Protein AF-0000000067748877 (afdb_homodimer)

Secondary structure (DSSP, 8-state):
-------------------S----SHHHHHHHHHHGGGPPPEEEEEEEEEEE-SSSSS-SEEEEE--TTGGGSTT-TT-EEEEEEEEESSSSTTSPEEEEEEEEEEE--SSS-EEEEEEEEEE-SGGGTT-EEEEEEEEETTSS-EEEEEEEEEGGGTT-EEEEEEEEEEE-TTT--EEEEEEEEEEE-/-------------------S----SHHHHHHHHHHGGGPPPEEEEEEEEEEE-SSSSS-SEEEEE--TTGGGSTT-TT-EEEEEEEEESSSSTTSPEEEEEEEEEEE--SSS-EEEEEEEEEE-SGGGTT-EEEEEEEEETTSS-EEEEEEEEEGGGTT-EEEEEEEEEEE-TTT--EEEEEEEEEEE-

pLDDT: mean 90.53, std 19.64, range [26.08, 98.94]

Structure (mmCIF, N/CA/C/O backbone):
data_AF-0000000067748877-model_v1
#
loop_
_entity.id
_entity.type
_entity.pdbx_description
1 polymer 'Dirigent protein'
#
loop_
_atom_site.group_PDB
_atom_site.id
_atom_site.type_symbol
_atom_site.label_atom_id
_atom_site.label_alt_id
_atom_site.label_comp_id
_atom_site.label_asym_id
_atom_site.label_entity_id
_atom_site.label_seq_id
_atom_site.pdbx_PDB_ins_code
_atom_site.Cartn_x
_atom_site.Cartn_y
_atom_site.Cartn_z
_atom_site.occupancy
_atom_site.B_iso_or_equiv
_atom_site.auth_seq_id
_atom_site.auth_comp_id
_atom_site.auth_asym_id
_atom_site.auth_atom_id
_atom_site.pdbx_PDB_model_num
ATOM 1 N N . MET A 1 1 ? 9.938 10.797 -58.875 1 28.75 1 MET A N 1
ATOM 2 C CA . MET A 1 1 ? 8.617 11.102 -58.344 1 28.75 1 MET A CA 1
ATOM 3 C C . MET A 1 1 ? 8.328 10.258 -57.094 1 28.75 1 MET A C 1
ATOM 5 O O . MET A 1 1 ? 7.945 9.094 -57.219 1 28.75 1 MET A O 1
ATOM 9 N N . GLU A 1 2 ? 9.195 10.359 -56.031 1 32.19 2 GLU A N 1
ATOM 10 C CA . GLU A 1 2 ? 9.344 9.625 -54.781 1 32.19 2 GLU A CA 1
ATOM 11 C C . GLU A 1 2 ? 8.086 9.75 -53.906 1 32.19 2 GLU A C 1
ATOM 13 O O . GLU A 1 2 ? 7.629 10.859 -53.625 1 32.19 2 GLU A O 1
ATOM 18 N N . LYS A 1 3 ? 7.125 8.766 -54.031 1 34.44 3 LYS A N 1
ATOM 19 C CA . LYS A 1 3 ? 5.883 8.547 -53.312 1 34.44 3 LYS A CA 1
ATOM 20 C C . LYS A 1 3 ? 6.105 8.664 -51.812 1 34.44 3 LYS A C 1
ATOM 22 O O . LYS A 1 3 ? 6.891 7.914 -51.219 1 34.44 3 LYS A O 1
ATOM 27 N N . LEU A 1 4 ? 6.07 9.859 -51.219 1 31.2 4 LEU A N 1
ATOM 28 C CA . LEU A 1 4 ? 6.074 10.242 -49.812 1 31.2 4 LEU A CA 1
ATOM 29 C C . LEU A 1 4 ? 4.938 9.555 -49.062 1 31.2 4 LEU A C 1
ATOM 31 O O . LEU A 1 4 ? 3.762 9.797 -49.344 1 31.2 4 LEU A O 1
ATOM 35 N N . LEU A 1 5 ? 5.055 8.258 -48.75 1 27.31 5 LEU A N 1
ATOM 36 C CA . LEU A 1 5 ? 4.098 7.543 -47.906 1 27.31 5 LEU A CA 1
ATOM 37 C C . LEU A 1 5 ? 3.857 8.289 -46.594 1 27.31 5 LEU A C 1
ATOM 39 O O . LEU A 1 5 ? 4.793 8.5 -45.812 1 27.31 5 LEU A O 1
ATOM 43 N N . LEU A 1 6 ? 2.953 9.273 -46.562 1 27.86 6 LEU A N 1
ATOM 44 C CA . LEU A 1 6 ? 2.385 9.922 -45.375 1 27.86 6 LEU A CA 1
ATOM 45 C C . LEU A 1 6 ? 1.857 8.898 -44.375 1 27.86 6 LEU A C 1
ATOM 47 O O . LEU A 1 6 ? 0.908 8.164 -44.688 1 27.86 6 LEU A O 1
ATOM 51 N N . MET A 1 7 ? 2.75 8.289 -43.656 1 27.31 7 MET A N 1
ATOM 52 C CA . MET A 1 7 ? 2.309 7.453 -42.562 1 27.31 7 MET A CA 1
ATOM 53 C C . MET A 1 7 ? 1.43 8.25 -41.594 1 27.31 7 MET A C 1
ATOM 55 O O . MET A 1 7 ? 1.887 9.211 -40.969 1 27.31 7 MET A O 1
ATOM 59 N N . VAL A 1 8 ? 0.139 8.398 -41.812 1 27.58 8 VAL A N 1
ATOM 60 C CA . VAL A 1 8 ? -0.887 8.922 -40.938 1 27.58 8 VAL A CA 1
ATOM 61 C C . VAL A 1 8 ? -0.854 8.164 -39.594 1 27.58 8 VAL A C 1
ATOM 63 O O . VAL A 1 8 ? -1.08 6.953 -39.562 1 27.58 8 VAL A O 1
ATOM 66 N N . CYS A 1 9 ? 0.028 8.539 -38.688 1 26.08 9 CYS A N 1
ATOM 67 C CA . CYS A 1 9 ? -0.012 8.117 -37.312 1 26.08 9 CYS A CA 1
ATOM 68 C C . CYS A 1 9 ? -1.393 8.352 -36.719 1 26.08 9 CYS A C 1
ATOM 70 O O . CYS A 1 9 ? -1.787 9.5 -36.469 1 26.08 9 CYS A O 1
ATOM 72 N N . LEU A 1 10 ? -2.357 7.578 -37.156 1 27.81 10 LEU A N 1
ATOM 73 C CA . LEU A 1 10 ? -3.641 7.59 -36.469 1 27.81 10 LEU A CA 1
ATOM 74 C C . LEU A 1 10 ? -3.447 7.395 -34.969 1 27.81 10 LEU A C 1
ATOM 76 O O . LEU A 1 10 ? -3.051 6.312 -34.5 1 27.81 10 LEU A O 1
ATOM 80 N N . LEU A 1 11 ? -3.016 8.406 -34.281 1 29.06 11 LEU A N 1
ATOM 81 C CA . LEU A 1 11 ? -3.119 8.477 -32.812 1 29.06 11 LEU A CA 1
ATOM 82 C C . LEU A 1 11 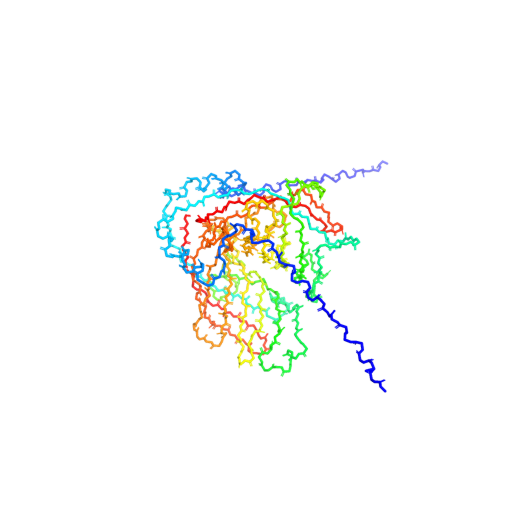? -4.52 8.086 -32.344 1 29.06 11 LEU A C 1
ATOM 84 O O . LEU A 1 11 ? -5.48 8.82 -32.562 1 29.06 11 LEU A O 1
ATOM 88 N N . MET A 1 12 ? -4.867 6.832 -32.562 1 26.94 12 MET A N 1
ATOM 89 C CA . MET A 1 12 ? -6.133 6.422 -31.938 1 26.94 12 MET A CA 1
ATOM 90 C C . MET A 1 12 ? -6.191 6.836 -30.469 1 26.94 12 MET A C 1
ATOM 92 O O . MET A 1 12 ? -5.363 6.402 -29.672 1 26.94 12 MET A O 1
ATOM 96 N N . ALA A 1 13 ? -6.648 8.023 -30.25 1 31.36 13 ALA A N 1
ATOM 97 C CA . ALA A 1 13 ? -7.113 8.406 -28.922 1 31.36 13 ALA A CA 1
ATOM 98 C C . ALA A 1 13 ? -7.926 7.277 -28.281 1 31.36 13 ALA A C 1
ATOM 100 O O . ALA A 1 13 ? -9.055 7.016 -28.688 1 31.36 13 ALA A O 1
ATOM 101 N N . ILE A 1 14 ? -7.293 6.18 -28.016 1 30.8 14 ILE A N 1
ATOM 102 C CA . ILE A 1 14 ? -8.07 5.25 -27.203 1 30.8 14 ILE A CA 1
ATOM 103 C C . ILE A 1 14 ? -8.75 6.008 -26.062 1 30.8 14 ILE A C 1
ATOM 105 O O . ILE A 1 14 ? -8.07 6.559 -25.188 1 30.8 14 ILE A O 1
ATOM 109 N N . THR A 1 15 ? -9.75 6.727 -26.281 1 31.33 15 THR A N 1
ATOM 110 C CA . THR A 1 15 ? -10.594 7.203 -25.188 1 31.33 15 THR A CA 1
ATOM 111 C C . THR A 1 15 ? -10.828 6.094 -24.172 1 31.33 15 THR A C 1
ATOM 113 O O . THR A 1 15 ? -11.375 5.039 -24.5 1 31.33 15 THR A O 1
ATOM 116 N N . MET A 1 16 ? -9.906 5.824 -23.312 1 33.62 16 MET A N 1
ATOM 117 C CA . MET A 1 16 ? -10.328 4.965 -22.219 1 33.62 16 MET A CA 1
ATOM 118 C C . MET A 1 16 ? -11.734 5.332 -21.75 1 33.6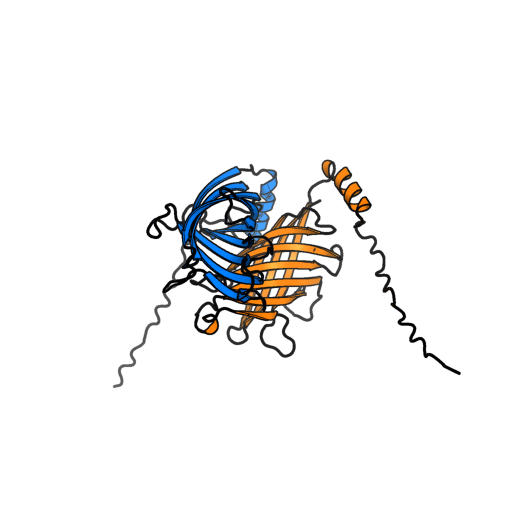2 16 MET A C 1
ATOM 120 O O . MET A 1 16 ? -12.039 6.512 -21.547 1 33.62 16 MET A O 1
ATOM 124 N N . PRO A 1 17 ? -12.742 4.648 -22.125 1 35.34 17 PRO A N 1
ATOM 125 C CA . PRO A 1 17 ? -14.07 4.969 -21.609 1 35.34 17 PRO A CA 1
ATOM 126 C C . PRO A 1 17 ? -14.031 5.566 -20.203 1 35.34 17 PRO A C 1
ATOM 128 O O . PRO A 1 17 ? -13.141 5.234 -19.406 1 35.34 17 PRO A O 1
ATOM 131 N N . SER A 1 18 ? -14.539 6.793 -19.906 1 37.03 18 SER A N 1
ATOM 132 C CA . SER A 1 18 ? -14.891 7.293 -18.578 1 37.03 18 SER A CA 1
ATOM 133 C C . SER A 1 18 ? -15.57 6.219 -17.734 1 37.03 18 SER A C 1
ATOM 135 O O . SER A 1 18 ? -16.703 5.82 -18.031 1 37.03 18 SER A O 1
ATOM 137 N N . THR A 1 19 ? -15.102 5.082 -17.484 1 39.66 19 THR A N 1
ATOM 138 C CA . THR A 1 19 ? -15.898 4.297 -16.547 1 39.66 19 THR A CA 1
ATOM 139 C C . THR A 1 19 ? -16.688 5.211 -15.602 1 39.66 19 THR A C 1
ATOM 141 O O . THR A 1 19 ? -16.219 6.297 -15.258 1 39.66 19 THR A O 1
ATOM 144 N N . HIS A 1 20 ? -17.906 5.469 -15.742 1 49.22 20 HIS A N 1
ATOM 145 C CA . HIS A 1 20 ? -18.828 6.086 -14.797 1 49.22 20 HIS A CA 1
ATOM 146 C C . HIS A 1 20 ? -18.25 6.074 -13.383 1 49.22 20 HIS A C 1
ATOM 148 O O . HIS A 1 20 ? -18.75 5.359 -12.508 1 49.22 20 HIS A O 1
ATOM 154 N N . GLY A 1 21 ? -16.891 5.906 -13.172 1 63.19 21 GLY A N 1
ATOM 155 C CA . GLY A 1 21 ? -16.156 5.594 -11.961 1 63.19 21 GLY A CA 1
ATOM 156 C C . GLY A 1 21 ? -16 6.785 -11.031 1 63.19 21 GLY A C 1
ATOM 157 O O . GLY A 1 21 ? -16.391 7.902 -11.383 1 63.19 21 GLY A O 1
ATOM 158 N N . LEU A 1 22 ? -15.906 6.57 -9.711 1 82.44 22 LEU A N 1
ATOM 159 C CA . LEU A 1 22 ? -15.641 7.508 -8.633 1 82.44 22 LEU A CA 1
ATOM 160 C C . LEU A 1 22 ? -14.586 8.531 -9.039 1 82.44 22 LEU A C 1
ATOM 162 O O . LEU A 1 22 ? -13.555 8.164 -9.617 1 82.44 22 LEU A O 1
ATOM 166 N N . ASP A 1 23 ? -15.078 9.875 -9.109 1 90.88 23 ASP A N 1
ATOM 167 C CA . ASP A 1 23 ? -14.133 10.961 -9.375 1 90.88 23 ASP A CA 1
ATOM 168 C C . ASP A 1 23 ? -12.93 10.875 -8.438 1 90.88 23 ASP A C 1
ATOM 170 O O . ASP A 1 23 ? -13.062 11.07 -7.227 1 90.88 23 ASP A O 1
ATOM 174 N N . ARG A 1 24 ? -11.758 10.711 -8.977 1 92 24 ARG A N 1
ATOM 175 C CA . ARG A 1 24 ? -10.57 10.5 -8.164 1 92 24 ARG A CA 1
ATOM 176 C C . ARG A 1 24 ? -9.727 11.766 -8.086 1 92 24 ARG A C 1
ATOM 178 O O . ARG A 1 24 ? -8.641 11.766 -7.508 1 92 24 ARG A O 1
ATOM 185 N N . SER A 1 25 ? -10.195 12.812 -8.648 1 94.69 25 SER A N 1
ATOM 186 C CA . SER A 1 25 ? -9.523 14.102 -8.516 1 94.69 25 SER A CA 1
ATOM 187 C C . SER A 1 25 ? -9.609 14.617 -7.086 1 94.69 25 SER A C 1
ATOM 189 O O . SER A 1 25 ? -10.461 14.18 -6.309 1 94.69 25 SER A O 1
ATOM 191 N N . PRO A 1 26 ? -8.719 15.539 -6.809 1 95.44 26 PRO A N 1
ATOM 192 C CA . PRO A 1 26 ? -8.812 16.125 -5.473 1 95.44 26 PRO A CA 1
ATOM 193 C C . PRO A 1 26 ? -10.211 16.688 -5.172 1 95.44 26 PRO A C 1
ATOM 195 O O . PRO A 1 26 ? -10.727 16.484 -4.066 1 95.44 26 PRO A O 1
ATOM 198 N N . LYS A 1 27 ? -10.75 17.344 -6.129 1 96 27 LYS A N 1
ATOM 199 C CA . LYS A 1 27 ? -12.094 17.891 -5.945 1 96 27 LYS A CA 1
ATOM 200 C C . LYS A 1 27 ? -13.109 16.766 -5.711 1 96 27 LYS A C 1
ATOM 202 O O . LYS A 1 27 ? -14.008 16.906 -4.871 1 96 27 LYS A O 1
ATOM 207 N N . GLY A 1 28 ? -12.977 15.727 -6.477 1 96.56 28 GLY A N 1
ATOM 208 C CA . GLY A 1 28 ? -13.852 14.586 -6.289 1 96.56 28 GLY A CA 1
ATOM 209 C C . GLY A 1 28 ? -13.734 13.953 -4.914 1 96.56 28 GLY A C 1
ATOM 210 O O . GLY A 1 28 ? -14.734 13.609 -4.293 1 96.56 28 GLY A O 1
ATOM 211 N N . VAL A 1 29 ? -12.539 13.789 -4.465 1 97.12 29 VAL A N 1
ATOM 212 C CA . VAL A 1 29 ? -12.289 13.211 -3.15 1 97.12 29 VAL A CA 1
ATOM 213 C C . VAL A 1 29 ? -12.852 14.125 -2.064 1 97.12 29 VAL A C 1
ATOM 215 O O . VAL A 1 29 ? -13.5 13.656 -1.127 1 97.12 29 VAL A O 1
ATOM 218 N N . ASP A 1 30 ? -12.648 15.398 -2.234 1 96.5 30 ASP A N 1
ATOM 219 C CA . ASP A 1 30 ? -13.188 16.375 -1.286 1 96.5 30 ASP A CA 1
ATOM 220 C C . ASP A 1 30 ? -14.703 16.25 -1.176 1 96.5 30 ASP A C 1
ATOM 222 O O . ASP A 1 30 ? -15.25 16.219 -0.071 1 96.5 30 ASP A O 1
ATOM 226 N N . LYS A 1 31 ? -15.305 16.25 -2.289 1 96.38 31 LYS A N 1
ATOM 227 C CA . LYS A 1 31 ? -16.766 16.141 -2.318 1 96.38 31 LYS A CA 1
ATOM 228 C C . LYS A 1 31 ? -17.234 14.852 -1.642 1 96.38 31 LYS A C 1
ATOM 230 O O . LYS A 1 31 ? -18.234 14.852 -0.922 1 96.38 31 LYS A O 1
ATOM 235 N N . TRP A 1 32 ? -16.531 13.789 -1.89 1 97.06 32 TRP A N 1
ATOM 236 C CA . TRP A 1 32 ? -16.859 12.5 -1.286 1 97.06 32 TRP A CA 1
ATOM 237 C C . TRP A 1 32 ? -16.812 12.586 0.235 1 97.06 32 TRP A C 1
ATOM 239 O O . TRP A 1 32 ? -17.719 12.125 0.922 1 97.06 32 TRP A O 1
ATOM 249 N N . PHE A 1 33 ? -15.805 13.188 0.755 1 97.44 33 PHE A N 1
ATOM 250 C CA . PHE A 1 33 ? -15.633 13.289 2.199 1 97.44 33 PHE A CA 1
ATOM 251 C C . PHE A 1 33 ? -16.688 14.195 2.811 1 97.44 33 PHE A C 1
ATOM 253 O O . PHE A 1 33 ? -17.125 13.977 3.945 1 97.44 33 PHE A O 1
ATOM 260 N N . LYS A 1 34 ? -17.078 15.195 2.09 1 95.62 34 LYS A N 1
ATOM 261 C CA . LYS A 1 34 ? -18.125 16.078 2.582 1 95.62 34 LYS A CA 1
ATOM 262 C C . LYS A 1 34 ? -19.438 15.336 2.771 1 95.62 34 LYS A C 1
ATOM 264 O O . LYS A 1 34 ? -20.234 15.672 3.65 1 95.62 34 LYS A O 1
ATOM 269 N N . LYS A 1 35 ? -19.609 14.312 2.064 1 96 35 LYS A N 1
ATOM 270 C CA . LYS A 1 35 ? -20.844 13.539 2.119 1 96 35 LYS A CA 1
ATOM 271 C C . LYS A 1 35 ? -20.734 12.383 3.109 1 96 35 LYS A C 1
ATOM 273 O O . LYS A 1 35 ? -21.734 11.742 3.438 1 96 35 LYS A O 1
ATOM 278 N N . LEU A 1 36 ? -19.562 12.133 3.578 1 96.25 36 LEU A N 1
ATOM 279 C CA . LEU A 1 36 ? -19.25 10.953 4.379 1 96.25 36 LEU A CA 1
ATOM 280 C C . LEU A 1 36 ? -20.109 10.914 5.637 1 96.25 36 LEU A C 1
ATOM 282 O O . LEU A 1 36 ? -20.641 9.859 6.004 1 96.25 36 LEU A O 1
ATOM 286 N N . PRO A 1 37 ? -20.328 12.031 6.332 1 94.06 37 PRO A N 1
ATOM 287 C CA . PRO A 1 37 ? -21.109 11.977 7.574 1 94.06 37 PRO A CA 1
ATOM 288 C C . PRO A 1 37 ? -22.516 11.445 7.359 1 94.06 37 PRO A C 1
ATOM 290 O O . PRO A 1 37 ? -23.141 10.922 8.297 1 94.06 37 PRO A O 1
ATOM 293 N N . ASN A 1 38 ? -22.969 11.523 6.141 1 95.44 38 ASN A N 1
ATOM 294 C CA . ASN A 1 38 ? -24.328 11.062 5.832 1 95.44 38 ASN A CA 1
ATOM 295 C C . ASN A 1 38 ? -24.312 9.719 5.121 1 95.44 38 ASN A C 1
ATOM 297 O O . ASN A 1 38 ? -25.359 9.188 4.758 1 95.44 38 ASN A O 1
ATOM 301 N N . ALA A 1 39 ? -23.141 9.273 4.902 1 95.62 39 ALA A N 1
ATOM 302 C CA . ALA A 1 39 ? -23.016 8.008 4.191 1 95.62 39 ALA A CA 1
ATOM 303 C C . ALA A 1 39 ? -23.234 6.828 5.133 1 95.62 39 ALA A C 1
ATOM 305 O O . ALA A 1 39 ? -22.906 6.902 6.316 1 95.62 39 ALA A O 1
ATOM 306 N N . LYS A 1 40 ? -23.781 5.801 4.574 1 96.06 40 LYS A N 1
ATOM 307 C CA . LYS A 1 40 ? -23.953 4.57 5.34 1 96.06 40 LYS A CA 1
ATOM 308 C C . LYS A 1 40 ? -22.828 3.586 5.082 1 96.06 40 LYS A C 1
ATOM 310 O O . LYS A 1 40 ? -22.438 3.354 3.932 1 96.06 40 LYS A O 1
ATOM 315 N N . GLU A 1 41 ? -22.328 3.043 6.137 1 97 41 GLU A N 1
ATOM 316 C CA . GLU A 1 41 ? -21.312 2.002 6.016 1 97 41 GLU A CA 1
ATOM 317 C C . GLU A 1 41 ? -21.906 0.719 5.438 1 97 41 GLU A C 1
ATOM 319 O O . GLU A 1 41 ? -23 0.305 5.824 1 97 41 GLU A O 1
ATOM 324 N N . LYS A 1 42 ? -21.141 0.137 4.527 1 96.62 42 LYS A N 1
ATOM 325 C CA . LYS A 1 42 ? -21.562 -1.106 3.889 1 96.62 42 LYS A CA 1
ATOM 326 C C . LYS A 1 42 ? -20.547 -2.221 4.137 1 96.62 42 LYS A C 1
ATOM 328 O O . LYS A 1 42 ? -19.359 -1.955 4.324 1 96.62 42 LYS A O 1
ATOM 333 N N . MET A 1 43 ? -21.141 -3.408 4.082 1 98.44 43 MET A N 1
ATOM 334 C CA . MET A 1 43 ? -20.312 -4.605 4.156 1 98.44 43 MET A CA 1
ATOM 335 C C . MET A 1 43 ? -20.297 -5.348 2.826 1 98.44 43 MET A C 1
ATOM 337 O O . MET A 1 43 ? -21.359 -5.625 2.258 1 98.44 43 MET A O 1
ATOM 341 N N . THR A 1 44 ? -19.141 -5.598 2.338 1 98.44 44 THR A N 1
ATOM 342 C CA . THR A 1 44 ? -18.969 -6.344 1.095 1 98.44 44 THR A CA 1
ATOM 343 C C . THR A 1 44 ? -18.203 -7.637 1.336 1 98.44 44 THR A C 1
ATOM 345 O O . THR A 1 44 ? -17.219 -7.645 2.074 1 98.44 44 THR A O 1
ATOM 348 N N . LYS A 1 45 ? -18.641 -8.695 0.742 1 98.69 45 LYS A N 1
ATOM 349 C CA . LYS A 1 45 ? -17.969 -9.984 0.778 1 98.69 45 LYS A CA 1
ATOM 350 C C . LYS A 1 45 ? -17.422 -10.352 -0.597 1 98.69 45 LYS A C 1
ATOM 352 O O . LYS A 1 45 ? -18.125 -10.25 -1.601 1 98.69 45 LYS A O 1
ATOM 357 N N . LEU A 1 46 ? -16.234 -10.75 -0.635 1 98.56 46 LEU A N 1
ATOM 358 C CA . LEU A 1 46 ? -15.562 -11.172 -1.861 1 98.56 46 LEU A CA 1
ATOM 359 C C . LEU A 1 46 ? -14.984 -12.578 -1.709 1 98.56 46 LEU A C 1
ATOM 361 O O . LEU A 1 46 ? -14.641 -12.992 -0.602 1 98.56 46 LEU A O 1
ATOM 365 N N . HIS A 1 47 ? -14.953 -13.25 -2.797 1 98.81 47 HIS A N 1
ATOM 366 C CA . HIS A 1 47 ? -14.391 -14.602 -2.848 1 98.81 47 HIS A CA 1
ATOM 367 C C . HIS A 1 47 ? -13.609 -14.82 -4.141 1 98.81 47 HIS A C 1
ATOM 369 O O . HIS A 1 47 ? -14.133 -14.594 -5.234 1 98.81 47 HIS A O 1
ATOM 375 N N . PHE A 1 48 ? -12.367 -15.242 -3.979 1 98.75 48 PHE A N 1
ATOM 376 C CA . PHE A 1 48 ? -11.539 -15.461 -5.16 1 98.75 48 PHE A CA 1
ATOM 377 C C . PHE A 1 48 ? -10.359 -16.359 -4.828 1 98.75 48 PHE A C 1
ATOM 379 O O . PHE A 1 48 ? -10.18 -16.766 -3.68 1 98.75 48 PHE A O 1
ATOM 386 N N . TYR A 1 49 ? -9.609 -16.688 -5.859 1 98.81 49 TYR A N 1
ATOM 387 C CA . TYR A 1 49 ? -8.398 -17.484 -5.746 1 98.81 49 TYR A CA 1
ATOM 388 C C . TYR A 1 49 ? -7.188 -16.734 -6.277 1 98.81 49 TYR A C 1
ATOM 390 O O . TYR A 1 49 ? -7.258 -16.094 -7.328 1 98.81 49 TYR A O 1
ATOM 398 N N . PHE A 1 50 ? -6.109 -16.891 -5.508 1 96.88 50 PHE A N 1
ATOM 399 C CA . PHE A 1 50 ? -4.797 -16.375 -5.891 1 96.88 50 PHE A CA 1
ATOM 400 C C . PHE A 1 50 ? -3.984 -17.469 -6.586 1 96.88 50 PHE A C 1
ATOM 402 O O . PHE A 1 50 ? -3.963 -18.609 -6.145 1 96.88 50 PHE A O 1
ATOM 409 N N . HIS A 1 51 ? -3.33 -17.031 -7.652 1 98.5 51 HIS A N 1
ATOM 410 C CA . HIS A 1 51 ? -2.406 -17.953 -8.297 1 98.5 51 HIS A CA 1
ATOM 411 C C . HIS A 1 51 ? -0.961 -17.484 -8.141 1 98.5 51 HIS A C 1
ATOM 413 O O . HIS A 1 51 ? -0.528 -16.562 -8.82 1 98.5 51 HIS A O 1
ATOM 419 N N . ASP A 1 52 ? -0.28 -18.125 -7.281 1 98.44 52 ASP A N 1
ATOM 420 C CA . ASP A 1 52 ? 1.12 -17.812 -7.004 1 98.44 52 ASP A CA 1
ATOM 421 C C . ASP A 1 52 ? 2.047 -18.812 -7.699 1 98.44 52 ASP A C 1
ATOM 423 O O . ASP A 1 52 ? 2.201 -19.938 -7.246 1 98.44 52 ASP A O 1
ATOM 427 N N . THR A 1 53 ? 2.67 -18.344 -8.742 1 98.38 53 THR A N 1
ATOM 428 C CA . THR A 1 53 ? 3.555 -19.203 -9.539 1 98.38 53 THR A CA 1
ATOM 429 C C . THR A 1 53 ? 5.008 -18.766 -9.367 1 98.38 53 THR A C 1
ATOM 431 O O . THR A 1 53 ? 5.41 -17.703 -9.844 1 98.38 53 THR A O 1
ATOM 434 N N . VAL A 1 54 ? 5.754 -19.625 -8.758 1 97.62 54 VAL A N 1
ATOM 435 C CA . VAL A 1 54 ? 7.145 -19.328 -8.445 1 97.62 54 VAL A CA 1
ATOM 436 C C . VAL A 1 54 ? 8.062 -19.984 -9.477 1 97.62 54 VAL A C 1
ATOM 438 O O . VAL A 1 54 ? 8.969 -19.328 -10.008 1 97.62 54 VAL A O 1
ATOM 441 N N . THR A 1 55 ? 7.824 -21.219 -9.727 1 94.56 55 THR A N 1
ATOM 442 C CA . THR A 1 55 ? 8.578 -21.969 -10.727 1 94.56 55 THR A CA 1
ATOM 443 C C . THR A 1 55 ? 7.715 -22.281 -11.945 1 94.56 55 THR A C 1
ATOM 445 O O . THR A 1 55 ? 6.73 -23.016 -11.844 1 94.56 55 THR A O 1
ATOM 448 N N . ALA A 1 56 ? 7.945 -21.734 -13.008 1 92.06 56 ALA A N 1
ATOM 449 C CA . ALA A 1 56 ? 7.285 -21.906 -14.297 1 92.06 56 ALA A CA 1
ATOM 450 C C . ALA A 1 56 ? 7.965 -21.062 -15.383 1 92.06 56 ALA A C 1
ATOM 452 O O . ALA A 1 56 ? 8.93 -20.359 -15.109 1 92.06 56 ALA A O 1
ATOM 453 N N . LYS A 1 57 ? 7.492 -21.281 -16.562 1 90.81 57 LYS A N 1
ATOM 454 C CA . LYS A 1 57 ? 7.996 -20.484 -17.672 1 90.81 57 LYS A CA 1
ATOM 455 C C . LYS A 1 57 ? 7.715 -19 -17.438 1 90.81 57 LYS A C 1
ATOM 457 O O . LYS A 1 57 ? 8.578 -18.156 -17.688 1 90.81 57 LYS A O 1
ATOM 462 N N . ASN A 1 58 ? 6.539 -18.734 -16.969 1 92.81 58 ASN A N 1
ATOM 463 C CA . ASN A 1 58 ? 6.133 -17.375 -16.656 1 92.81 58 ASN A CA 1
ATOM 464 C C . ASN A 1 58 ? 5.738 -17.234 -15.195 1 92.81 58 ASN A C 1
ATOM 466 O O . ASN A 1 58 ? 4.555 -17.234 -14.867 1 92.81 58 ASN A O 1
ATOM 470 N N . PRO A 1 59 ? 6.688 -17.016 -14.383 1 97.81 59 PRO A N 1
ATOM 471 C CA . PRO A 1 59 ? 6.371 -16.891 -12.961 1 97.81 59 PRO A CA 1
ATOM 472 C C . PRO A 1 59 ? 5.613 -15.617 -12.625 1 97.81 59 PRO A C 1
ATOM 474 O O . PRO A 1 59 ? 5.746 -14.609 -13.328 1 97.81 59 PRO A O 1
ATOM 477 N N . SER A 1 60 ? 4.785 -15.672 -11.633 1 98.5 60 SER A N 1
ATOM 478 C CA . SER A 1 60 ? 4.074 -14.492 -11.148 1 98.5 60 SER A CA 1
ATOM 479 C C . SER A 1 60 ? 4.738 -13.93 -9.898 1 98.5 60 SER A C 1
ATOM 481 O O . SER A 1 60 ? 4.398 -12.828 -9.453 1 98.5 60 SER A O 1
ATOM 483 N N . ALA A 1 61 ? 5.582 -14.641 -9.266 1 98.69 61 ALA A N 1
ATOM 484 C CA . ALA A 1 61 ? 6.363 -14.227 -8.102 1 98.69 61 ALA A CA 1
ATOM 485 C C . ALA A 1 61 ? 7.855 -14.453 -8.344 1 98.69 61 ALA A C 1
ATOM 487 O O . ALA A 1 61 ? 8.266 -15.539 -8.75 1 98.69 61 ALA A O 1
ATOM 488 N N . ILE A 1 62 ? 8.641 -13.414 -8.094 1 98.81 62 ILE A N 1
ATOM 489 C CA . ILE A 1 62 ? 10.07 -13.492 -8.375 1 98.81 62 ILE A CA 1
ATOM 490 C C . ILE A 1 62 ? 10.859 -12.984 -7.176 1 98.81 62 ILE A C 1
ATOM 492 O O . ILE A 1 62 ? 10.523 -11.945 -6.598 1 98.81 62 ILE A O 1
ATOM 496 N N . GLN A 1 63 ? 11.836 -13.727 -6.848 1 98.69 63 GLN A N 1
ATOM 497 C CA . GLN A 1 63 ? 12.711 -13.328 -5.746 1 98.69 63 GLN A CA 1
ATOM 498 C C . GLN A 1 63 ? 13.445 -12.031 -6.07 1 98.69 63 GLN A C 1
ATOM 500 O O . GLN A 1 63 ? 14.008 -11.883 -7.156 1 98.69 63 GLN A O 1
ATOM 505 N N . ILE A 1 64 ? 13.469 -11.195 -5.051 1 98.81 64 ILE A N 1
ATOM 506 C CA . ILE A 1 64 ? 14.133 -9.93 -5.328 1 98.81 64 ILE A CA 1
ATOM 507 C C . ILE A 1 64 ? 15.234 -9.688 -4.301 1 98.81 64 ILE A C 1
ATOM 509 O O . ILE A 1 64 ? 16.094 -8.828 -4.496 1 98.81 64 ILE A O 1
ATOM 513 N N . ALA A 1 65 ? 15.25 -10.359 -3.176 1 98.69 65 ALA A N 1
ATOM 514 C CA . ALA A 1 65 ? 16.25 -10.211 -2.123 1 98.69 65 ALA A CA 1
ATOM 515 C C . ALA A 1 65 ? 16.344 -11.477 -1.272 1 98.69 65 ALA A C 1
ATOM 517 O O . ALA A 1 65 ? 15.445 -12.32 -1.308 1 98.69 65 ALA A O 1
ATOM 518 N N . GLN A 1 66 ? 17.438 -11.641 -0.585 1 98.44 66 GLN A N 1
ATOM 519 C CA . GLN A 1 66 ? 17.641 -12.742 0.349 1 98.44 66 GLN A CA 1
ATOM 520 C C . GLN A 1 66 ? 18.703 -12.383 1.387 1 98.44 66 GLN A C 1
ATOM 522 O O . GLN A 1 66 ? 19.547 -11.508 1.15 1 98.44 66 GLN A O 1
ATOM 527 N N . ALA A 1 67 ? 18.547 -13.086 2.477 1 98.38 67 ALA A N 1
ATOM 528 C CA . ALA A 1 67 ? 19.656 -13.055 3.432 1 98.38 67 ALA A CA 1
ATOM 529 C C . ALA A 1 67 ? 20.75 -14.039 3.035 1 98.38 67 ALA A C 1
ATOM 531 O O . ALA A 1 67 ? 20.516 -14.953 2.242 1 98.38 67 ALA A O 1
ATOM 532 N N . ASN A 1 68 ? 21.812 -13.875 3.666 1 97.88 68 ASN A N 1
ATOM 533 C CA . ASN A 1 68 ? 22.922 -14.781 3.385 1 97.88 68 ASN A CA 1
ATOM 534 C C . ASN A 1 68 ? 22.609 -16.203 3.828 1 97.88 68 ASN A C 1
ATOM 536 O O . ASN A 1 68 ? 23.141 -17.172 3.258 1 97.88 68 ASN A O 1
ATOM 540 N N . ILE A 1 69 ? 21.75 -16.344 4.75 1 98 69 ILE A N 1
ATOM 541 C CA . ILE A 1 69 ? 21.5 -17.656 5.328 1 98 69 ILE A CA 1
ATOM 542 C C . ILE A 1 69 ? 20.234 -18.25 4.727 1 98 69 ILE A C 1
ATOM 544 O O . ILE A 1 69 ? 19.781 -19.328 5.133 1 98 69 ILE A O 1
ATOM 548 N N . THR A 1 70 ? 19.609 -17.578 3.803 1 98.12 70 THR A N 1
ATOM 549 C CA . THR A 1 70 ? 18.266 -17.922 3.334 1 98.12 70 THR A CA 1
ATOM 550 C C . THR A 1 70 ? 18.203 -19.375 2.906 1 98.12 70 THR A C 1
ATOM 552 O O . THR A 1 70 ? 17.312 -20.125 3.34 1 98.12 70 THR A O 1
ATOM 555 N N . PHE A 1 71 ? 19.141 -19.828 2.186 1 96 71 PHE A N 1
ATOM 556 C CA . PHE A 1 71 ? 19.047 -21.172 1.622 1 96 71 PHE A CA 1
ATOM 557 C C . PHE A 1 71 ? 19.672 -22.188 2.553 1 96 71 PHE A C 1
ATOM 559 O O . PHE A 1 71 ? 19.625 -23.391 2.283 1 96 71 PHE A O 1
ATOM 566 N N . GLN A 1 72 ? 20.141 -21.719 3.615 1 97.12 72 GLN A N 1
ATOM 567 C CA . GLN A 1 72 ? 20.594 -22.609 4.684 1 97.12 72 GLN A CA 1
ATOM 568 C C . GLN A 1 72 ? 19.531 -22.75 5.766 1 97.12 72 GLN A C 1
ATOM 570 O O . GLN A 1 72 ? 19.641 -23.609 6.645 1 97.12 72 GLN A O 1
ATOM 575 N N . SER A 1 73 ? 18.656 -21.891 5.691 1 96.44 73 SER A N 1
ATOM 576 C CA . SER A 1 73 ? 17.562 -21.891 6.652 1 96.44 73 SER A CA 1
ATOM 577 C C . SER A 1 73 ? 16.438 -22.797 6.191 1 96.44 73 SER A C 1
ATOM 579 O O . SER A 1 73 ? 16 -22.719 5.039 1 96.44 73 SER A O 1
ATOM 581 N N . PRO A 1 74 ? 15.922 -23.625 7.09 1 95.75 74 PRO A N 1
ATOM 582 C CA . PRO A 1 74 ? 14.797 -24.469 6.707 1 95.75 74 PRO A CA 1
ATOM 583 C C . PRO A 1 74 ? 13.523 -23.672 6.43 1 95.75 74 PRO A C 1
ATOM 585 O O . PRO A 1 74 ? 12.562 -24.203 5.863 1 95.75 74 PRO A O 1
ATOM 588 N N . THR A 1 75 ? 13.492 -22.422 6.809 1 96.62 75 THR A N 1
ATOM 589 C CA . THR A 1 75 ? 12.289 -21.609 6.648 1 96.62 75 THR A CA 1
ATOM 590 C C . THR A 1 75 ? 12.461 -20.594 5.527 1 96.62 75 THR A C 1
ATOM 592 O O . THR A 1 75 ? 11.617 -19.719 5.34 1 96.62 75 THR A O 1
ATOM 595 N N . LEU A 1 76 ? 13.625 -20.625 4.918 1 97.44 76 LEU A N 1
ATOM 596 C CA . LEU A 1 76 ? 13.961 -19.641 3.889 1 97.44 76 LEU A CA 1
ATOM 597 C C . LEU A 1 76 ? 13.984 -18.234 4.465 1 97.44 76 LEU A C 1
ATOM 599 O O . LEU A 1 76 ? 13.602 -17.281 3.789 1 97.44 76 LEU A O 1
ATOM 603 N N . PHE A 1 77 ? 14.398 -18.125 5.742 1 98.56 77 PHE A N 1
ATOM 604 C CA . PHE A 1 77 ? 14.406 -16.828 6.418 1 98.56 77 PHE A CA 1
ATOM 605 C C . PHE A 1 77 ? 15.148 -15.789 5.598 1 98.56 77 PHE A C 1
ATOM 607 O O . PHE A 1 77 ? 16.266 -16.047 5.125 1 98.56 77 PHE A O 1
ATOM 614 N N . GLY A 1 78 ? 14.508 -14.68 5.352 1 98.56 78 GLY A N 1
ATOM 615 C CA . GLY A 1 78 ? 15.164 -13.578 4.668 1 98.56 78 GLY A CA 1
ATOM 616 C C . GLY A 1 78 ? 14.859 -13.523 3.184 1 98.56 78 GLY A C 1
ATOM 617 O O . GLY A 1 78 ? 15.289 -12.609 2.486 1 98.56 78 GLY A O 1
ATOM 618 N N . LEU A 1 79 ? 14.109 -14.484 2.709 1 98.69 79 LEU A N 1
ATOM 619 C CA . LEU A 1 79 ? 13.672 -14.469 1.317 1 98.69 79 LEU A CA 1
ATOM 620 C C . LEU A 1 79 ? 12.602 -13.406 1.095 1 98.69 79 LEU A C 1
ATOM 622 O O . LEU A 1 79 ? 11.688 -13.258 1.907 1 98.69 79 LEU A O 1
ATOM 626 N N . LEU A 1 80 ? 12.758 -12.586 0.019 1 98.88 80 LEU A N 1
ATOM 627 C CA . LEU A 1 80 ? 11.766 -11.602 -0.374 1 98.88 80 LEU A CA 1
ATOM 628 C C . LEU A 1 80 ? 11.406 -11.742 -1.85 1 98.88 80 LEU A C 1
ATOM 630 O O . LEU A 1 80 ? 12.289 -11.781 -2.707 1 98.88 80 LEU A O 1
ATOM 634 N N . ARG A 1 81 ? 10.086 -11.789 -2.123 1 98.88 81 ARG A N 1
ATOM 635 C CA . ARG A 1 81 ? 9.609 -11.875 -3.498 1 98.88 81 ARG A CA 1
ATOM 636 C C . ARG A 1 81 ? 8.695 -10.703 -3.834 1 98.88 81 ARG A C 1
ATOM 638 O O . ARG A 1 81 ? 7.918 -10.25 -2.988 1 98.88 81 ARG A O 1
ATOM 645 N N . MET A 1 82 ? 8.859 -10.219 -5.043 1 98.94 82 MET A N 1
ATOM 646 C CA . MET A 1 82 ? 7.816 -9.414 -5.676 1 98.94 82 MET A CA 1
ATOM 647 C C . MET A 1 82 ? 6.848 -10.289 -6.461 1 98.94 82 MET A C 1
ATOM 649 O O . MET A 1 82 ? 7.27 -11.211 -7.156 1 98.94 82 MET A O 1
ATOM 653 N N . PHE A 1 83 ? 5.547 -9.945 -6.336 1 98.81 83 PHE A N 1
ATOM 654 C CA . PHE A 1 83 ? 4.621 -10.828 -7.039 1 98.81 83 PHE A CA 1
ATOM 655 C C . PHE A 1 83 ? 3.48 -10.031 -7.66 1 98.81 83 PHE A C 1
ATOM 657 O O . PHE A 1 83 ? 3.191 -8.914 -7.23 1 98.81 83 PHE A O 1
ATOM 664 N N . ASP A 1 84 ? 2.943 -10.523 -8.688 1 98.81 84 ASP A N 1
ATOM 665 C CA . ASP A 1 84 ? 1.769 -10.125 -9.453 1 98.81 84 ASP A CA 1
ATOM 666 C C . ASP A 1 84 ? 0.902 -11.336 -9.797 1 98.81 84 ASP A C 1
ATOM 668 O O . ASP A 1 84 ? 0.989 -11.883 -10.898 1 98.81 84 ASP A O 1
ATOM 672 N N . ASN A 1 85 ? 0.042 -11.656 -8.836 1 98.81 85 ASN A N 1
ATOM 673 C CA . ASN A 1 85 ? -0.747 -12.883 -8.953 1 98.81 85 ASN A CA 1
ATOM 674 C C . ASN A 1 85 ? -2.139 -12.602 -9.508 1 98.81 85 ASN A C 1
ATOM 676 O O . ASN A 1 85 ? -2.803 -11.648 -9.078 1 98.81 85 ASN A O 1
ATOM 680 N N . SER A 1 86 ? -2.584 -13.469 -10.359 1 98.56 86 SER A N 1
ATOM 681 C CA . SER A 1 86 ? -3.963 -13.367 -10.82 1 98.56 86 SER A CA 1
ATOM 682 C C . SER A 1 86 ? -4.949 -13.711 -9.711 1 98.56 86 SER A C 1
ATOM 684 O O . SER A 1 86 ? -4.691 -14.609 -8.906 1 98.56 86 SER A O 1
ATOM 686 N N . MET A 1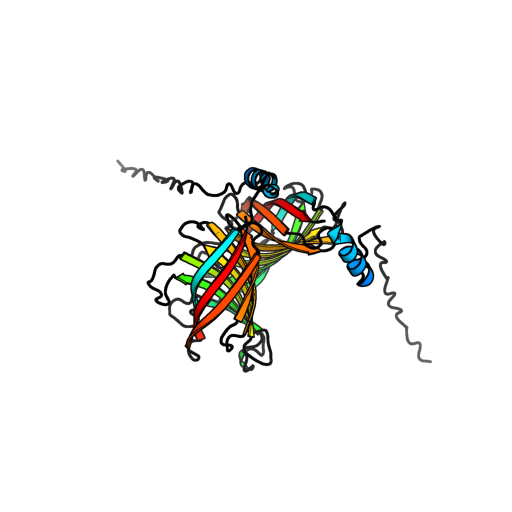 87 ? -6.043 -13 -9.727 1 98.75 87 MET A N 1
ATOM 687 C CA . MET A 1 87 ? -7.203 -13.328 -8.898 1 98.75 87 MET A CA 1
ATOM 688 C C . MET A 1 87 ? -8.359 -13.828 -9.75 1 98.75 87 MET A C 1
ATOM 690 O O . MET A 1 87 ? -8.906 -13.086 -10.57 1 98.75 87 MET A O 1
ATOM 694 N N . THR A 1 88 ? -8.797 -15.062 -9.484 1 98.81 88 THR A N 1
ATOM 695 C CA . THR A 1 88 ? -9.844 -15.641 -10.312 1 98.81 88 THR A CA 1
ATOM 696 C C . THR A 1 88 ? -11.031 -16.094 -9.461 1 98.81 88 THR A C 1
ATOM 698 O O . THR A 1 88 ? -10.891 -16.281 -8.25 1 98.81 88 THR A O 1
ATOM 701 N N . VAL A 1 89 ? -12.172 -16.312 -10.117 1 98.5 89 VAL A N 1
ATOM 702 C CA . VAL A 1 89 ? -13.391 -16.656 -9.398 1 98.5 89 VAL A CA 1
ATOM 703 C C . VAL A 1 89 ? -13.375 -18.125 -9 1 98.5 89 VAL A C 1
ATOM 705 O O . VAL A 1 89 ? -14.047 -18.531 -8.047 1 98.5 89 VAL A O 1
ATOM 708 N N . GLN A 1 90 ? -12.586 -18.938 -9.805 1 98.69 90 GLN A N 1
ATOM 709 C CA . GLN A 1 90 ? -12.406 -20.359 -9.523 1 98.69 90 GLN A CA 1
ATOM 710 C C . GLN A 1 90 ? -10.93 -20.719 -9.422 1 98.69 90 GLN A C 1
ATOM 712 O O . GLN A 1 90 ? -10.062 -19.938 -9.844 1 98.69 90 GLN A O 1
ATOM 717 N N . PRO A 1 91 ? -10.617 -21.875 -8.805 1 98.5 91 PRO A N 1
ATOM 718 C CA . PRO A 1 91 ? -9.211 -22.281 -8.719 1 98.5 91 PRO A CA 1
ATOM 719 C C . PRO A 1 91 ? -8.594 -22.547 -10.086 1 98.5 91 PRO A C 1
ATOM 721 O O . PRO A 1 91 ? -7.367 -22.562 -10.219 1 98.5 91 PRO A O 1
ATOM 724 N N . ASP A 1 92 ? -9.422 -22.719 -11.109 1 98.25 92 ASP A N 1
ATOM 725 C CA . ASP A 1 92 ? -8.938 -22.844 -12.477 1 98.25 92 ASP A CA 1
ATOM 726 C C . ASP A 1 92 ? -8.359 -21.516 -12.977 1 98.25 92 ASP A C 1
ATOM 728 O O . ASP A 1 92 ? -9.062 -20.516 -13.055 1 98.25 92 ASP A O 1
ATOM 732 N N . PRO A 1 93 ? -7.074 -21.547 -13.305 1 96.25 93 PRO A N 1
ATOM 733 C CA . PRO A 1 93 ? -6.445 -20.297 -13.727 1 96.25 93 PRO A CA 1
ATOM 734 C C . PRO A 1 93 ? -7.082 -19.719 -14.992 1 96.25 93 PRO A C 1
ATOM 736 O O . PRO A 1 93 ? -6.871 -18.547 -15.312 1 96.25 93 PRO A O 1
ATOM 739 N N . ASN A 1 94 ? -7.844 -20.484 -15.695 1 97.12 94 ASN A N 1
ATOM 740 C CA . ASN A 1 94 ? -8.5 -20.016 -16.922 1 97.12 94 ASN A CA 1
ATOM 741 C C . ASN A 1 94 ? -9.891 -19.469 -16.625 1 97.12 94 ASN A C 1
ATOM 743 O O . ASN A 1 94 ? -10.555 -18.969 -17.531 1 97.12 94 ASN A O 1
ATOM 747 N N . SER A 1 95 ? -10.312 -19.516 -15.422 1 98.31 95 SER A N 1
ATOM 748 C CA . SER A 1 95 ? -11.594 -18.922 -15.07 1 98.31 95 SER A CA 1
ATOM 749 C C . SER A 1 95 ? -11.508 -17.391 -15.086 1 98.31 95 SER A C 1
ATOM 751 O O . SER A 1 95 ? -10.438 -16.828 -15.305 1 98.31 95 SER A O 1
ATOM 753 N N . LYS A 1 96 ? -12.625 -16.781 -14.945 1 98.12 96 LYS A N 1
ATOM 754 C CA . LYS A 1 96 ? -12.703 -15.328 -15.031 1 98.12 96 LYS A CA 1
ATOM 755 C C . LYS A 1 96 ? -11.773 -14.664 -14.023 1 98.12 96 LYS A C 1
ATOM 757 O O . LYS A 1 96 ? -11.812 -14.984 -12.836 1 98.12 96 LYS A O 1
ATOM 762 N N . GLU A 1 97 ? -10.922 -13.812 -14.547 1 98.31 97 GLU A N 1
ATOM 763 C CA . GLU A 1 97 ? -10.055 -12.992 -13.711 1 98.31 97 GLU A CA 1
ATOM 764 C C . GLU A 1 97 ? -10.766 -11.719 -13.258 1 98.31 97 GLU A C 1
ATOM 766 O O . GLU A 1 97 ? -11.375 -11.016 -14.07 1 98.31 97 GLU A O 1
ATOM 771 N N . ILE A 1 98 ? -10.648 -11.422 -11.969 1 98.31 98 ILE A N 1
ATOM 772 C CA . ILE A 1 98 ? -11.352 -10.242 -11.469 1 98.31 98 ILE A CA 1
ATOM 773 C C . ILE A 1 98 ? -10.344 -9.18 -11.047 1 98.31 98 ILE A C 1
ATOM 775 O O . ILE A 1 98 ? -10.727 -8.062 -10.688 1 98.31 98 ILE A O 1
ATOM 779 N N . GLY A 1 99 ? -9.062 -9.516 -10.977 1 98.38 99 GLY A N 1
ATOM 780 C CA . GLY A 1 99 ? -8.023 -8.578 -10.578 1 98.38 99 GLY A CA 1
ATOM 781 C C . GLY A 1 99 ? -6.668 -9.242 -10.383 1 98.38 99 GLY A C 1
ATOM 782 O O . GLY A 1 99 ? -6.43 -10.344 -10.883 1 98.38 99 GLY A O 1
ATOM 783 N N . ARG A 1 100 ? -5.781 -8.453 -9.734 1 98.75 100 ARG A N 1
ATOM 784 C CA . ARG A 1 100 ? -4.414 -8.867 -9.445 1 98.75 100 ARG A CA 1
ATOM 785 C C . ARG A 1 100 ? -4.039 -8.57 -7.996 1 98.75 100 ARG A C 1
ATOM 787 O O . ARG A 1 100 ? -4.367 -7.5 -7.477 1 98.75 100 ARG A O 1
ATOM 794 N N . ALA A 1 101 ? -3.418 -9.484 -7.371 1 98.81 101 ALA A N 1
ATOM 795 C CA . ALA A 1 101 ? -2.729 -9.203 -6.113 1 98.81 101 ALA A CA 1
ATOM 796 C C . ALA A 1 101 ? -1.27 -8.836 -6.359 1 98.81 101 ALA A C 1
ATOM 798 O O . ALA A 1 101 ? -0.506 -9.625 -6.918 1 98.81 101 ALA A O 1
ATOM 799 N N . GLN A 1 102 ? -0.919 -7.633 -5.969 1 98.88 102 GLN A N 1
ATOM 800 C CA . GLN A 1 102 ? 0.397 -7.094 -6.293 1 98.88 102 GLN A CA 1
ATOM 801 C C . GLN A 1 102 ? 1.111 -6.59 -5.043 1 98.88 102 GLN A C 1
ATOM 803 O O . GLN A 1 102 ? 0.538 -5.832 -4.254 1 98.88 102 GLN A O 1
ATOM 808 N N . GLY A 1 103 ? 2.354 -7.062 -4.836 1 98.81 103 GLY A N 1
ATOM 809 C CA . GLY A 1 103 ? 3.125 -6.613 -3.689 1 98.81 103 GLY A CA 1
ATOM 810 C C . GLY A 1 103 ? 4.355 -7.461 -3.428 1 98.81 103 GLY A C 1
ATOM 811 O O . GLY A 1 103 ? 5.02 -7.906 -4.363 1 98.81 103 GLY A O 1
ATOM 812 N N . ILE A 1 104 ? 4.695 -7.52 -2.139 1 98.94 104 ILE A N 1
ATOM 813 C CA . ILE A 1 104 ? 5.844 -8.32 -1.729 1 98.94 104 ILE A CA 1
ATOM 814 C C . ILE A 1 104 ? 5.434 -9.266 -0.599 1 98.94 104 ILE A C 1
ATOM 816 O O . ILE A 1 104 ? 4.527 -8.961 0.178 1 98.94 104 ILE A O 1
ATOM 820 N N . TYR A 1 105 ? 6.078 -10.367 -0.597 1 98.75 105 TYR A N 1
ATOM 821 C CA . TYR A 1 105 ? 6.035 -11.203 0.594 1 98.75 105 TYR A CA 1
ATOM 822 C C . TYR A 1 105 ? 7.414 -11.766 0.913 1 98.75 105 TYR A C 1
ATOM 824 O O . TYR A 1 105 ? 8.203 -12.039 0.007 1 98.75 105 TYR A O 1
ATOM 832 N N . GLY A 1 106 ? 7.672 -11.914 2.232 1 98.75 106 GLY A N 1
ATOM 833 C CA . GLY A 1 106 ? 8.961 -12.414 2.68 1 98.75 106 GLY A CA 1
ATOM 834 C C . GLY A 1 106 ? 8.859 -13.367 3.852 1 98.75 106 GLY A C 1
ATOM 835 O O . GLY A 1 106 ? 7.945 -13.258 4.672 1 98.75 106 GLY A O 1
ATOM 836 N N . SER A 1 107 ? 9.773 -14.305 3.855 1 98.69 107 SER A N 1
ATOM 837 C CA . SER A 1 107 ? 9.875 -15.219 4.984 1 98.69 107 SER A CA 1
ATOM 838 C C . SER A 1 107 ? 10.516 -14.547 6.191 1 98.69 107 SER A C 1
ATOM 840 O O . SER A 1 107 ? 11.711 -14.25 6.184 1 98.69 107 SER A O 1
ATOM 842 N N . ALA A 1 108 ? 9.711 -14.445 7.309 1 98.69 108 ALA A N 1
ATOM 843 C CA . ALA A 1 108 ? 10.133 -13.57 8.398 1 98.69 108 ALA A CA 1
ATOM 844 C C . ALA A 1 108 ? 10.18 -14.328 9.719 1 98.69 108 ALA A C 1
ATOM 846 O O . ALA A 1 108 ? 10.188 -13.711 10.797 1 98.69 108 ALA A O 1
ATOM 847 N N . SER A 1 109 ? 10.125 -15.617 9.75 1 98.44 109 SER A N 1
ATOM 848 C CA . SER A 1 109 ? 10.172 -16.406 10.969 1 98.44 109 SER A CA 1
ATOM 849 C C . SER A 1 109 ? 11.281 -17.453 10.906 1 98.44 109 SER A C 1
ATOM 851 O O . SER A 1 109 ? 11.461 -18.109 9.883 1 98.44 109 SER A O 1
ATOM 853 N N . PHE A 1 110 ? 11.945 -17.594 12 1 97.62 110 PHE A N 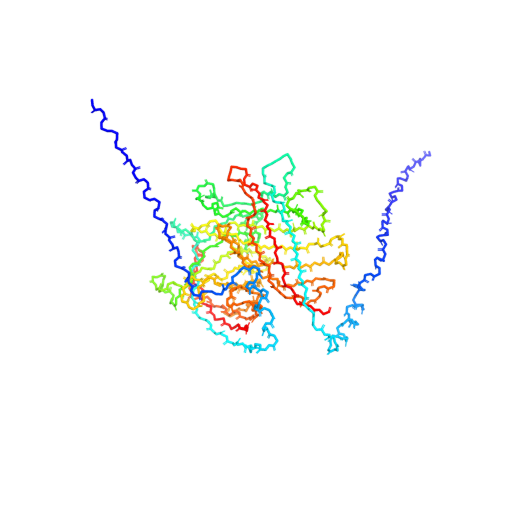1
ATOM 854 C CA . PHE A 1 110 ? 12.977 -18.625 12.102 1 97.62 110 PHE A CA 1
ATOM 855 C C . PHE A 1 110 ? 12.367 -19.969 12.438 1 97.62 110 PHE A C 1
ATOM 857 O O . PHE A 1 110 ? 13.016 -21.016 12.281 1 97.62 110 PHE A O 1
ATOM 864 N N . GLN A 1 111 ? 11.188 -19.969 12.906 1 96.94 111 GLN A N 1
ATOM 865 C CA . GLN A 1 111 ? 10.609 -21.172 13.461 1 96.94 111 GLN A CA 1
ATOM 866 C C . GLN A 1 111 ? 9.844 -21.969 12.398 1 96.94 111 GLN A C 1
ATOM 868 O O . GLN A 1 111 ? 9.906 -23.188 12.367 1 96.94 111 GLN A O 1
ATOM 873 N N . ASP A 1 112 ? 9.117 -21.297 11.602 1 95.81 112 ASP A N 1
ATOM 874 C CA . ASP A 1 112 ? 8.336 -21.875 10.508 1 95.81 112 ASP A CA 1
ATOM 875 C C . ASP A 1 112 ? 8.289 -20.922 9.305 1 95.81 112 ASP A C 1
ATOM 877 O O . ASP A 1 112 ? 8.719 -19.781 9.398 1 95.81 112 ASP A O 1
ATOM 881 N N . ILE A 1 113 ? 7.816 -21.516 8.164 1 95.12 113 ILE A N 1
ATOM 882 C CA . ILE A 1 113 ? 7.625 -20.641 7.012 1 95.12 113 ILE A CA 1
ATOM 883 C C . ILE A 1 113 ? 6.414 -19.734 7.242 1 95.12 113 ILE A C 1
ATOM 885 O O . ILE A 1 113 ? 5.273 -20.156 7.02 1 95.12 113 ILE A O 1
ATOM 889 N N . GLU A 1 114 ? 6.711 -18.578 7.73 1 97.69 114 GLU A N 1
ATOM 890 C CA . GLU A 1 114 ? 5.707 -17.547 7.969 1 97.69 114 GLU A CA 1
ATOM 891 C C . GLU A 1 114 ? 6.047 -16.25 7.223 1 97.69 114 GLU A C 1
ATOM 893 O O . GLU A 1 114 ? 7.152 -15.727 7.363 1 97.69 114 GLU A O 1
ATOM 898 N N . LEU A 1 115 ? 5.07 -15.805 6.496 1 98.56 115 LEU A N 1
ATOM 899 C CA . LEU A 1 115 ? 5.348 -14.734 5.547 1 98.56 115 LEU A CA 1
ATOM 900 C C . LEU A 1 115 ? 4.809 -13.406 6.055 1 98.56 115 LEU A C 1
ATOM 902 O O . LEU A 1 115 ? 3.705 -13.344 6.602 1 98.56 115 LEU A O 1
ATOM 906 N N . LEU A 1 116 ? 5.609 -12.383 5.949 1 98.81 116 LEU A N 1
ATOM 907 C CA . LEU A 1 116 ? 5.125 -11.008 5.934 1 98.81 116 LEU A CA 1
ATOM 908 C C . LEU A 1 116 ? 4.539 -10.656 4.57 1 98.81 116 LEU A C 1
ATOM 910 O O . LEU A 1 116 ? 5.238 -10.703 3.559 1 98.81 116 LEU A O 1
ATOM 914 N N . MET A 1 117 ? 3.281 -10.32 4.598 1 98.62 117 MET A N 1
ATOM 915 C CA . MET A 1 117 ? 2.602 -9.938 3.363 1 98.62 117 MET A CA 1
ATOM 916 C C . MET A 1 117 ? 2.324 -8.438 3.334 1 98.62 117 MET A C 1
ATOM 918 O O . MET A 1 117 ? 1.732 -7.895 4.266 1 98.62 117 MET A O 1
ATOM 922 N N . THR A 1 118 ? 2.764 -7.762 2.352 1 98.81 118 THR A N 1
ATOM 923 C CA . THR A 1 118 ? 2.414 -6.383 2.023 1 98.81 118 THR A CA 1
ATOM 924 C C . THR A 1 118 ? 1.97 -6.27 0.569 1 98.81 118 THR A C 1
ATOM 926 O O . THR A 1 118 ? 2.781 -6.406 -0.348 1 98.81 118 THR A O 1
ATOM 929 N N . LEU A 1 119 ? 0.618 -5.969 0.37 1 98.81 119 LEU A N 1
ATOM 930 C CA . LEU A 1 119 ? 0.124 -6.047 -1 1 98.81 119 LEU A CA 1
ATOM 931 C C . LEU A 1 119 ? -1.161 -5.242 -1.162 1 98.81 119 LEU A C 1
ATOM 933 O O . LEU A 1 119 ? -1.755 -4.805 -0.173 1 98.81 119 LEU A O 1
ATOM 937 N N . ASN A 1 120 ? -1.464 -5.047 -2.398 1 98.88 120 ASN A N 1
ATOM 938 C CA . ASN A 1 120 ? -2.766 -4.531 -2.807 1 98.88 120 ASN A CA 1
ATOM 939 C C . ASN A 1 120 ? -3.535 -5.547 -3.645 1 98.88 120 ASN A C 1
ATOM 941 O O . ASN A 1 120 ? -2.973 -6.16 -4.555 1 98.88 120 ASN A O 1
ATOM 945 N N . LEU A 1 121 ? -4.77 -5.715 -3.283 1 98.88 121 LEU A N 1
ATOM 946 C CA . LEU A 1 121 ? -5.711 -6.328 -4.211 1 98.88 121 LEU A CA 1
ATOM 947 C C . LEU A 1 121 ? -6.234 -5.301 -5.211 1 98.88 121 LEU A C 1
ATOM 949 O O . LEU A 1 121 ? -6.969 -4.383 -4.836 1 98.88 121 LEU A O 1
ATOM 953 N N . VAL A 1 122 ? -5.859 -5.5 -6.41 1 98.69 122 VAL A N 1
ATOM 954 C CA . VAL A 1 122 ? -6.195 -4.551 -7.469 1 98.69 122 VAL A CA 1
ATOM 955 C C . VAL A 1 122 ? -7.328 -5.113 -8.328 1 98.69 122 VAL A C 1
ATOM 957 O O . VAL A 1 122 ? -7.117 -6.039 -9.109 1 98.69 122 VAL A O 1
ATOM 960 N N . PHE A 1 123 ? -8.477 -4.492 -8.242 1 98.31 123 PHE A N 1
ATOM 961 C CA . PHE A 1 123 ? -9.625 -4.992 -8.992 1 98.31 123 PHE A CA 1
ATOM 962 C C . PHE A 1 123 ? -9.672 -4.371 -10.383 1 98.31 123 PHE A C 1
ATOM 964 O O . PHE A 1 123 ? -9.539 -3.154 -10.531 1 98.31 123 PHE A O 1
ATOM 971 N N . THR A 1 124 ? -9.914 -5.25 -11.367 1 97.06 124 THR A N 1
ATOM 972 C CA . THR A 1 124 ? -9.812 -4.785 -12.742 1 97.06 124 THR A CA 1
ATOM 973 C C . THR A 1 124 ? -11.117 -5.051 -13.5 1 97.06 124 THR A C 1
ATOM 975 O O . THR A 1 124 ? -11.195 -4.828 -14.703 1 97.06 124 THR A O 1
ATOM 978 N N . GLU A 1 125 ? -12.102 -5.551 -12.836 1 95.06 125 GLU A N 1
ATOM 979 C CA . GLU A 1 125 ? -13.367 -5.887 -13.484 1 95.06 125 GLU A CA 1
ATOM 980 C C . GLU A 1 125 ? -14.547 -5.582 -12.57 1 95.06 125 GLU A C 1
ATOM 982 O O . GLU A 1 125 ? -14.391 -5.496 -11.352 1 95.06 125 GLU A O 1
ATOM 987 N N . GLY A 1 126 ? -15.641 -5.375 -13.289 1 93.19 126 GLY A N 1
ATOM 988 C CA . GLY A 1 126 ? -16.891 -5.309 -12.562 1 93.19 126 GLY A CA 1
ATOM 989 C C . GLY A 1 126 ? -17.047 -4.039 -11.75 1 93.19 126 GLY A C 1
ATOM 990 O O . GLY A 1 126 ? -16.469 -3.004 -12.086 1 93.19 126 GLY A O 1
ATOM 991 N N . LYS A 1 127 ? -17.812 -4.164 -10.758 1 93.88 127 LYS A N 1
ATOM 992 C CA . LYS A 1 127 ? -18.234 -3 -9.984 1 93.88 127 LYS A CA 1
ATOM 993 C C . LYS A 1 127 ? -17.062 -2.416 -9.195 1 93.88 127 LYS A C 1
ATOM 995 O O . LYS A 1 127 ? -17.094 -1.247 -8.805 1 93.88 127 LYS A O 1
ATOM 1000 N N . TYR A 1 128 ? -16.031 -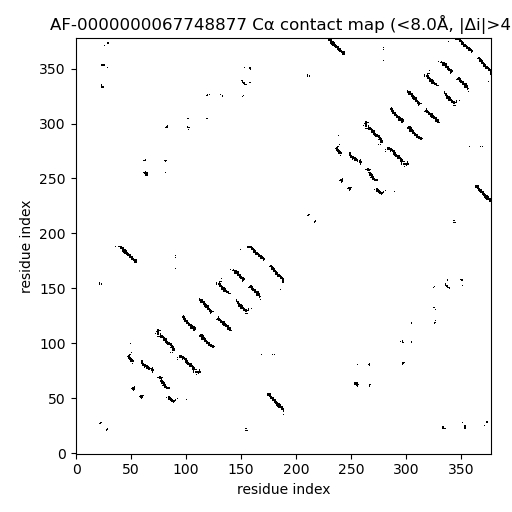3.166 -9.023 1 96.56 128 TYR A N 1
ATOM 1001 C CA . TYR A 1 128 ? -14.93 -2.691 -8.195 1 96.56 128 TYR A CA 1
ATOM 1002 C C . TYR A 1 128 ? -13.727 -2.316 -9.062 1 96.56 128 TYR A C 1
ATOM 1004 O O . TYR A 1 128 ? -12.648 -2.025 -8.539 1 96.56 128 TYR A O 1
ATOM 1012 N N . ASN A 1 129 ? -13.961 -2.316 -10.328 1 96.38 129 ASN A N 1
ATOM 1013 C CA . ASN A 1 129 ? -12.883 -1.992 -11.25 1 96.38 129 ASN A CA 1
ATOM 1014 C C . ASN A 1 129 ? -12.219 -0.667 -10.898 1 96.38 129 ASN A C 1
ATOM 1016 O O . ASN A 1 129 ? -12.898 0.334 -10.672 1 96.38 129 ASN A O 1
ATOM 1020 N N . GLY A 1 130 ? -10.852 -0.714 -10.82 1 94.81 130 GLY A N 1
ATOM 1021 C CA . GLY A 1 130 ? -10.094 0.49 -10.531 1 94.81 130 GLY A CA 1
ATOM 1022 C C . GLY A 1 130 ? -9.883 0.718 -9.047 1 94.81 130 GLY A C 1
ATOM 1023 O O . GLY A 1 130 ? -9.109 1.598 -8.648 1 94.81 130 GLY A O 1
ATOM 1024 N N . SER A 1 131 ? -10.5 -0.075 -8.195 1 98.06 131 SER A N 1
ATOM 1025 C CA . SER A 1 131 ? -10.375 0.038 -6.746 1 98.06 131 SER A CA 1
ATOM 1026 C C . SER A 1 131 ? -9.367 -0.967 -6.199 1 98.06 131 SER A C 1
ATOM 1028 O O . SER A 1 131 ? -9.016 -1.933 -6.879 1 98.06 131 SER A O 1
ATOM 1030 N N . THR A 1 132 ? -8.922 -0.626 -5.027 1 98.69 132 THR A N 1
ATOM 1031 C CA . THR A 1 132 ? -7.949 -1.516 -4.402 1 98.69 132 THR A CA 1
ATOM 1032 C C . THR A 1 132 ? -8.289 -1.744 -2.934 1 98.69 132 THR A C 1
ATOM 1034 O O . THR A 1 132 ? -8.992 -0.941 -2.32 1 98.69 132 THR A O 1
ATOM 1037 N N . LEU A 1 133 ? -7.801 -2.82 -2.41 1 98.88 133 LEU A N 1
ATOM 1038 C CA . LEU A 1 133 ? -7.695 -3.09 -0.98 1 98.88 133 LEU A CA 1
ATOM 1039 C C . LEU A 1 133 ? -6.246 -3.371 -0.586 1 98.88 133 LEU A C 1
ATOM 1041 O O . LEU A 1 133 ? -5.535 -4.09 -1.292 1 98.88 133 LEU A O 1
ATOM 1045 N N . SER A 1 134 ? -5.863 -2.803 0.516 1 98.94 134 SER A N 1
ATOM 1046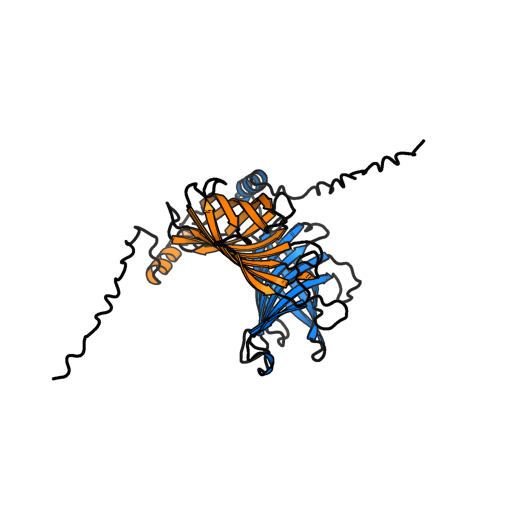 C CA . SER A 1 134 ? -4.488 -2.967 0.981 1 98.94 134 SER A CA 1
ATOM 1047 C C . SER A 1 134 ? -4.414 -3.951 2.143 1 98.94 134 SER A C 1
ATOM 1049 O O . SER A 1 134 ? -5.242 -3.908 3.057 1 98.94 134 SER A O 1
ATOM 1051 N N . ILE A 1 135 ? -3.354 -4.805 2.047 1 98.88 135 ILE A N 1
ATOM 1052 C CA . ILE A 1 135 ? -3.145 -5.812 3.082 1 98.88 135 ILE A CA 1
ATOM 1053 C C . ILE A 1 135 ? -1.732 -5.684 3.648 1 98.88 135 ILE A C 1
ATOM 1055 O O . ILE A 1 135 ? -0.763 -5.574 2.895 1 98.88 135 ILE A O 1
ATOM 1059 N N . LEU A 1 136 ? -1.635 -5.609 4.883 1 98.81 136 LEU A N 1
ATOM 1060 C CA . LEU A 1 136 ? -0.43 -5.863 5.664 1 98.81 136 LEU A CA 1
ATOM 1061 C C . LEU A 1 136 ? -0.683 -6.934 6.723 1 98.81 136 LEU A C 1
ATOM 1063 O O . LEU A 1 136 ? -1.362 -6.68 7.719 1 98.81 136 LEU A O 1
ATOM 1067 N N . GLY A 1 137 ? -0.084 -8.141 6.449 1 98.44 137 GLY A N 1
ATOM 1068 C CA . GLY A 1 137 ? -0.49 -9.203 7.352 1 98.44 137 GLY A CA 1
ATOM 1069 C C . GLY A 1 137 ? 0.548 -10.305 7.484 1 98.44 137 GLY A C 1
ATOM 1070 O O . GLY A 1 137 ? 1.526 -10.328 6.734 1 98.44 137 GLY A O 1
ATOM 1071 N N . HIS A 1 138 ? 0.279 -11.062 8.516 1 98.5 138 HIS A N 1
ATOM 1072 C CA . HIS A 1 138 ? 1.061 -12.25 8.828 1 98.5 138 HIS A CA 1
ATOM 1073 C C . HIS A 1 138 ? 0.412 -13.5 8.258 1 98.5 138 HIS A C 1
ATOM 1075 O O . HIS A 1 138 ? -0.75 -13.797 8.547 1 98.5 138 HIS A O 1
ATOM 1081 N N . ASN A 1 139 ? 1.181 -14.188 7.41 1 98.19 139 ASN A N 1
ATOM 1082 C CA . ASN A 1 139 ? 0.642 -15.359 6.738 1 98.19 139 ASN A CA 1
ATOM 1083 C C . ASN A 1 139 ? 1.373 -16.625 7.16 1 98.19 139 ASN A C 1
ATOM 1085 O O . ASN A 1 139 ? 2.502 -16.875 6.734 1 98.19 139 ASN A O 1
ATOM 1089 N N . ARG A 1 140 ? 0.72 -17.406 7.953 1 96.56 140 ARG A N 1
ATOM 1090 C CA . ARG A 1 140 ? 1.227 -18.719 8.359 1 96.56 140 ARG A CA 1
ATOM 1091 C C . ARG A 1 140 ? 0.829 -19.797 7.359 1 96.56 140 ARG A C 1
ATOM 1093 O O . ARG A 1 140 ? -0.175 -20.484 7.547 1 96.56 140 ARG A O 1
ATOM 1100 N N . ILE A 1 141 ? 1.655 -20.109 6.41 1 94.88 141 ILE A N 1
ATOM 1101 C CA . ILE A 1 141 ? 1.221 -20.75 5.176 1 94.88 141 ILE A CA 1
ATOM 1102 C C . ILE A 1 141 ? 0.829 -22.203 5.453 1 94.88 141 ILE A C 1
ATOM 1104 O O . ILE A 1 141 ? 0.071 -22.797 4.691 1 94.88 141 ILE A O 1
ATOM 1108 N N . PHE A 1 142 ? 1.203 -22.781 6.52 1 94.06 142 PHE A N 1
ATOM 1109 C CA . PHE A 1 142 ? 0.91 -24.188 6.758 1 94.06 142 PHE A CA 1
ATOM 1110 C C . PHE A 1 142 ? -0.319 -24.344 7.645 1 94.06 142 PHE A C 1
ATOM 1112 O O . PHE A 1 142 ? -0.795 -25.453 7.867 1 94.06 142 PHE A O 1
ATOM 1119 N N . HIS A 1 143 ? -0.829 -23.297 8.125 1 95.44 143 HIS A N 1
ATOM 1120 C CA . HIS A 1 143 ? -2.096 -23.344 8.844 1 95.44 143 HIS A CA 1
ATOM 1121 C C . HIS A 1 143 ? -3.275 -23.406 7.883 1 95.44 143 HIS A C 1
ATOM 1123 O O . HIS A 1 143 ? -3.23 -22.828 6.801 1 95.44 143 HIS A O 1
ATOM 1129 N N . GLU A 1 144 ? -4.273 -24.078 8.359 1 96.38 144 GLU A N 1
ATOM 1130 C CA . GLU A 1 144 ? -5.441 -24.266 7.508 1 96.38 144 GLU A CA 1
ATOM 1131 C C . GLU A 1 144 ? -6.074 -22.938 7.137 1 96.38 144 GLU A C 1
ATOM 1133 O O . GLU A 1 144 ? -6.305 -22.656 5.957 1 96.38 144 GLU A O 1
ATOM 1138 N N . TYR A 1 145 ? -6.43 -22.203 8.203 1 97.38 145 TYR A N 1
ATOM 1139 C CA . TYR A 1 145 ? -7.004 -20.875 8.016 1 97.38 145 TYR A CA 1
ATOM 1140 C C . TYR A 1 145 ? -6.098 -19.797 8.602 1 97.38 145 TYR A C 1
ATOM 1142 O O . TYR A 1 145 ? -5.527 -19.969 9.68 1 97.38 145 TYR A O 1
ATOM 1150 N N . ARG A 1 146 ? -5.938 -18.734 7.809 1 98 146 ARG A N 1
ATOM 1151 C CA . ARG A 1 146 ? -5.156 -17.562 8.203 1 98 146 ARG A CA 1
ATOM 1152 C C . ARG A 1 146 ? -5.949 -16.281 8 1 98 146 ARG A C 1
ATOM 1154 O O . ARG A 1 146 ? -6.738 -16.172 7.059 1 98 146 ARG A O 1
ATOM 1161 N N . GLU A 1 147 ? -5.797 -15.375 8.883 1 98.44 147 GLU A N 1
ATOM 1162 C CA . GLU A 1 147 ? -6.441 -14.07 8.766 1 98.44 147 GLU A CA 1
ATOM 1163 C C . GLU A 1 147 ? -5.414 -12.969 8.531 1 98.44 147 GLU A C 1
ATOM 1165 O O . GLU A 1 147 ? -4.391 -12.914 9.211 1 98.44 147 GLU A O 1
ATOM 1170 N N . LEU A 1 148 ? -5.68 -12.211 7.539 1 98.81 148 LEU A N 1
ATOM 1171 C CA . LEU A 1 148 ? -4.91 -11 7.273 1 98.81 148 LEU A CA 1
ATOM 1172 C C . LEU A 1 148 ? -5.797 -9.766 7.336 1 98.81 148 LEU A C 1
ATOM 1174 O O . LEU A 1 148 ? -6.934 -9.789 6.863 1 98.81 148 LEU A O 1
ATOM 1178 N N . PRO A 1 149 ? -5.348 -8.672 7.836 1 98.88 149 PRO A N 1
ATOM 1179 C CA . PRO A 1 149 ? -6.168 -7.465 7.895 1 98.88 149 PRO A CA 1
ATOM 1180 C C . PRO A 1 149 ? -6.191 -6.703 6.57 1 98.88 149 PRO A C 1
ATOM 1182 O O . PRO A 1 149 ? -5.18 -6.648 5.867 1 98.88 149 PRO A O 1
ATOM 1185 N N . ILE A 1 150 ? -7.32 -6.184 6.238 1 98.88 150 ILE A N 1
ATOM 1186 C CA . ILE A 1 150 ? -7.445 -5.09 5.281 1 98.88 150 ILE A CA 1
ATOM 1187 C C . ILE A 1 150 ? -7.258 -3.754 5.996 1 98.88 150 ILE A C 1
ATOM 1189 O O . ILE A 1 150 ? -8.055 -3.387 6.859 1 98.88 150 ILE A O 1
ATOM 1193 N N . VAL A 1 151 ? -6.246 -3.01 5.535 1 98.69 151 VAL A N 1
ATOM 1194 C CA . VAL A 1 151 ? -5.875 -1.849 6.336 1 98.69 151 VAL A CA 1
ATOM 1195 C C . VAL A 1 151 ? -6.289 -0.568 5.613 1 98.69 151 VAL A C 1
ATOM 1197 O O . VAL A 1 151 ? -6.195 0.526 6.176 1 98.69 151 VAL A O 1
ATOM 1200 N N . GLY A 1 152 ? -6.723 -0.672 4.426 1 98.5 152 GLY A N 1
ATOM 1201 C CA . GLY A 1 152 ? -7.16 0.474 3.646 1 98.5 152 GLY A CA 1
ATOM 1202 C C . GLY A 1 152 ? -7.629 0.103 2.252 1 98.5 152 GLY A C 1
ATOM 1203 O O . GLY A 1 152 ? -7.699 -1.078 1.908 1 98.5 152 GLY A O 1
ATOM 1204 N N . GLY A 1 153 ? -7.957 1.183 1.468 1 98.5 153 GLY A N 1
ATOM 1205 C CA . GLY A 1 153 ? -8.398 0.993 0.094 1 98.5 153 GLY A CA 1
ATOM 1206 C C . GLY A 1 153 ? -8.57 2.297 -0.662 1 98.5 153 GLY A C 1
ATOM 1207 O O . GLY A 1 153 ? -8.445 3.377 -0.081 1 98.5 153 GLY A O 1
ATOM 1208 N N . SER A 1 154 ? -8.805 2.135 -1.943 1 98.19 154 SER A N 1
ATOM 1209 C CA . SER A 1 154 ? -9.047 3.27 -2.83 1 98.19 154 SER A CA 1
ATOM 1210 C C . SER A 1 154 ? -10.305 3.057 -3.668 1 98.19 154 SER A C 1
ATOM 1212 O O . SER A 1 154 ? -10.867 1.961 -3.686 1 98.19 154 SER A O 1
ATOM 1214 N N . GLY A 1 155 ? -10.664 4.109 -4.363 1 96.94 155 GLY A N 1
ATOM 1215 C CA . GLY A 1 155 ? -11.859 4 -5.176 1 96.94 155 GLY A CA 1
ATOM 1216 C C . GLY A 1 155 ? -13.117 3.744 -4.363 1 96.94 155 GLY A C 1
ATOM 1217 O O . GLY A 1 155 ? -13.398 4.465 -3.404 1 96.94 155 GLY A O 1
ATOM 1218 N N . VAL A 1 156 ? -13.859 2.711 -4.73 1 97.19 156 VAL A N 1
ATOM 1219 C CA . VAL A 1 156 ? -15.102 2.426 -4.027 1 97.19 156 VAL A CA 1
ATOM 1220 C C . VAL A 1 156 ? -14.797 1.949 -2.607 1 97.19 156 VAL A C 1
ATOM 1222 O O . VAL A 1 156 ? -15.688 1.903 -1.755 1 97.19 156 VAL A O 1
ATOM 1225 N N . PHE A 1 157 ? -13.562 1.624 -2.328 1 98.31 157 PHE A N 1
ATOM 1226 C CA . PHE A 1 157 ? -13.172 1.088 -1.029 1 98.31 157 PHE A CA 1
ATOM 1227 C C . PHE A 1 157 ? -12.461 2.146 -0.199 1 98.31 157 PHE A C 1
ATOM 1229 O O . PHE A 1 157 ? -11.672 1.816 0.689 1 98.31 157 PHE A O 1
ATOM 1236 N N . ARG A 1 158 ? -12.641 3.396 -0.476 1 98.44 158 ARG A N 1
ATOM 1237 C CA . ARG A 1 158 ? -12.102 4.438 0.396 1 98.44 158 ARG A CA 1
ATOM 1238 C C . ARG A 1 158 ? -12.445 4.16 1.855 1 98.44 158 ARG A C 1
ATOM 1240 O O . ARG A 1 158 ? -13.594 3.842 2.18 1 98.44 158 ARG A O 1
ATOM 1247 N N . LEU A 1 159 ? -11.391 4.258 2.734 1 98.44 159 LEU A N 1
ATOM 1248 C CA . LEU A 1 159 ? -11.5 4.102 4.184 1 98.44 159 LEU A CA 1
ATOM 1249 C C . LEU A 1 159 ? -11.891 2.672 4.547 1 98.44 159 LEU A C 1
ATOM 1251 O O . LEU A 1 159 ? -12.438 2.43 5.621 1 98.44 159 LEU A O 1
ATOM 1255 N N . ALA A 1 160 ? -11.602 1.764 3.711 1 98.69 160 ALA A N 1
ATOM 1256 C CA . ALA A 1 160 ? -11.977 0.373 3.949 1 98.69 160 ALA A CA 1
ATOM 1257 C C . ALA A 1 160 ? -11.195 -0.217 5.117 1 98.69 160 ALA A C 1
ATOM 1259 O O . ALA A 1 160 ? -10.023 0.116 5.316 1 98.69 160 ALA A O 1
ATOM 1260 N N . ARG A 1 161 ? -11.812 -1.063 5.785 1 98.69 161 ARG A N 1
ATOM 1261 C CA . ARG A 1 161 ? -11.25 -1.946 6.801 1 98.69 161 ARG A CA 1
ATOM 1262 C C . ARG A 1 161 ? -11.945 -3.303 6.797 1 98.69 161 ARG A C 1
ATOM 1264 O O . ARG A 1 161 ? -13.156 -3.385 6.578 1 98.69 161 ARG A O 1
ATOM 1271 N N . GLY A 1 162 ? -11.148 -4.375 6.988 1 98.81 162 GLY A N 1
ATOM 1272 C CA . GLY A 1 162 ? -11.758 -5.691 6.941 1 98.81 162 GLY A CA 1
ATOM 1273 C C . GLY A 1 162 ? -10.781 -6.816 7.203 1 98.81 162 GLY A C 1
ATOM 1274 O O . GLY A 1 162 ? -9.711 -6.594 7.777 1 98.81 162 GLY A O 1
ATOM 1275 N N . ILE A 1 163 ? -11.242 -8.008 6.867 1 98.94 163 ILE A N 1
ATOM 1276 C CA . ILE A 1 163 ? -10.469 -9.219 7.09 1 98.94 163 ILE A CA 1
ATOM 1277 C C . ILE A 1 163 ? -10.469 -10.078 5.824 1 98.94 163 ILE A C 1
ATOM 1279 O O . ILE A 1 163 ? -11.508 -10.234 5.176 1 98.94 163 ILE A O 1
ATOM 1283 N N . ALA A 1 164 ? -9.328 -10.539 5.531 1 98.88 164 ALA A N 1
ATOM 1284 C CA . ALA A 1 164 ? -9.164 -11.578 4.516 1 98.88 164 ALA A CA 1
ATOM 1285 C C . ALA A 1 164 ? -8.812 -12.914 5.156 1 98.88 164 ALA A C 1
ATOM 1287 O O . ALA A 1 164 ? -7.836 -13.016 5.902 1 98.88 164 ALA A O 1
ATOM 1288 N N . THR A 1 165 ? -9.57 -13.883 4.867 1 98.81 165 THR A N 1
ATOM 1289 C CA . THR A 1 165 ? -9.273 -15.25 5.285 1 98.81 165 THR A CA 1
ATOM 1290 C C . THR A 1 165 ? -8.688 -16.047 4.129 1 98.81 165 THR A C 1
ATOM 1292 O O . THR A 1 165 ? -9.281 -16.109 3.049 1 98.81 165 THR A O 1
ATOM 1295 N N . ALA A 1 166 ? -7.582 -16.625 4.375 1 98.62 166 ALA A N 1
ATOM 1296 C CA . ALA A 1 166 ? -6.887 -17.391 3.342 1 98.62 166 ALA A CA 1
ATOM 1297 C C . ALA A 1 166 ? -6.836 -18.875 3.699 1 98.62 166 ALA A C 1
ATOM 1299 O O . ALA A 1 166 ? -6.695 -19.234 4.871 1 98.62 166 ALA A O 1
ATOM 1300 N N . LYS A 1 167 ? -6.914 -19.672 2.662 1 98.44 167 LYS A N 1
ATOM 1301 C CA . LYS A 1 167 ? -6.734 -21.125 2.742 1 98.44 167 LYS A CA 1
ATOM 1302 C C . LYS A 1 167 ? -5.992 -21.656 1.518 1 98.44 167 LYS A C 1
ATOM 1304 O O . LYS A 1 167 ? -6.379 -21.375 0.382 1 98.44 167 LYS A O 1
ATOM 1309 N N . THR A 1 168 ? -5.023 -22.453 1.803 1 98.19 168 THR A N 1
ATOM 1310 C CA . THR A 1 168 ? -4.332 -23.047 0.67 1 98.19 168 THR A CA 1
ATOM 1311 C C . THR A 1 168 ? -5.219 -24.094 -0.014 1 98.19 168 THR A C 1
ATOM 1313 O O . THR A 1 168 ? -5.645 -25.062 0.613 1 98.19 168 THR A O 1
ATOM 1316 N N . TYR A 1 169 ? -5.492 -23.859 -1.238 1 98.38 169 TYR A N 1
ATOM 1317 C CA . TYR A 1 169 ? -6.273 -24.797 -2.043 1 98.38 169 TYR A CA 1
ATOM 1318 C C . TYR A 1 169 ? -5.391 -25.875 -2.637 1 98.38 169 TYR A C 1
ATOM 1320 O O . TYR A 1 169 ? -5.766 -27.062 -2.656 1 98.38 169 TYR A O 1
ATOM 1328 N N . TRP A 1 170 ? -4.273 -25.5 -3.139 1 98 170 TRP A N 1
ATOM 1329 C CA . TRP A 1 170 ? -3.273 -26.406 -3.701 1 98 170 TRP A CA 1
ATOM 1330 C C . TRP A 1 170 ? -1.876 -25.797 -3.588 1 98 170 TRP A C 1
ATOM 1332 O O . TRP A 1 170 ? -1.7 -24.594 -3.732 1 98 170 TRP A O 1
ATOM 1342 N N . ALA A 1 171 ? -0.867 -26.703 -3.312 1 96.94 171 ALA A N 1
ATOM 1343 C CA . ALA A 1 171 ? 0.517 -26.234 -3.291 1 96.94 171 ALA A CA 1
ATOM 1344 C C . ALA A 1 171 ? 1.483 -27.359 -3.639 1 96.94 171 ALA A C 1
ATOM 1346 O O . ALA A 1 171 ? 1.192 -28.531 -3.393 1 96.94 171 ALA A O 1
ATOM 1347 N N . SER A 1 172 ? 2.574 -26.953 -4.238 1 95.69 172 SER A N 1
ATOM 1348 C CA . SER A 1 172 ? 3.684 -27.859 -4.508 1 95.69 172 SER A CA 1
ATOM 1349 C C . SER A 1 172 ? 4.938 -27.453 -3.744 1 95.69 172 SER A C 1
ATOM 1351 O O . SER A 1 172 ? 5.449 -26.344 -3.934 1 95.69 172 SER A O 1
ATOM 1353 N N . ASN A 1 173 ? 5.453 -28.359 -2.949 1 89.62 173 ASN A N 1
ATOM 1354 C CA . ASN A 1 173 ? 6.684 -28.062 -2.217 1 89.62 173 ASN A CA 1
ATOM 1355 C C . ASN A 1 173 ? 7.887 -27.984 -3.152 1 89.62 173 ASN A C 1
ATOM 1357 O O . ASN A 1 173 ? 8.836 -27.25 -2.883 1 89.62 173 ASN A O 1
ATOM 1361 N N . THR A 1 174 ? 7.84 -28.688 -4.203 1 92.44 174 THR A N 1
ATOM 1362 C CA . THR A 1 174 ? 8.953 -28.766 -5.148 1 92.44 174 THR A CA 1
ATOM 1363 C C . THR A 1 174 ? 9.031 -27.484 -5.98 1 92.44 174 THR A C 1
ATOM 1365 O O . THR A 1 174 ? 10.109 -26.906 -6.137 1 92.44 174 THR A O 1
ATOM 1368 N N . THR A 1 175 ? 7.91 -27.094 -6.484 1 95.06 175 THR A N 1
ATOM 1369 C CA . THR A 1 175 ? 7.914 -25.938 -7.367 1 95.06 175 THR A CA 1
ATOM 1370 C C . THR A 1 175 ? 7.656 -24.656 -6.578 1 95.06 175 THR A C 1
ATOM 1372 O O . THR A 1 175 ? 7.883 -23.547 -7.082 1 95.06 175 THR A O 1
ATOM 1375 N N . GLN A 1 176 ? 7.062 -24.719 -5.359 1 94.88 176 GLN A N 1
ATOM 1376 C CA . GLN A 1 176 ? 6.629 -23.625 -4.492 1 94.88 176 GLN A CA 1
ATOM 1377 C C . GLN A 1 176 ? 5.445 -22.891 -5.098 1 94.88 176 GLN A C 1
ATOM 1379 O O . GLN A 1 176 ? 5.09 -21.797 -4.637 1 94.88 176 GLN A O 1
ATOM 1384 N N . ASN A 1 177 ? 4.852 -23.469 -6.156 1 97.88 177 ASN A N 1
ATOM 1385 C CA . ASN A 1 177 ? 3.594 -22.938 -6.676 1 97.88 177 ASN A CA 1
ATOM 1386 C C . ASN A 1 177 ? 2.439 -23.188 -5.707 1 97.88 177 ASN A C 1
ATOM 1388 O O . ASN A 1 177 ? 2.424 -24.188 -5 1 97.88 177 ASN A O 1
ATOM 1392 N N . ALA A 1 178 ? 1.522 -22.25 -5.75 1 98.12 178 ALA A N 1
ATOM 1393 C CA . ALA A 1 178 ? 0.372 -22.438 -4.867 1 98.12 178 ALA A CA 1
ATOM 1394 C C . ALA A 1 178 ? -0.862 -21.734 -5.422 1 98.12 178 ALA A C 1
ATOM 1396 O O . ALA A 1 178 ? -0.744 -20.75 -6.156 1 98.12 178 ALA A O 1
ATOM 1397 N N . ILE A 1 179 ? -2.012 -22.266 -5.176 1 98.69 179 ILE A N 1
ATOM 1398 C CA . ILE A 1 179 ? -3.318 -21.641 -5.316 1 98.69 179 ILE A CA 1
ATOM 1399 C C . ILE A 1 179 ? -3.934 -21.406 -3.938 1 98.69 179 ILE A C 1
ATOM 1401 O O . ILE A 1 179 ? -4.07 -22.344 -3.15 1 98.69 179 ILE A O 1
ATOM 1405 N N . VAL A 1 180 ? -4.227 -20.172 -3.641 1 98.75 180 VAL A N 1
ATOM 1406 C CA . VAL A 1 180 ? -4.746 -19.828 -2.322 1 98.75 180 VAL A CA 1
ATOM 1407 C C . VAL A 1 180 ? -6.152 -19.25 -2.455 1 98.75 180 VAL A C 1
ATOM 1409 O O . VAL A 1 180 ? -6.391 -18.359 -3.275 1 98.75 180 VAL A O 1
ATOM 1412 N N . GLU A 1 181 ? -7.09 -19.734 -1.678 1 98.88 181 GLU A N 1
ATOM 1413 C CA . GLU A 1 181 ? -8.461 -19.25 -1.625 1 98.88 181 GLU A CA 1
ATOM 1414 C C . GLU A 1 181 ? -8.609 -18.109 -0.617 1 98.88 181 GLU A C 1
ATOM 1416 O O . GLU A 1 181 ? -8.125 -18.219 0.514 1 98.88 181 GLU A O 1
ATOM 1421 N N . TYR A 1 182 ? -9.305 -17.078 -1.046 1 98.81 182 TYR A N 1
ATOM 1422 C CA . TYR A 1 182 ? -9.531 -15.945 -0.163 1 98.81 182 TYR A CA 1
ATOM 1423 C C . TYR A 1 182 ? -11.023 -15.664 -0.006 1 98.81 182 TYR A C 1
ATOM 1425 O O . TYR A 1 182 ? -11.758 -15.641 -0.991 1 98.81 182 TYR A O 1
ATOM 1433 N N . HIS A 1 183 ? -11.422 -15.422 1.198 1 98.88 183 HIS A N 1
ATOM 1434 C CA . HIS A 1 183 ? -12.68 -14.797 1.588 1 98.88 183 HIS A CA 1
ATOM 1435 C C . HIS A 1 183 ? -12.445 -13.453 2.273 1 98.88 183 HIS A C 1
ATOM 1437 O O . HIS A 1 183 ? -11.812 -13.398 3.33 1 98.88 183 HIS A O 1
ATOM 1443 N N . VAL A 1 184 ? -12.992 -12.453 1.651 1 98.88 184 VAL A N 1
ATOM 1444 C CA . VAL A 1 184 ? -12.758 -11.109 2.174 1 98.88 184 VAL A CA 1
ATOM 1445 C C . VAL A 1 184 ? -14.07 -10.5 2.656 1 98.88 184 VAL A C 1
ATOM 1447 O O . VAL A 1 184 ? -15.086 -10.562 1.957 1 98.88 184 VAL A O 1
ATOM 1450 N N . VAL A 1 185 ? -14.062 -10 3.828 1 98.94 185 VAL A N 1
ATOM 1451 C CA . VAL A 1 185 ? -15.148 -9.18 4.363 1 98.94 185 VAL A CA 1
ATOM 1452 C C . VAL A 1 185 ? -14.625 -7.777 4.668 1 98.94 185 VAL A C 1
ATOM 1454 O O . VAL A 1 185 ? -13.68 -7.613 5.445 1 98.94 185 VAL A O 1
ATOM 1457 N N . VAL A 1 186 ? -15.289 -6.805 4.02 1 98.75 186 VAL A N 1
ATOM 1458 C CA . VAL A 1 186 ? -14.734 -5.461 4.125 1 98.75 186 VAL A CA 1
ATOM 1459 C C . VAL A 1 186 ? -15.859 -4.461 4.395 1 98.75 186 VAL A C 1
ATOM 1461 O O . VAL A 1 186 ? -16.938 -4.566 3.818 1 98.75 186 VAL A O 1
ATOM 1464 N N . LEU A 1 187 ? -15.594 -3.568 5.316 1 98.81 187 LEU A N 1
ATOM 1465 C CA . LEU A 1 187 ? -16.469 -2.426 5.59 1 98.81 187 LEU A CA 1
ATOM 1466 C C . LEU A 1 187 ? -15.984 -1.188 4.84 1 98.81 187 LEU A C 1
ATOM 1468 O O . LEU A 1 187 ? -14.781 -0.921 4.777 1 98.81 187 LEU A O 1
ATOM 1472 N N . HIS A 1 188 ? -16.875 -0.54 4.266 1 98 188 HIS A N 1
ATOM 1473 C CA . HIS A 1 188 ? -16.609 0.702 3.551 1 98 188 HIS A CA 1
ATOM 1474 C C . HIS A 1 188 ? -17.875 1.537 3.4 1 98 188 HIS A C 1
ATOM 1476 O O . HIS A 1 188 ? -18.891 1.247 4.031 1 98 188 HIS A O 1
ATOM 1482 N N . TYR A 1 189 ? -17.797 2.621 2.498 1 96.5 189 TYR A N 1
ATOM 1483 C CA . TYR A 1 189 ? -18.922 3.551 2.465 1 96.5 189 TYR A CA 1
ATOM 1484 C C . TYR A 1 189 ? -19.438 3.73 1.042 1 96.5 189 TYR A C 1
ATOM 1486 O O . TYR A 1 189 ? -18.688 3.576 0.077 1 96.5 189 TYR A O 1
ATOM 1494 N N . MET B 1 1 ? 53.438 6.828 35 1 31.16 1 MET B N 1
ATOM 1495 C CA . MET B 1 1 ? 52.156 7.512 35.188 1 31.16 1 MET B CA 1
ATOM 1496 C C . MET B 1 1 ? 51.406 7.621 33.875 1 31.16 1 MET B C 1
ATOM 1498 O O . MET B 1 1 ? 51.969 7.918 32.844 1 31.16 1 MET B O 1
ATOM 1502 N N . GLU B 1 2 ? 50.125 6.871 33.688 1 31.55 2 GLU B N 1
ATOM 1503 C CA . GLU B 1 2 ? 49.094 6.379 32.781 1 31.55 2 GLU B CA 1
ATOM 1504 C C . GLU B 1 2 ? 48.219 7.52 32.281 1 31.55 2 GLU B C 1
ATOM 1506 O O . GLU B 1 2 ? 47.312 7.969 32.969 1 31.55 2 GLU B O 1
ATOM 1511 N N . LYS B 1 3 ? 48.625 8.695 31.875 1 36.94 3 LYS B N 1
ATOM 1512 C CA . LYS B 1 3 ? 47.594 9.695 31.641 1 36.94 3 LYS B CA 1
ATOM 1513 C C . LYS B 1 3 ? 46.594 9.227 30.578 1 36.94 3 LYS B C 1
ATOM 1515 O O . LYS B 1 3 ? 46.969 9.094 29.406 1 36.94 3 LYS B O 1
ATOM 1520 N N . LEU B 1 4 ? 45.625 8.312 30.938 1 34.53 4 LEU B N 1
ATOM 1521 C CA . LEU B 1 4 ? 44.469 7.891 30.156 1 34.53 4 LEU B CA 1
ATOM 1522 C C . LEU B 1 4 ? 43.625 9.102 29.719 1 34.53 4 LEU B C 1
ATOM 1524 O O . LEU B 1 4 ? 43.156 9.875 30.562 1 34.53 4 LEU B O 1
ATOM 1528 N N . LEU B 1 5 ? 43.844 9.695 28.578 1 35.66 5 LEU B N 1
ATOM 1529 C CA . LEU B 1 5 ? 43 10.695 27.906 1 35.66 5 LEU B CA 1
ATOM 1530 C C . LEU B 1 5 ? 41.562 10.25 27.844 1 35.66 5 LEU B C 1
ATOM 1532 O O . LEU B 1 5 ? 41.25 9.234 27.219 1 35.66 5 LEU B O 1
ATOM 1536 N N . LEU B 1 6 ? 40.719 10.383 28.953 1 34.94 6 LEU B N 1
ATOM 1537 C CA . LEU B 1 6 ? 39.25 10.242 29 1 34.94 6 LEU B CA 1
ATOM 1538 C C . LEU B 1 6 ? 38.594 11.109 27.938 1 34.94 6 LEU B C 1
ATOM 1540 O O . LEU B 1 6 ? 38.688 12.344 27.984 1 34.94 6 LEU B O 1
ATOM 1544 N N . MET B 1 7 ? 38.562 10.68 26.734 1 37.78 7 MET B N 1
ATOM 1545 C CA . MET B 1 7 ? 37.688 11.305 25.75 1 37.78 7 MET B CA 1
ATOM 1546 C C . MET B 1 7 ? 36.25 11.367 26.234 1 37.78 7 MET B C 1
ATOM 1548 O O . MET B 1 7 ? 35.594 10.328 26.438 1 37.78 7 MET B O 1
ATOM 1552 N N . VAL B 1 8 ? 35.812 12.328 27.062 1 34.84 8 VAL B N 1
ATOM 1553 C CA . VAL B 1 8 ? 34.406 12.625 27.438 1 34.84 8 VAL B CA 1
ATOM 1554 C C . VAL B 1 8 ? 33.562 12.828 26.188 1 34.84 8 VAL B C 1
ATOM 1556 O O . VAL B 1 8 ? 33.812 13.758 25.422 1 34.84 8 VAL B O 1
ATOM 1559 N N . CYS B 1 9 ? 33.094 11.797 25.5 1 35.47 9 CYS B N 1
ATOM 1560 C CA . CYS B 1 9 ? 32 11.883 24.531 1 35.47 9 CYS B CA 1
ATOM 1561 C C . CYS B 1 9 ? 30.812 12.664 25.094 1 35.47 9 CYS B C 1
ATOM 1563 O O . CYS B 1 9 ? 30.156 12.195 26.031 1 35.47 9 CYS B O 1
ATOM 1565 N N . LEU B 1 10 ? 30.906 13.945 25.156 1 32.88 10 LEU B N 1
ATOM 1566 C CA . LEU B 1 10 ? 29.734 14.766 25.438 1 32.88 10 LEU B CA 1
ATOM 1567 C C . LEU B 1 10 ? 28.547 14.328 24.578 1 32.88 10 LEU B C 1
ATOM 1569 O O . LEU B 1 10 ? 28.562 14.508 23.359 1 32.88 10 LEU B O 1
ATOM 1573 N N . LEU B 1 11 ? 27.875 13.234 24.875 1 38.38 11 LEU B N 1
ATOM 1574 C CA . LEU B 1 11 ? 26.531 13 24.359 1 38.38 11 LEU B CA 1
ATOM 1575 C C . LEU B 1 11 ? 25.688 14.266 24.438 1 38.38 11 LEU B C 1
ATOM 1577 O O . LEU B 1 11 ? 25.344 14.703 25.547 1 38.38 11 LEU B O 1
ATOM 1581 N N . MET B 1 12 ? 26.016 15.234 23.672 1 34.47 12 MET B N 1
ATOM 1582 C CA . MET B 1 12 ? 25.094 16.359 23.594 1 34.47 12 MET B CA 1
ATOM 1583 C C . MET B 1 12 ? 23.656 15.875 23.484 1 34.47 12 MET B C 1
ATOM 1585 O O . MET B 1 12 ? 23.281 15.219 22.5 1 34.47 12 MET B O 1
ATOM 1589 N N . ALA B 1 13 ? 23.016 15.586 24.609 1 37.78 13 ALA B N 1
ATOM 1590 C CA . ALA B 1 13 ? 21.562 15.484 24.641 1 37.78 13 ALA B CA 1
ATOM 1591 C C . ALA B 1 13 ? 20.906 16.641 23.891 1 37.78 13 ALA B C 1
ATOM 1593 O O . ALA B 1 13 ? 20.953 17.781 24.344 1 37.78 13 ALA B O 1
ATOM 1594 N N . ILE B 1 14 ? 21.016 16.625 22.625 1 36.62 14 ILE B N 1
ATOM 1595 C CA . ILE B 1 14 ? 20.094 17.562 21.969 1 36.62 14 ILE B CA 1
ATOM 1596 C C . ILE B 1 14 ? 18.734 17.5 22.641 1 36.62 14 ILE B C 1
ATOM 1598 O O . ILE B 1 14 ? 18.062 16.469 22.594 1 36.62 14 ILE B O 1
ATOM 1602 N N . THR B 1 15 ? 18.562 18.078 23.781 1 36.41 15 THR B N 1
ATOM 1603 C CA . THR B 1 15 ? 17.203 18.312 24.25 1 36.41 15 THR B CA 1
ATOM 1604 C C . THR B 1 15 ? 16.344 18.859 23.109 1 36.41 15 THR B C 1
ATOM 1606 O O . THR B 1 15 ? 16.609 19.938 22.578 1 36.41 15 THR B O 1
ATOM 1609 N N . MET B 1 16 ? 15.852 18.031 22.219 1 38 16 MET B N 1
ATOM 1610 C CA . MET B 1 16 ? 14.797 18.578 21.359 1 38 16 MET B CA 1
ATOM 1611 C C . MET B 1 16 ? 13.812 19.406 22.188 1 38 16 MET B C 1
ATOM 1613 O O . MET B 1 16 ? 13.414 18.984 23.281 1 38 16 MET B O 1
ATOM 1617 N N . PRO B 1 17 ? 13.805 20.688 22.203 1 39.59 17 PRO B N 1
ATOM 1618 C CA . PRO B 1 17 ? 12.734 21.406 22.891 1 39.59 17 PRO B CA 1
ATOM 1619 C C . PRO B 1 17 ? 11.438 20.609 22.969 1 39.59 17 PRO B C 1
ATOM 1621 O O . PRO B 1 17 ? 11.164 19.781 22.094 1 39.59 17 PRO B O 1
ATOM 1624 N N . SER B 1 18 ? 10.828 20.344 24.172 1 40.5 18 SER B N 1
ATOM 1625 C CA . SER B 1 18 ? 9.484 19.797 24.344 1 40.5 18 SER B CA 1
ATOM 1626 C C . SER B 1 18 ? 8.492 20.484 23.406 1 40.5 18 SER B C 1
ATOM 1628 O O . SER B 1 18 ? 8.188 21.672 23.594 1 40.5 18 SER B O 1
ATOM 1630 N N . THR B 1 19 ? 8.594 20.562 22.141 1 43.16 19 THR B N 1
ATOM 1631 C CA . THR B 1 19 ? 7.457 21.125 21.422 1 43.16 19 THR B CA 1
ATOM 1632 C C . THR B 1 19 ? 6.168 20.953 22.219 1 43.16 19 THR B C 1
ATOM 1634 O O . THR B 1 19 ? 6.035 20 22.984 1 43.16 19 THR B O 1
ATOM 1637 N N . HIS B 1 20 ? 5.582 21.969 22.875 1 52.97 20 HIS B N 1
ATOM 1638 C CA . HIS B 1 20 ? 4.234 21.938 23.438 1 52.97 20 HIS B CA 1
ATOM 1639 C C . HIS B 1 20 ? 3.424 20.781 22.859 1 52.97 20 HIS B C 1
ATOM 1641 O O . HIS B 1 20 ? 2.203 20.875 22.719 1 52.97 20 HIS B O 1
ATOM 1647 N N . GLY B 1 21 ? 4.094 19.734 22.266 1 64.44 21 GLY B N 1
ATOM 1648 C CA . GLY B 1 21 ? 3.555 18.656 21.453 1 64.44 21 GLY B CA 1
ATOM 1649 C C . GLY B 1 21 ? 2.814 17.625 22.266 1 64.44 21 GLY B C 1
ATOM 1650 O O . GLY B 1 21 ? 2.801 17.688 23.5 1 64.44 21 GLY B O 1
ATOM 1651 N N . LEU B 1 22 ? 1.893 16.875 21.75 1 82.62 22 LEU B N 1
ATOM 1652 C CA . LEU B 1 22 ? 1.169 15.711 22.25 1 82.62 22 LEU B CA 1
ATOM 1653 C C . LEU B 1 22 ? 2.094 14.797 23.031 1 82.62 22 LEU B C 1
ATOM 1655 O O . LEU B 1 22 ? 3.205 14.492 22.594 1 82.62 22 LEU B O 1
ATOM 1659 N N . ASP B 1 23 ? 1.734 14.656 24.469 1 89.38 23 ASP B N 1
ATOM 1660 C CA . ASP B 1 23 ? 2.473 13.711 25.297 1 89.38 23 ASP B CA 1
ATOM 1661 C C . ASP B 1 23 ? 2.482 12.32 24.656 1 89.38 23 ASP B C 1
ATOM 1663 O O . ASP B 1 23 ? 1.448 11.648 24.594 1 89.38 23 ASP B O 1
ATOM 1667 N N . ARG B 1 24 ? 3.688 11.82 24.328 1 91.62 24 ARG B N 1
ATOM 1668 C CA . ARG B 1 24 ? 3.812 10.57 23.578 1 91.62 24 ARG B CA 1
ATOM 1669 C C . ARG B 1 24 ? 4.238 9.43 24.5 1 91.62 24 ARG B C 1
ATOM 1671 O O . ARG B 1 24 ? 4.535 8.328 24.031 1 91.62 24 ARG B O 1
ATOM 1678 N N . SER B 1 25 ? 4.281 9.664 25.703 1 95.19 25 SER B N 1
ATOM 1679 C CA . SER B 1 25 ? 4.566 8.602 26.656 1 95.19 25 SER B CA 1
ATOM 1680 C C . SER B 1 25 ? 3.396 7.633 26.781 1 95.19 25 SER B C 1
ATOM 1682 O O . SER B 1 25 ? 2.268 7.969 26.406 1 95.19 25 SER B O 1
ATOM 1684 N N . PRO B 1 26 ? 3.697 6.445 27.344 1 97 26 PRO B N 1
ATOM 1685 C CA . PRO B 1 26 ? 2.58 5.52 27.562 1 97 26 PRO B CA 1
ATOM 1686 C C . PRO B 1 26 ? 1.446 6.145 28.375 1 97 26 PRO B C 1
ATOM 1688 O O . PRO B 1 26 ? 0.271 5.953 28.047 1 97 26 PRO B O 1
ATOM 1691 N N . LYS B 1 27 ? 1.781 6.859 29.375 1 96.38 27 LYS B N 1
ATOM 1692 C CA . LYS B 1 27 ? 0.764 7.531 30.172 1 96.38 27 LYS B CA 1
ATOM 1693 C C . LYS B 1 27 ? 0.017 8.578 29.359 1 96.38 27 LYS B C 1
ATOM 1695 O O . LYS B 1 27 ? -1.199 8.727 29.484 1 96.38 27 LYS B O 1
ATOM 1700 N N . GLY B 1 28 ? 0.776 9.375 28.578 1 96.12 28 GLY B N 1
ATOM 1701 C CA . GLY B 1 28 ? 0.155 10.352 27.688 1 96.12 28 GLY B CA 1
ATOM 1702 C C . GLY B 1 28 ? -0.811 9.734 26.703 1 96.12 28 GLY B C 1
ATOM 1703 O O . GLY B 1 28 ? -1.896 10.273 26.469 1 96.12 28 GLY B O 1
ATOM 1704 N N . VAL B 1 29 ? -0.442 8.641 26.141 1 96.88 29 VAL B N 1
ATOM 1705 C CA . VAL B 1 29 ? -1.288 7.934 25.188 1 96.88 29 VAL B CA 1
ATOM 1706 C C . VAL B 1 29 ? -2.531 7.395 25.891 1 96.88 29 VAL B C 1
ATOM 1708 O O . VAL B 1 29 ? -3.646 7.531 25.391 1 96.88 29 VAL B O 1
ATOM 1711 N N . ASP B 1 30 ? -2.346 6.824 27.031 1 97.5 30 ASP B N 1
ATOM 1712 C CA . ASP B 1 30 ? -3.473 6.328 27.812 1 97.5 30 ASP B CA 1
ATOM 1713 C C . ASP B 1 30 ? -4.488 7.438 28.078 1 97.5 30 ASP B C 1
ATOM 1715 O O . ASP B 1 30 ? -5.691 7.238 27.922 1 97.5 30 ASP B O 1
ATOM 1719 N N . LYS B 1 31 ? -4.02 8.562 28.516 1 96.81 31 LYS B N 1
ATOM 1720 C CA . LYS B 1 31 ? -4.883 9.711 28.797 1 96.81 31 LYS B CA 1
ATOM 1721 C C . LYS B 1 31 ? -5.629 10.156 27.547 1 96.81 31 LYS B C 1
ATOM 1723 O O . LYS B 1 31 ? -6.805 10.516 27.609 1 96.81 31 LYS B O 1
ATOM 1728 N N . TRP B 1 32 ? -4.91 10.18 26.469 1 96.5 32 TRP B N 1
ATOM 1729 C CA . TRP B 1 32 ? -5.52 10.562 25.203 1 96.5 32 TRP B CA 1
ATOM 1730 C C . TRP B 1 32 ? -6.695 9.648 24.859 1 96.5 32 TRP B C 1
ATOM 1732 O O . TRP B 1 32 ? -7.781 10.125 24.516 1 96.5 32 TRP B O 1
ATOM 1742 N N . PHE B 1 33 ? -6.59 8.359 25.031 1 97.5 33 PHE B N 1
ATOM 1743 C CA . PHE B 1 33 ? -7.633 7.398 24.703 1 97.5 33 PHE B CA 1
ATOM 1744 C C . PHE B 1 33 ? -8.805 7.52 25.656 1 97.5 33 PHE B C 1
ATOM 1746 O O . PHE B 1 33 ? -9.961 7.297 25.266 1 97.5 33 PHE B O 1
ATOM 1753 N N . LYS B 1 34 ? -8.516 7.832 26.844 1 97.44 34 LYS B N 1
ATOM 1754 C CA . LYS B 1 34 ? -9.594 8.031 27.797 1 97.44 34 LYS B CA 1
ATOM 1755 C C . LYS B 1 34 ? -10.492 9.195 27.391 1 97.44 34 LYS B C 1
ATOM 1757 O O . LYS B 1 34 ? -11.695 9.188 27.672 1 97.44 34 LYS B O 1
ATOM 1762 N N . LYS B 1 35 ? -9.93 10.125 26.672 1 96.81 35 LYS B N 1
ATOM 1763 C CA . LYS B 1 35 ? -10.672 11.312 26.266 1 96.81 35 LYS B CA 1
ATOM 1764 C C . LYS B 1 35 ? -11.328 11.109 24.891 1 96.81 35 LYS B C 1
ATOM 1766 O O . LYS B 1 35 ? -12.148 11.922 24.469 1 96.81 35 LYS B O 1
ATOM 1771 N N . LEU B 1 36 ? -10.953 10.07 24.219 1 96.69 36 LEU B N 1
ATOM 1772 C CA . LEU B 1 36 ? -11.344 9.844 22.828 1 96.69 36 LEU B CA 1
ATOM 1773 C C . LEU B 1 36 ? -12.859 9.797 22.688 1 96.69 36 LEU B C 1
ATOM 1775 O O . LEU B 1 36 ? -13.422 10.375 21.75 1 96.69 36 LEU B O 1
ATOM 1779 N N . PRO B 1 37 ? -13.602 9.156 23.578 1 96.56 37 PRO B N 1
ATOM 1780 C CA . PRO B 1 37 ? -15.055 9.062 23.406 1 96.56 37 PRO B CA 1
ATOM 1781 C C . PRO B 1 37 ? -15.727 10.438 23.344 1 96.56 37 PRO B C 1
ATOM 1783 O O . PRO B 1 37 ? -16.812 10.57 22.781 1 96.56 37 PRO B O 1
ATOM 1786 N N . ASN B 1 38 ? -15.047 11.461 23.812 1 96.44 38 ASN B N 1
ATOM 1787 C CA . ASN B 1 38 ? -15.602 12.812 23.828 1 96.44 38 ASN B CA 1
ATOM 1788 C C . ASN B 1 38 ? -14.961 13.695 22.766 1 96.44 38 ASN B C 1
ATOM 1790 O O . ASN B 1 38 ? -15.312 14.867 22.625 1 96.44 38 ASN B O 1
ATOM 1794 N N . ALA B 1 39 ? -14.039 13.133 22.109 1 96.06 39 ALA B N 1
ATOM 1795 C CA . ALA B 1 39 ? -13.359 13.906 21.078 1 96.06 39 ALA B CA 1
ATOM 1796 C C . ALA B 1 39 ? -14.188 13.945 19.797 1 96.06 39 ALA B C 1
ATOM 1798 O O . ALA B 1 39 ? -14.922 13.008 19.484 1 96.06 39 ALA B O 1
ATOM 1799 N N . LYS B 1 40 ? -14.055 15 19.109 1 95.25 40 LYS B N 1
ATOM 1800 C CA . LYS B 1 40 ? -14.711 15.125 17.812 1 95.25 40 LYS B CA 1
ATOM 1801 C C . LYS B 1 40 ? -13.75 14.805 16.688 1 95.25 40 LYS B C 1
ATOM 1803 O O . LYS B 1 40 ? -12.609 15.266 16.672 1 95.25 40 LYS B O 1
ATOM 1808 N N . GLU B 1 41 ? -14.18 14.047 15.766 1 95.88 41 GLU B N 1
ATOM 1809 C CA . GLU B 1 41 ? -13.383 13.766 14.57 1 95.88 41 GLU B CA 1
ATOM 1810 C C . GLU B 1 41 ? -13.234 15.016 13.703 1 95.88 41 GLU B C 1
ATOM 1812 O O . GLU B 1 41 ? -14.195 15.75 13.5 1 95.88 41 GLU B O 1
ATOM 1817 N N . LYS B 1 42 ? -12 15.156 13.266 1 95.5 42 LYS B N 1
ATOM 1818 C CA . LYS B 1 42 ? -11.672 16.297 12.406 1 95.5 42 LYS B CA 1
ATOM 1819 C C . LYS B 1 42 ? -11.219 15.836 11.031 1 95.5 42 LYS B C 1
ATOM 1821 O O . LYS B 1 42 ? -10.664 14.742 10.883 1 95.5 42 LYS B O 1
ATOM 1826 N N . MET B 1 43 ? -11.5 16.734 10.094 1 97.38 43 MET B N 1
ATOM 1827 C CA . MET B 1 43 ? -11 16.531 8.734 1 97.38 43 MET B CA 1
ATOM 1828 C C . MET B 1 43 ? -9.922 17.562 8.398 1 97.38 43 MET B C 1
ATOM 1830 O O . MET B 1 43 ? -10.133 18.766 8.555 1 97.38 43 MET B O 1
ATOM 1834 N N . THR B 1 44 ? -8.773 17.078 8.047 1 97.94 44 THR B N 1
ATOM 1835 C CA . THR B 1 44 ? -7.664 17.938 7.641 1 97.94 44 THR B CA 1
ATOM 1836 C C . THR B 1 44 ? -7.305 17.703 6.176 1 97.94 44 THR B C 1
ATOM 1838 O O . THR B 1 44 ? -7.266 16.562 5.715 1 97.94 44 THR B O 1
ATOM 1841 N N . LYS B 1 45 ? -7.035 18.797 5.527 1 98.19 45 LYS B N 1
ATOM 1842 C CA . LYS B 1 45 ? -6.57 18.75 4.145 1 98.19 45 LYS B CA 1
ATOM 1843 C C . LYS B 1 45 ? -5.137 19.25 4.031 1 98.19 45 LYS B C 1
ATOM 1845 O O . LYS B 1 45 ? -4.781 20.281 4.617 1 98.19 45 LYS B O 1
ATOM 1850 N N . LEU B 1 46 ? -4.363 18.516 3.352 1 98.31 46 LEU B N 1
ATOM 1851 C CA . LEU B 1 46 ? -2.975 18.875 3.105 1 98.31 46 LEU B CA 1
ATOM 1852 C C . LEU B 1 46 ? -2.67 18.891 1.61 1 98.31 46 LEU B C 1
ATOM 1854 O O . LEU B 1 46 ? -3.301 18.156 0.84 1 98.31 46 LEU B O 1
ATOM 1858 N N . HIS B 1 47 ? -1.768 19.734 1.232 1 98.69 47 HIS B N 1
ATOM 1859 C CA . HIS B 1 47 ? -1.317 19.859 -0.15 1 98.69 47 HIS B CA 1
ATOM 1860 C C . HIS B 1 47 ? 0.188 20.094 -0.221 1 98.69 47 HIS B C 1
ATOM 1862 O O . HIS B 1 47 ? 0.708 21 0.42 1 98.69 47 HIS B O 1
ATOM 1868 N N . PHE B 1 48 ? 0.858 19.266 -0.949 1 98.69 48 PHE B N 1
ATOM 1869 C CA . PHE B 1 48 ? 2.305 19.406 -1.061 1 98.69 48 PHE B CA 1
ATOM 1870 C C . PHE B 1 48 ? 2.822 18.672 -2.295 1 98.69 48 PHE B C 1
ATOM 1872 O O . PHE B 1 48 ? 2.049 18.047 -3.023 1 98.69 48 PHE B O 1
ATOM 1879 N N . TYR B 1 49 ? 4.117 18.797 -2.518 1 98.75 49 TYR B N 1
ATOM 1880 C CA . TYR B 1 49 ? 4.809 18.141 -3.623 1 98.75 49 TYR B CA 1
ATOM 1881 C C . TYR B 1 49 ? 5.941 17.266 -3.111 1 98.75 49 TYR B C 1
ATOM 1883 O O . TYR B 1 49 ? 6.703 17.672 -2.232 1 98.75 49 TYR B O 1
ATOM 1891 N N . PHE B 1 50 ? 5.996 16.047 -3.793 1 97 50 PHE B N 1
ATOM 1892 C CA . PHE B 1 50 ? 7.109 15.133 -3.6 1 97 50 PHE B CA 1
ATOM 1893 C C . PHE B 1 50 ? 8.188 15.359 -4.648 1 97 50 PHE B C 1
ATOM 1895 O O . PHE B 1 50 ? 7.887 15.539 -5.832 1 97 50 PHE B O 1
ATOM 1902 N N . HIS B 1 51 ? 9.414 15.281 -4.086 1 98.38 51 HIS B N 1
ATOM 1903 C CA . HIS B 1 51 ? 10.531 15.305 -5.027 1 98.38 51 HIS B CA 1
ATOM 1904 C C . HIS B 1 51 ? 11.273 13.977 -5.031 1 98.38 51 HIS B C 1
ATOM 1906 O O . HIS B 1 51 ? 12.031 13.68 -4.105 1 98.38 51 HIS B O 1
ATOM 1912 N N . ASP B 1 52 ? 11.07 13.211 -6.031 1 98.38 52 ASP B N 1
ATOM 1913 C CA . ASP B 1 52 ? 11.695 11.898 -6.199 1 98.38 52 ASP B CA 1
ATOM 1914 C C . ASP B 1 52 ? 12.852 11.969 -7.188 1 98.38 52 ASP B C 1
ATOM 1916 O O . ASP B 1 52 ? 12.641 12.039 -8.398 1 98.38 52 ASP B O 1
ATOM 1920 N N . THR B 1 53 ? 14.039 11.883 -6.641 1 98.31 53 THR B N 1
ATOM 1921 C CA . THR B 1 53 ? 15.242 11.977 -7.457 1 98.31 53 THR B CA 1
ATOM 1922 C C . THR B 1 53 ? 15.961 10.633 -7.508 1 98.31 53 THR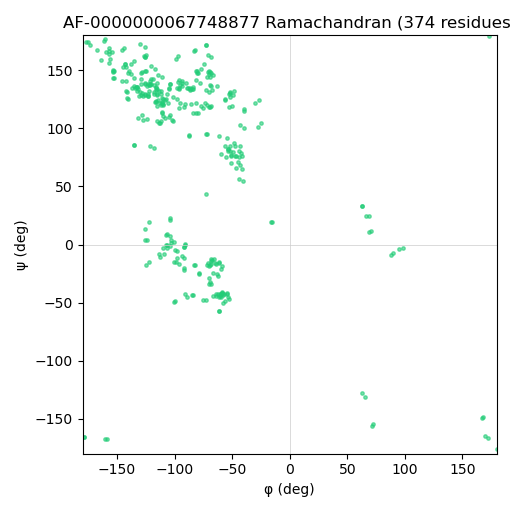 B C 1
ATOM 1924 O O . THR B 1 53 ? 16.531 10.188 -6.504 1 98.31 53 THR B O 1
ATOM 1927 N N . VAL B 1 54 ? 15.977 10.07 -8.688 1 97.31 54 VAL B N 1
ATOM 1928 C CA . VAL B 1 54 ? 16.547 8.742 -8.867 1 97.31 54 VAL B CA 1
ATOM 1929 C C . VAL B 1 54 ? 17.953 8.867 -9.453 1 97.31 54 VAL B C 1
ATOM 1931 O O . VAL B 1 54 ? 18.891 8.242 -8.961 1 97.31 54 VAL B O 1
ATOM 1934 N N . THR B 1 55 ? 18.078 9.609 -10.477 1 93.56 55 THR B N 1
ATOM 1935 C CA . THR B 1 55 ? 19.359 9.859 -11.117 1 93.56 55 THR B CA 1
ATOM 1936 C C . THR B 1 55 ? 19.828 11.297 -10.852 1 93.56 55 THR B C 1
ATOM 1938 O O . THR B 1 55 ? 19.203 12.25 -11.32 1 93.56 55 THR B O 1
ATOM 1941 N N . ALA B 1 56 ? 20.766 11.531 -10.109 1 91.25 56 ALA B N 1
ATOM 1942 C CA . ALA B 1 56 ? 21.391 12.797 -9.766 1 91.25 56 ALA B CA 1
ATOM 1943 C C . ALA B 1 56 ? 22.625 12.578 -8.875 1 91.25 56 ALA B C 1
ATOM 1945 O O . ALA B 1 56 ? 22.953 11.438 -8.539 1 91.25 56 ALA B O 1
ATOM 1946 N N . LYS B 1 57 ? 23.281 13.648 -8.648 1 91.12 57 LYS B N 1
ATOM 1947 C CA . LYS B 1 57 ? 24.438 13.586 -7.758 1 91.12 57 LYS B CA 1
ATOM 1948 C C . LYS B 1 57 ? 24.031 13.133 -6.359 1 91.12 57 LYS B C 1
ATOM 1950 O O . LYS B 1 57 ? 24.703 12.305 -5.746 1 91.12 57 LYS B O 1
ATOM 1955 N N . ASN B 1 58 ? 22.938 13.719 -5.883 1 94.62 58 ASN B N 1
ATOM 1956 C CA . ASN B 1 58 ? 22.391 13.336 -4.586 1 94.62 58 ASN B CA 1
ATOM 1957 C C . ASN B 1 58 ? 20.984 12.773 -4.723 1 94.62 58 ASN B C 1
ATOM 1959 O O . ASN B 1 58 ? 20 13.477 -4.457 1 94.62 58 ASN B O 1
ATOM 1963 N N . PRO B 1 59 ? 20.922 11.5 -5.043 1 98.19 59 PRO B N 1
ATOM 1964 C CA . PRO B 1 59 ? 19.594 10.914 -5.246 1 98.19 59 PRO B CA 1
ATOM 1965 C C . PRO B 1 59 ? 18.797 10.789 -3.943 1 98.19 59 PRO B C 1
ATOM 1967 O O . PRO B 1 59 ? 19.391 10.664 -2.867 1 98.19 59 PRO B O 1
ATOM 1970 N N . SER B 1 60 ? 17.531 10.922 -3.996 1 98.69 60 SER B N 1
ATOM 1971 C CA . SER B 1 60 ? 16.656 10.734 -2.842 1 98.69 60 SER B CA 1
ATOM 1972 C C . SER B 1 60 ? 16.031 9.336 -2.836 1 98.69 60 SER B C 1
ATOM 1974 O O . SER B 1 60 ? 15.398 8.945 -1.858 1 98.69 60 SER B O 1
ATOM 1976 N N . ALA B 1 61 ? 16.125 8.57 -3.898 1 98.69 61 ALA B N 1
ATOM 1977 C CA . ALA B 1 61 ? 15.656 7.195 -4.031 1 98.69 61 ALA B CA 1
ATOM 1978 C C . ALA B 1 61 ? 16.75 6.297 -4.594 1 98.69 61 ALA B C 1
ATOM 1980 O O . ALA B 1 61 ? 17.375 6.625 -5.605 1 98.69 61 ALA B O 1
ATOM 1981 N N . ILE B 1 62 ? 16.953 5.176 -3.949 1 98.69 62 ILE B N 1
ATOM 1982 C CA . ILE B 1 62 ? 18.047 4.273 -4.309 1 98.69 62 ILE B CA 1
ATOM 1983 C C . ILE B 1 62 ? 17.531 2.842 -4.387 1 98.69 62 ILE B C 1
ATOM 1985 O O . ILE B 1 62 ? 16.781 2.396 -3.51 1 98.69 62 ILE B O 1
ATOM 1989 N N . GLN B 1 63 ? 17.938 2.189 -5.41 1 98.31 63 GLN B N 1
ATOM 1990 C CA . GLN B 1 63 ? 17.547 0.793 -5.574 1 98.31 63 GLN B CA 1
ATOM 1991 C C . GLN B 1 63 ? 18.188 -0.091 -4.516 1 98.31 63 GLN B C 1
ATOM 1993 O O . GLN B 1 63 ? 19.406 -0.036 -4.309 1 98.31 63 GLN B O 1
ATOM 1998 N N . ILE B 1 64 ? 17.391 -0.922 -3.918 1 98.56 64 ILE B N 1
ATOM 1999 C CA . ILE B 1 64 ? 17.938 -1.754 -2.854 1 98.56 64 ILE B CA 1
ATOM 2000 C C . ILE B 1 64 ? 17.734 -3.229 -3.195 1 98.56 64 ILE B C 1
ATOM 2002 O O . ILE B 1 64 ? 18.328 -4.105 -2.562 1 98.56 64 ILE B O 1
ATOM 2006 N N . ALA B 1 65 ? 16.906 -3.527 -4.129 1 98.62 65 ALA B N 1
ATOM 2007 C CA . ALA B 1 65 ? 16.656 -4.902 -4.551 1 98.62 65 ALA B CA 1
ATOM 2008 C C . ALA B 1 65 ? 16.109 -4.945 -5.973 1 98.62 65 ALA B C 1
ATOM 2010 O O . ALA B 1 65 ? 15.672 -3.926 -6.512 1 98.62 65 ALA B O 1
ATOM 2011 N N . GLN B 1 66 ? 16.156 -6.113 -6.578 1 98.62 66 GLN B N 1
ATOM 2012 C CA . GLN B 1 66 ? 15.625 -6.316 -7.922 1 98.62 66 GLN B CA 1
ATOM 2013 C C . GLN B 1 66 ? 15.438 -7.801 -8.227 1 98.62 66 GLN B C 1
ATOM 2015 O O . GLN B 1 66 ? 16.094 -8.648 -7.605 1 98.62 66 GLN B O 1
ATOM 2020 N N . ALA B 1 67 ? 14.578 -8.031 -9.195 1 98.5 67 ALA B N 1
ATOM 2021 C CA . ALA B 1 67 ? 14.508 -9.367 -9.789 1 98.5 67 ALA B CA 1
ATOM 2022 C C . ALA B 1 67 ? 15.578 -9.539 -10.867 1 98.5 67 ALA B C 1
ATOM 2024 O O . ALA B 1 67 ? 16.141 -8.562 -11.359 1 98.5 67 ALA B O 1
ATOM 2025 N N . ASN B 1 68 ? 15.773 -10.781 -11.25 1 96.94 68 ASN B N 1
ATOM 2026 C CA . ASN B 1 68 ? 16.734 -11.047 -12.32 1 96.94 68 ASN B CA 1
ATOM 2027 C C . ASN B 1 68 ? 16.219 -10.547 -13.672 1 96.94 68 ASN B C 1
ATOM 2029 O O . ASN B 1 68 ? 17 -10.297 -14.586 1 96.94 68 ASN B O 1
ATOM 2033 N N . ILE B 1 69 ? 14.945 -10.32 -13.758 1 97.25 69 ILE B N 1
ATOM 2034 C CA . ILE B 1 69 ? 14.359 -9.938 -15.039 1 97.25 69 ILE B CA 1
ATOM 2035 C C . ILE B 1 69 ? 14.07 -8.438 -15.039 1 97.25 69 ILE B C 1
ATOM 2037 O O . ILE B 1 69 ? 13.523 -7.906 -16.016 1 97.25 69 ILE B O 1
ATOM 2041 N N . THR B 1 70 ? 14.359 -7.723 -14.023 1 98 70 THR B N 1
ATOM 2042 C CA . THR B 1 70 ? 13.914 -6.352 -13.812 1 98 70 THR B CA 1
ATOM 2043 C C . THR B 1 70 ? 14.25 -5.48 -15.023 1 98 70 THR B C 1
ATOM 2045 O O . THR B 1 70 ? 13.383 -4.789 -15.555 1 98 70 THR B O 1
ATOM 2048 N N . PHE B 1 71 ? 15.422 -5.562 -15.508 1 96.06 71 PHE B N 1
ATOM 2049 C CA . PHE B 1 71 ? 15.836 -4.648 -16.562 1 96.06 71 PHE B CA 1
ATOM 2050 C C . PHE B 1 71 ? 15.539 -5.238 -17.938 1 96.06 71 PHE B C 1
ATOM 2052 O O . PHE B 1 71 ? 15.758 -4.582 -18.953 1 96.06 71 PHE B O 1
ATOM 2059 N N . GLN B 1 72 ? 15 -6.422 -17.953 1 96.12 72 GLN B N 1
ATOM 2060 C CA . GLN B 1 72 ? 14.469 -7.012 -19.172 1 96.12 72 GLN B CA 1
ATOM 2061 C C . GLN B 1 72 ? 12.961 -6.797 -19.281 1 96.12 72 GLN B C 1
ATOM 2063 O O . GLN B 1 72 ? 12.375 -7.016 -20.344 1 96.12 72 GLN B O 1
ATOM 2068 N N . SER B 1 73 ? 12.453 -6.477 -18.188 1 95.75 73 SER B N 1
ATOM 2069 C CA . SER B 1 73 ? 11.016 -6.223 -18.125 1 95.75 73 SER B CA 1
ATOM 2070 C C . SER B 1 73 ? 10.688 -4.793 -18.531 1 95.75 73 SER B C 1
ATOM 2072 O O . SER B 1 73 ? 11.32 -3.846 -18.062 1 95.75 73 SER B O 1
ATOM 2074 N N . PRO B 1 74 ? 9.656 -4.613 -19.359 1 95.56 74 PRO B N 1
ATOM 2075 C CA . PRO B 1 74 ? 9.273 -3.25 -19.734 1 95.56 74 PRO B CA 1
ATOM 2076 C C . PRO B 1 74 ? 8.688 -2.465 -18.562 1 95.56 74 PRO B C 1
ATOM 2078 O O . PRO B 1 74 ? 8.555 -1.241 -18.641 1 95.56 74 PRO B O 1
ATOM 2081 N N . THR B 1 75 ? 8.344 -3.129 -17.516 1 97.12 75 THR B N 1
ATOM 2082 C CA . THR B 1 75 ? 7.707 -2.459 -16.375 1 97.12 75 THR B CA 1
ATOM 2083 C C . THR B 1 75 ? 8.68 -2.336 -15.211 1 97.12 75 THR B C 1
ATOM 2085 O O . THR B 1 75 ? 8.297 -1.897 -14.125 1 97.12 75 THR B O 1
ATOM 2088 N N . LEU B 1 76 ? 9.883 -2.836 -15.398 1 97.56 76 LEU B N 1
ATOM 2089 C CA . LEU B 1 76 ? 10.875 -2.885 -14.328 1 97.56 76 LEU B CA 1
ATOM 2090 C C . LEU B 1 76 ? 10.391 -3.77 -13.188 1 97.56 76 LEU B C 1
ATOM 2092 O O . LEU B 1 76 ? 10.664 -3.479 -12.016 1 97.56 76 LEU B O 1
ATOM 2096 N N . PHE B 1 77 ? 9.641 -4.82 -13.539 1 98.62 77 PHE B N 1
ATOM 2097 C CA . PHE B 1 77 ? 9.094 -5.691 -12.508 1 98.62 77 PHE B CA 1
ATOM 2098 C C . PHE B 1 77 ? 10.188 -6.164 -11.562 1 98.62 77 PHE B C 1
ATOM 2100 O O . PHE B 1 77 ? 11.258 -6.586 -12 1 98.62 77 PHE B O 1
ATOM 2107 N N . GLY B 1 78 ? 9.867 -6.008 -10.234 1 98.81 78 GLY B N 1
ATOM 2108 C CA . GLY B 1 78 ? 10.789 -6.523 -9.227 1 98.81 78 GLY B CA 1
ATOM 2109 C C . GLY B 1 78 ? 11.758 -5.477 -8.719 1 98.81 78 GLY B C 1
ATOM 2110 O O . GLY B 1 78 ? 12.562 -5.754 -7.824 1 98.81 78 GLY B O 1
ATOM 2111 N N . LEU B 1 79 ? 11.711 -4.355 -9.258 1 98.81 79 LEU B N 1
ATOM 2112 C CA . LEU B 1 79 ? 12.516 -3.25 -8.75 1 98.81 79 LEU B CA 1
ATOM 2113 C C . LEU B 1 79 ? 11.992 -2.77 -7.402 1 98.81 79 LEU B C 1
ATOM 2115 O O . LEU B 1 79 ? 10.781 -2.633 -7.211 1 98.81 79 LEU B O 1
ATOM 2119 N N . LEU B 1 80 ? 12.906 -2.611 -6.414 1 98.88 80 LEU B N 1
ATOM 2120 C CA . LEU B 1 80 ? 12.57 -2.049 -5.109 1 98.88 80 LEU B CA 1
ATOM 2121 C C . LEU B 1 80 ? 13.531 -0.926 -4.738 1 98.88 80 LEU B C 1
ATOM 2123 O O . LEU B 1 80 ? 14.75 -1.112 -4.762 1 98.88 80 LEU B O 1
ATOM 2127 N N . ARG B 1 81 ? 12.93 0.249 -4.359 1 98.81 81 ARG B N 1
ATOM 2128 C CA . ARG B 1 81 ? 13.742 1.39 -3.939 1 98.81 81 ARG B CA 1
ATOM 2129 C C . ARG B 1 81 ? 13.398 1.81 -2.514 1 98.81 81 ARG B C 1
ATOM 2131 O O . ARG B 1 81 ? 12.234 1.735 -2.102 1 98.81 81 ARG B O 1
ATOM 2138 N N . MET B 1 82 ? 14.422 2.184 -1.822 1 98.88 82 MET B N 1
ATOM 2139 C CA . MET B 1 82 ? 14.258 2.979 -0.609 1 98.88 82 MET B CA 1
ATOM 2140 C C . MET B 1 82 ? 14.375 4.469 -0.916 1 98.88 82 MET B C 1
ATOM 2142 O O . MET B 1 82 ? 15.234 4.879 -1.698 1 98.88 82 MET B O 1
ATOM 2146 N N . PHE B 1 83 ? 13.523 5.277 -0.262 1 98.81 83 PHE B N 1
ATOM 2147 C CA . PHE B 1 83 ? 13.57 6.68 -0.65 1 98.81 83 PHE B CA 1
ATOM 2148 C C . PHE B 1 83 ? 13.328 7.586 0.551 1 98.81 83 PHE B C 1
ATOM 2150 O O . PHE B 1 83 ? 12.758 7.152 1.554 1 98.81 83 PHE B O 1
ATOM 2157 N N . ASP B 1 84 ? 13.844 8.75 0.498 1 98.88 84 ASP B N 1
ATOM 2158 C CA . ASP B 1 84 ? 13.695 9.898 1.384 1 98.88 84 ASP B CA 1
ATOM 2159 C C . ASP B 1 84 ? 13.484 11.18 0.586 1 98.88 84 ASP B C 1
ATOM 2161 O O . ASP B 1 84 ? 14.43 11.922 0.327 1 98.88 84 ASP B O 1
ATOM 2165 N N . ASN B 1 85 ? 12.234 11.406 0.255 1 98.81 85 ASN B N 1
ATOM 2166 C CA . ASN B 1 85 ? 11.883 12.516 -0.634 1 98.81 85 ASN B CA 1
ATOM 2167 C C . ASN B 1 85 ? 11.453 13.75 0.15 1 98.81 85 ASN B C 1
ATOM 2169 O O . ASN B 1 85 ? 10.68 13.648 1.105 1 98.81 85 ASN B O 1
ATOM 2173 N N . SER B 1 86 ? 11.844 14.898 -0.311 1 98.62 86 SER B N 1
ATOM 2174 C CA . SER B 1 86 ? 11.359 16.141 0.287 1 98.62 86 SER B CA 1
ATOM 2175 C C . SER B 1 86 ? 9.891 16.391 -0.059 1 98.62 86 SER B C 1
ATOM 2177 O O . SER B 1 86 ? 9.453 16.078 -1.167 1 98.62 86 SER B O 1
ATOM 2179 N N . MET B 1 87 ? 9.219 16.938 0.884 1 98.69 87 MET B N 1
ATOM 2180 C CA . MET B 1 87 ? 7.867 17.453 0.681 1 98.69 87 MET B CA 1
ATOM 2181 C C . MET B 1 87 ? 7.852 18.984 0.754 1 98.69 87 MET B C 1
ATOM 2183 O O . MET B 1 87 ? 8.148 19.562 1.801 1 98.69 87 MET B O 1
ATOM 2187 N N . THR B 1 88 ? 7.387 19.625 -0.325 1 98.75 88 THR B N 1
ATOM 2188 C CA . THR B 1 88 ? 7.418 21.094 -0.354 1 98.75 88 THR B CA 1
ATOM 2189 C C . THR B 1 88 ? 6.035 21.641 -0.679 1 98.75 88 THR B C 1
ATOM 2191 O O . THR B 1 88 ? 5.188 20.938 -1.229 1 98.75 88 THR B O 1
ATOM 2194 N N . VAL B 1 89 ? 5.844 22.938 -0.382 1 98.44 89 VAL B N 1
ATOM 2195 C CA . VAL B 1 89 ? 4.535 23.562 -0.548 1 98.44 89 VAL B CA 1
ATOM 2196 C C . VAL B 1 89 ? 4.301 23.891 -2.021 1 98.44 89 VAL B C 1
ATOM 2198 O O . VAL B 1 89 ? 3.156 24 -2.463 1 98.44 89 VAL B O 1
ATOM 2201 N N . GLN B 1 90 ? 5.461 24.062 -2.777 1 98.62 90 GLN B N 1
ATOM 2202 C CA . GLN B 1 90 ? 5.414 24.312 -4.215 1 98.62 90 GLN B CA 1
ATOM 2203 C C . GLN B 1 90 ? 6.258 23.297 -4.98 1 98.62 90 GLN B C 1
ATOM 2205 O O . GLN B 1 90 ? 7.09 22.594 -4.387 1 98.62 90 GLN B O 1
ATOM 2210 N N . PRO B 1 91 ? 6.023 23.141 -6.281 1 98.5 91 PRO B N 1
ATOM 2211 C CA . PRO B 1 91 ? 6.836 22.203 -7.062 1 98.5 91 PRO B CA 1
ATOM 2212 C C . PRO B 1 91 ? 8.305 22.625 -7.141 1 98.5 91 PRO B C 1
ATOM 2214 O O . PRO B 1 91 ? 9.164 21.797 -7.465 1 98.5 91 PRO B O 1
ATOM 2217 N N . ASP B 1 92 ? 8.578 23.875 -6.816 1 98.06 92 ASP B N 1
ATOM 2218 C CA . ASP B 1 92 ? 9.961 24.328 -6.711 1 98.06 92 ASP B CA 1
ATOM 2219 C C . ASP B 1 92 ? 10.664 23.688 -5.52 1 98.06 92 ASP B C 1
ATOM 2221 O O . ASP B 1 92 ? 10.25 23.875 -4.371 1 98.06 92 ASP B O 1
ATOM 2225 N N . PRO B 1 93 ? 11.727 22.938 -5.797 1 95.88 93 PRO B N 1
ATOM 2226 C CA . PRO B 1 93 ? 12.406 22.25 -4.703 1 95.88 93 PRO B CA 1
ATOM 2227 C C . PRO B 1 93 ? 12.977 23.203 -3.66 1 95.88 93 PRO B C 1
ATOM 2229 O O . PRO B 1 93 ? 13.32 22.781 -2.551 1 95.88 93 PRO B O 1
ATOM 2232 N N . ASN B 1 94 ? 13.078 24.422 -4 1 96.94 94 ASN B N 1
ATOM 2233 C CA . ASN B 1 94 ? 13.609 25.422 -3.068 1 96.94 94 ASN B CA 1
ATOM 2234 C C . ASN B 1 94 ? 12.5 26.078 -2.254 1 96.94 94 ASN B C 1
ATOM 2236 O O . ASN B 1 94 ? 12.773 26.891 -1.371 1 96.94 94 ASN B O 1
ATOM 2240 N N . SER B 1 95 ? 11.32 25.734 -2.486 1 98.25 95 SER B N 1
ATOM 2241 C CA . SER B 1 95 ? 10.219 26.266 -1.68 1 98.25 95 SER B CA 1
ATOM 2242 C C . SER B 1 95 ? 10.219 25.641 -0.284 1 98.25 95 SER B C 1
ATOM 2244 O O . SER B 1 95 ? 11.023 24.766 0.012 1 98.25 95 SER B O 1
ATOM 2246 N N . LYS B 1 96 ? 9.406 26.141 0.557 1 98.12 96 LYS B N 1
ATOM 2247 C CA . LYS B 1 96 ? 9.359 25.703 1.949 1 98.12 96 LYS B CA 1
ATOM 2248 C C . LYS B 1 96 ? 9.117 24.203 2.047 1 98.12 96 LYS B C 1
ATOM 2250 O O . LYS B 1 96 ? 8.164 23.688 1.464 1 98.12 96 LYS B O 1
ATOM 2255 N N . GLU B 1 97 ? 10.008 23.547 2.725 1 98.31 97 GLU B N 1
ATOM 2256 C CA . GLU B 1 97 ? 9.852 22.125 3.029 1 98.31 97 GLU B CA 1
ATOM 2257 C C . GLU B 1 97 ? 9 21.922 4.281 1 98.31 97 GLU B C 1
ATOM 2259 O O . GLU B 1 97 ? 9.234 22.562 5.309 1 98.31 97 GLU B O 1
ATOM 2264 N N . ILE B 1 98 ? 8.07 21.031 4.207 1 98.38 98 ILE B N 1
ATOM 2265 C CA . ILE B 1 98 ? 7.188 20.844 5.352 1 98.38 98 ILE B CA 1
ATOM 2266 C C . ILE B 1 98 ? 7.422 19.453 5.953 1 98.38 98 ILE B C 1
ATOM 2268 O O . ILE B 1 98 ? 6.848 19.125 6.992 1 98.38 98 ILE B O 1
ATOM 2272 N N . GLY B 1 99 ? 8.203 18.578 5.332 1 98.62 99 GLY B N 1
ATOM 2273 C CA . GLY B 1 99 ? 8.477 17.234 5.816 1 98.62 99 GLY B CA 1
ATOM 2274 C C . GLY B 1 99 ? 9.18 16.375 4.789 1 98.62 99 GLY B C 1
ATOM 2275 O O . GLY B 1 99 ? 9.789 16.875 3.85 1 98.62 99 GLY B O 1
ATOM 2276 N N . ARG B 1 100 ? 9.133 15.031 5.102 1 98.81 100 ARG B N 1
ATOM 2277 C CA . ARG B 1 100 ? 9.766 14.008 4.27 1 98.81 100 ARG B CA 1
ATOM 2278 C C . ARG B 1 100 ? 8.836 12.82 4.051 1 98.81 100 ARG B C 1
ATOM 2280 O O . ARG B 1 100 ? 8.156 12.383 4.98 1 98.81 100 ARG B O 1
ATOM 2287 N N . ALA B 1 101 ? 8.781 12.406 2.848 1 98.81 101 ALA B N 1
ATOM 2288 C CA . ALA B 1 101 ? 8.203 11.094 2.574 1 98.81 101 ALA B CA 1
ATOM 2289 C C . ALA B 1 101 ? 9.273 10.008 2.594 1 98.81 101 ALA B C 1
ATOM 2291 O O . ALA B 1 101 ? 10.234 10.062 1.824 1 98.81 101 ALA B O 1
ATOM 2292 N N . GLN B 1 102 ? 9.094 9.039 3.467 1 98.94 102 GLN B N 1
ATOM 2293 C CA . GLN B 1 102 ? 10.125 8.031 3.701 1 98.94 102 GLN B CA 1
ATOM 2294 C C . GLN B 1 102 ? 9.539 6.625 3.648 1 98.94 102 GLN B C 1
ATOM 2296 O O . GLN B 1 102 ? 8.516 6.348 4.273 1 98.94 102 GLN B O 1
ATOM 2301 N N . GLY B 1 103 ? 10.172 5.777 2.812 1 98.81 103 GLY B N 1
ATOM 2302 C CA . GLY B 1 103 ? 9.703 4.402 2.709 1 98.81 103 GLY B CA 1
ATOM 2303 C C . GLY B 1 103 ? 10.297 3.656 1.532 1 98.81 103 GLY B C 1
ATOM 2304 O O . GLY B 1 103 ? 11.469 3.859 1.188 1 98.81 103 GLY B O 1
ATOM 2305 N N . ILE B 1 104 ? 9.469 2.723 1.008 1 98.88 104 ILE B N 1
ATOM 2306 C CA . ILE B 1 104 ? 9.883 1.95 -0.158 1 98.88 104 ILE B CA 1
ATOM 2307 C C . ILE B 1 104 ? 8.797 2.01 -1.229 1 98.88 104 ILE B C 1
ATOM 2309 O O . ILE B 1 104 ? 7.617 2.191 -0.916 1 98.88 104 ILE B O 1
ATOM 2313 N N . TYR B 1 105 ? 9.234 1.965 -2.395 1 98.75 105 TYR B N 1
ATOM 2314 C CA . TYR B 1 105 ? 8.305 1.655 -3.479 1 98.75 105 TYR B CA 1
ATOM 2315 C C . TYR B 1 105 ? 8.914 0.648 -4.445 1 98.75 105 TYR B C 1
ATOM 2317 O O . TYR B 1 105 ? 10.125 0.654 -4.676 1 98.75 105 TYR B O 1
ATOM 2325 N N . GLY B 1 106 ? 8.086 -0.259 -4.977 1 98.75 106 GLY B N 1
ATOM 2326 C CA . GLY B 1 106 ? 8.531 -1.293 -5.898 1 98.75 106 GLY B CA 1
ATOM 2327 C C . GLY B 1 106 ? 7.566 -1.526 -7.043 1 98.75 106 GLY B C 1
ATOM 2328 O O . GLY B 1 106 ? 6.355 -1.342 -6.891 1 98.75 106 GLY B O 1
ATOM 2329 N N . SER B 1 107 ? 8.133 -1.923 -8.18 1 98.75 107 SER B N 1
ATOM 2330 C CA . SER B 1 107 ? 7.332 -2.248 -9.352 1 98.75 107 SER B CA 1
ATOM 2331 C C . SER B 1 107 ? 6.742 -3.648 -9.25 1 98.75 107 SER B C 1
ATOM 2333 O O . SER B 1 107 ? 7.449 -4.641 -9.438 1 98.75 107 SER B O 1
ATOM 2335 N N . ALA B 1 108 ? 5.441 -3.662 -9.133 1 98.81 108 ALA B N 1
ATOM 2336 C CA . ALA B 1 108 ? 4.828 -4.93 -8.75 1 98.81 108 ALA B CA 1
ATOM 2337 C C . ALA B 1 108 ? 3.814 -5.387 -9.797 1 98.81 108 ALA B C 1
ATOM 2339 O O . ALA B 1 108 ? 2.902 -6.16 -9.492 1 98.81 108 ALA B O 1
ATOM 2340 N N . SER B 1 109 ? 3.857 -4.898 -11 1 98.62 109 SER B N 1
ATOM 2341 C CA . SER B 1 109 ? 2.941 -5.289 -12.062 1 98.62 109 SER B CA 1
ATOM 2342 C C . SER B 1 109 ? 3.699 -5.672 -13.336 1 98.62 109 SER B C 1
ATOM 2344 O O . SER B 1 109 ? 4.664 -5.004 -13.711 1 98.62 109 SER B O 1
ATOM 2346 N N . PHE B 1 110 ? 3.229 -6.738 -13.953 1 97.81 110 PHE B N 1
ATOM 2347 C CA . PHE B 1 110 ? 3.809 -7.133 -15.234 1 97.81 110 PHE B CA 1
ATOM 2348 C C . PHE B 1 110 ? 3.201 -6.332 -16.375 1 97.81 110 PHE B C 1
ATOM 2350 O O . PHE B 1 110 ? 3.756 -6.289 -17.484 1 97.81 110 PHE B O 1
ATOM 2357 N N . GLN B 1 111 ? 2.102 -5.746 -16.125 1 95.81 111 GLN B N 1
ATOM 2358 C CA . GLN B 1 111 ? 1.336 -5.156 -17.219 1 95.81 111 GLN B CA 1
ATOM 2359 C C . GLN B 1 111 ? 1.763 -3.713 -17.469 1 95.81 111 GLN B C 1
ATOM 2361 O O . GLN B 1 111 ? 1.878 -3.289 -18.625 1 95.81 111 GLN B O 1
ATOM 2366 N N . ASP B 1 112 ? 1.907 -2.961 -16.438 1 95.19 112 ASP B N 1
ATOM 2367 C CA . ASP B 1 112 ? 2.332 -1.564 -16.484 1 95.19 112 ASP B CA 1
ATOM 2368 C C . ASP B 1 112 ? 3.223 -1.225 -15.289 1 95.19 112 ASP B C 1
ATOM 2370 O O . ASP B 1 112 ? 3.355 -2.023 -14.359 1 95.19 112 ASP B O 1
ATOM 2374 N N . ILE B 1 113 ? 3.811 -0.067 -15.398 1 95.25 113 ILE B N 1
ATOM 2375 C CA . ILE B 1 113 ? 4.574 0.39 -14.25 1 95.25 113 ILE B CA 1
ATOM 2376 C C . ILE B 1 113 ? 3.623 0.823 -13.133 1 95.2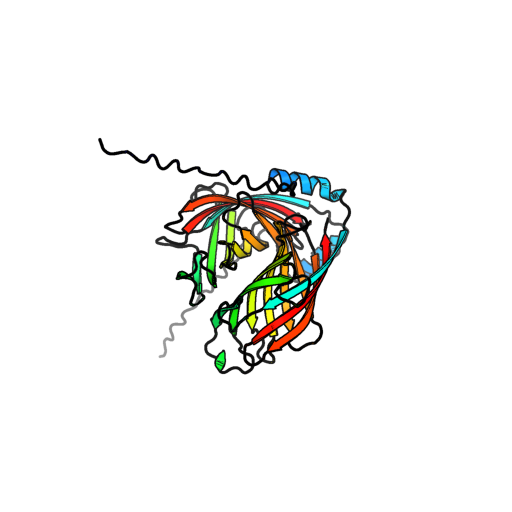5 113 ILE B C 1
ATOM 2378 O O . ILE B 1 113 ? 3.115 1.947 -13.148 1 95.25 113 ILE B O 1
ATOM 2382 N N . GLU B 1 114 ? 3.391 -0.097 -12.281 1 97.44 114 GLU B N 1
ATOM 2383 C CA . GLU B 1 114 ? 2.555 0.122 -11.102 1 97.44 114 GLU B CA 1
ATOM 2384 C C . GLU B 1 114 ? 3.309 -0.208 -9.82 1 97.44 114 GLU B C 1
ATOM 2386 O O . GLU B 1 114 ? 3.859 -1.303 -9.68 1 97.44 114 GLU B O 1
ATOM 2391 N N . LEU B 1 115 ? 3.281 0.753 -8.922 1 98.56 115 LEU B N 1
ATOM 2392 C CA . LEU B 1 115 ? 4.164 0.667 -7.766 1 98.56 115 LEU B CA 1
ATOM 2393 C C . LEU B 1 115 ? 3.383 0.278 -6.516 1 98.56 115 LEU B C 1
ATOM 2395 O O . LEU B 1 115 ? 2.279 0.778 -6.289 1 98.56 115 LEU B O 1
ATOM 2399 N N . LEU B 1 116 ? 3.9 -0.675 -5.75 1 98.81 116 LEU B N 1
ATOM 2400 C CA . LEU B 1 116 ? 3.582 -0.793 -4.332 1 98.81 116 LEU B CA 1
ATOM 2401 C C . LEU B 1 116 ? 4.27 0.303 -3.527 1 98.81 116 LEU B C 1
ATOM 2403 O O . LEU B 1 116 ? 5.5 0.405 -3.531 1 98.81 116 LEU B O 1
ATOM 2407 N N . MET B 1 117 ? 3.451 1.077 -2.84 1 98.75 117 MET B N 1
ATOM 2408 C CA . MET B 1 117 ? 3.98 2.137 -1.986 1 98.75 117 MET B CA 1
ATOM 2409 C C . MET B 1 117 ? 3.771 1.803 -0.513 1 98.75 117 MET B C 1
ATOM 2411 O O . MET B 1 117 ? 2.654 1.495 -0.094 1 98.75 117 MET B O 1
ATOM 2415 N N . THR B 1 118 ? 4.797 1.821 0.214 1 98.88 118 THR B N 1
ATOM 2416 C CA . THR B 1 118 ? 4.773 1.733 1.67 1 98.88 118 THR B CA 1
ATOM 2417 C C . THR B 1 118 ? 5.648 2.816 2.291 1 98.88 118 THR B C 1
ATOM 2419 O O . THR B 1 118 ? 6.879 2.75 2.217 1 98.88 118 THR B O 1
ATOM 2422 N N . LEU B 1 119 ? 4.941 3.836 2.934 1 98.88 119 LEU B N 1
ATOM 2423 C CA . LEU B 1 119 ? 5.738 4.98 3.365 1 98.88 119 LEU B CA 1
ATOM 2424 C C . LEU B 1 119 ? 5.047 5.723 4.504 1 98.88 119 LEU B C 1
ATOM 2426 O O . LEU B 1 119 ? 3.879 5.461 4.801 1 98.88 119 LEU B O 1
ATOM 2430 N N . ASN B 1 120 ? 5.828 6.535 5.062 1 98.94 120 ASN B N 1
ATOM 2431 C CA . ASN B 1 120 ? 5.336 7.535 6.008 1 98.94 120 ASN B CA 1
ATOM 2432 C C . ASN B 1 120 ? 5.566 8.953 5.488 1 98.94 120 ASN B C 1
ATOM 2434 O O . ASN B 1 120 ? 6.641 9.266 4.977 1 98.94 120 ASN B O 1
ATOM 2438 N N . LEU B 1 121 ? 4.559 9.719 5.621 1 98.88 121 LEU B N 1
ATOM 2439 C CA . LEU B 1 121 ? 4.73 11.164 5.57 1 98.88 121 LEU B CA 1
ATOM 2440 C C . LEU B 1 121 ? 5.141 11.711 6.934 1 98.88 121 LEU B C 1
ATOM 2442 O O . LEU B 1 121 ? 4.359 11.672 7.883 1 98.88 121 LEU B O 1
ATOM 2446 N N . VAL B 1 122 ? 6.324 12.195 6.953 1 98.88 122 VAL B N 1
ATOM 2447 C CA . VAL B 1 122 ? 6.898 12.672 8.211 1 98.88 122 VAL B CA 1
ATOM 2448 C C . VAL B 1 122 ? 6.898 14.203 8.227 1 98.88 122 VAL B C 1
ATOM 2450 O O . VAL B 1 122 ? 7.695 14.836 7.535 1 98.88 122 VAL B O 1
ATOM 2453 N N . PHE B 1 123 ? 6.086 14.766 9.023 1 98.62 123 PHE B N 1
ATOM 2454 C CA . PHE B 1 123 ? 5.988 16.219 9.078 1 98.62 123 PHE B CA 1
ATOM 2455 C C . PHE B 1 123 ? 7.016 16.797 10.047 1 98.62 123 PHE B C 1
ATOM 2457 O O . PHE B 1 123 ? 7.148 16.328 11.18 1 98.62 123 PHE B O 1
ATOM 2464 N N . THR B 1 124 ? 7.672 17.859 9.586 1 97.94 124 THR B N 1
ATOM 2465 C CA . THR B 1 124 ? 8.781 18.375 10.375 1 97.94 124 THR B CA 1
ATOM 2466 C C . THR B 1 124 ? 8.578 19.859 10.672 1 97.94 124 THR B C 1
ATOM 2468 O O . THR B 1 124 ? 9.469 20.516 11.219 1 97.94 124 THR B O 1
ATOM 2471 N N . GLU B 1 125 ? 7.457 20.422 10.281 1 95.5 125 GLU B N 1
ATOM 2472 C CA . GLU B 1 125 ? 7.199 21.844 10.469 1 95.5 125 GLU B CA 1
ATOM 2473 C C . GLU B 1 125 ? 5.73 22.094 10.805 1 95.5 125 GLU B C 1
ATOM 2475 O O . GLU B 1 125 ? 4.871 21.266 10.516 1 95.5 125 GLU B O 1
ATOM 2480 N N . GLY B 1 126 ? 5.609 23.219 11.453 1 93.31 126 GLY B N 1
ATOM 2481 C CA . GLY B 1 126 ? 4.258 23.703 11.641 1 93.31 126 GLY B CA 1
ATOM 2482 C C . GLY B 1 126 ? 3.459 22.891 12.641 1 93.31 126 GLY B C 1
ATOM 2483 O O . GLY B 1 126 ? 4.031 22.266 13.531 1 93.31 126 GLY B O 1
ATOM 2484 N N . LYS B 1 127 ? 2.221 22.969 12.484 1 93.56 127 LYS B N 1
ATOM 2485 C CA . LYS B 1 127 ? 1.298 22.422 13.469 1 93.56 127 LYS B CA 1
ATOM 2486 C C . LYS B 1 127 ? 1.359 20.891 13.492 1 93.56 127 LYS B C 1
ATOM 2488 O O . LYS B 1 127 ? 0.976 20.266 14.484 1 93.56 127 LYS B O 1
ATOM 2493 N N . TYR B 1 128 ? 1.917 20.297 12.477 1 96.69 128 TYR B N 1
ATOM 2494 C CA . TYR B 1 128 ? 1.937 18.844 12.414 1 96.69 128 TYR B CA 1
ATOM 2495 C C . TYR B 1 128 ? 3.338 18.312 12.672 1 96.69 128 TYR B C 1
ATOM 2497 O O . TYR B 1 128 ? 3.59 17.109 12.523 1 96.69 128 TYR B O 1
ATOM 2505 N N . ASN B 1 129 ? 4.16 19.188 13.047 1 96.88 129 ASN B N 1
ATOM 2506 C CA . ASN B 1 129 ? 5.535 18.797 13.328 1 96.88 129 ASN B CA 1
ATOM 2507 C C . ASN B 1 129 ? 5.598 17.609 14.297 1 96.88 129 ASN B C 1
ATOM 2509 O O . ASN B 1 129 ? 4.938 17.625 15.336 1 96.88 129 ASN B O 1
ATOM 2513 N N . GLY B 1 130 ? 6.41 16.578 13.891 1 97 130 GLY B N 1
ATOM 2514 C CA . GLY B 1 130 ? 6.59 15.414 14.742 1 97 130 GLY B CA 1
ATOM 2515 C C . GLY B 1 130 ? 5.539 14.344 14.508 1 97 130 GLY B C 1
ATOM 2516 O O . GLY B 1 130 ? 5.648 13.234 15.039 1 97 130 GLY B O 1
ATOM 2517 N N . SER B 1 131 ? 4.535 14.594 13.758 1 98.44 131 SER B N 1
ATOM 2518 C CA . SER B 1 131 ? 3.479 13.641 13.438 1 98.44 131 SER B CA 1
ATOM 2519 C C . SER B 1 131 ? 3.73 12.969 12.094 1 98.44 131 SER B C 1
ATOM 2521 O O . SER B 1 131 ? 4.562 13.43 11.305 1 98.44 131 SER B O 1
ATOM 2523 N N . THR B 1 132 ? 3.025 11.852 11.93 1 98.81 132 THR B N 1
ATOM 2524 C CA . THR B 1 132 ? 3.182 11.125 10.672 1 98.81 132 THR B CA 1
ATOM 2525 C C . THR B 1 132 ? 1.83 10.641 10.148 1 98.81 132 THR B C 1
ATOM 2527 O O . THR B 1 132 ? 0.872 10.523 10.914 1 98.81 132 THR B O 1
ATOM 2530 N N . LEU B 1 133 ? 1.803 10.453 8.875 1 98.88 133 LEU B N 1
ATOM 2531 C CA . LEU B 1 133 ? 0.764 9.672 8.211 1 98.88 133 LEU B CA 1
ATOM 2532 C C . LEU B 1 133 ? 1.37 8.5 7.449 1 98.88 133 LEU B C 1
ATOM 2534 O O . LEU B 1 133 ? 2.389 8.648 6.773 1 98.88 133 LEU B O 1
ATOM 2538 N N . SER B 1 134 ? 0.725 7.34 7.57 1 98.94 134 SER B N 1
ATOM 2539 C CA . SER B 1 134 ? 1.218 6.137 6.91 1 98.94 134 SER B CA 1
ATOM 2540 C C . SER B 1 134 ? 0.386 5.805 5.676 1 98.94 134 SER B C 1
ATOM 2542 O O . SER B 1 134 ? -0.842 5.91 5.703 1 98.94 134 SER B O 1
ATOM 2544 N N . ILE B 1 135 ? 1.136 5.414 4.617 1 98.94 135 ILE B N 1
ATOM 2545 C CA . ILE B 1 135 ? 0.502 5.035 3.357 1 98.94 135 ILE B CA 1
ATOM 2546 C C . ILE B 1 135 ? 0.914 3.617 2.977 1 98.94 135 ILE B C 1
ATOM 2548 O O . ILE B 1 135 ? 2.088 3.254 3.082 1 98.94 135 ILE B O 1
ATOM 2552 N N . LEU B 1 136 ? 0.01 2.789 2.67 1 98.88 136 LEU B N 1
ATOM 2553 C CA . LEU B 1 136 ? 0.162 1.538 1.934 1 98.88 136 LEU B CA 1
ATOM 2554 C C . LEU B 1 136 ? -0.804 1.479 0.755 1 98.88 136 LEU B C 1
ATOM 2556 O O . LEU B 1 136 ? -2.012 1.322 0.945 1 98.88 136 LEU B O 1
ATOM 2560 N N . GLY B 1 137 ? -0.205 1.637 -0.481 1 98.5 137 GLY B N 1
ATOM 2561 C CA . GLY B 1 137 ? -1.138 1.786 -1.587 1 98.5 137 GLY B CA 1
ATOM 2562 C C . GLY B 1 137 ? -0.54 1.407 -2.928 1 98.5 137 GLY B C 1
ATOM 2563 O O . GLY B 1 137 ? 0.648 1.089 -3.016 1 98.5 137 GLY B O 1
ATOM 2564 N N . HIS B 1 138 ? -1.43 1.334 -3.857 1 98.5 138 HIS B N 1
ATOM 2565 C CA . HIS B 1 138 ? -1.162 1.038 -5.258 1 98.5 138 HIS B CA 1
ATOM 2566 C C . HIS B 1 138 ? -1.057 2.318 -6.082 1 98.5 138 HIS B C 1
ATOM 2568 O O . HIS B 1 138 ? -2.002 3.109 -6.133 1 98.5 138 HIS B O 1
ATOM 2574 N N . ASN B 1 139 ? 0.11 2.5 -6.629 1 98.31 139 ASN B N 1
ATOM 2575 C CA . ASN B 1 139 ? 0.36 3.721 -7.387 1 98.31 139 ASN B CA 1
ATOM 2576 C C . ASN B 1 139 ? 0.521 3.434 -8.875 1 98.31 139 ASN B C 1
ATOM 2578 O O . ASN B 1 139 ? 1.564 2.941 -9.305 1 98.31 139 ASN B O 1
ATOM 2582 N N . ARG B 1 140 ? -0.461 3.771 -9.625 1 96.56 140 ARG B N 1
ATOM 2583 C CA . ARG B 1 140 ? -0.426 3.662 -11.086 1 96.56 140 ARG B CA 1
ATOM 2584 C C . ARG B 1 140 ? 0.156 4.926 -11.711 1 96.56 140 ARG B C 1
ATOM 2586 O O . ARG B 1 140 ? -0.586 5.82 -12.125 1 96.56 140 ARG B O 1
ATOM 2593 N N . ILE B 1 141 ? 1.388 4.957 -11.961 1 94.81 141 ILE B N 1
ATOM 2594 C CA . ILE B 1 141 ? 2.123 6.207 -12.117 1 94.81 141 ILE B CA 1
ATOM 2595 C C . ILE B 1 141 ? 1.725 6.887 -13.422 1 94.81 141 ILE B C 1
ATOM 2597 O O . ILE B 1 141 ? 1.904 8.094 -13.578 1 94.81 141 ILE B O 1
ATOM 2601 N N . PHE B 1 142 ? 1.088 6.203 -14.359 1 93.44 142 PHE B N 1
ATOM 2602 C CA . PHE B 1 142 ? 0.773 6.816 -15.648 1 93.44 142 PHE B CA 1
ATOM 2603 C C . PHE B 1 142 ? -0.677 7.285 -15.68 1 93.44 142 PHE B C 1
ATOM 2605 O O . PHE B 1 142 ? -1.11 7.906 -16.656 1 93.44 142 PHE B O 1
ATOM 2612 N N . HIS B 1 143 ? -1.388 7.008 -14.664 1 93.62 143 HIS B N 1
ATOM 2613 C CA . HIS B 1 143 ? -2.732 7.559 -14.555 1 93.62 143 HIS B CA 1
ATOM 2614 C C . HIS B 1 143 ? -2.695 8.992 -14.039 1 93.62 143 HIS B C 1
ATOM 2616 O O . HIS B 1 143 ? -1.81 9.352 -13.258 1 93.62 143 HIS B O 1
ATOM 2622 N N . GLU B 1 144 ? -3.701 9.727 -14.516 1 95 144 GLU B N 1
ATOM 2623 C CA . GLU B 1 144 ? -3.725 11.133 -14.141 1 95 144 GLU B CA 1
ATOM 2624 C C . GLU B 1 144 ? -3.854 11.297 -12.625 1 95 144 GLU B C 1
ATOM 2626 O O . GLU B 1 144 ? -3.047 11.992 -12 1 95 144 GLU B O 1
ATOM 2631 N N . TYR B 1 145 ? -4.91 10.719 -12.109 1 95.81 145 TYR B N 1
ATOM 2632 C CA . TYR B 1 145 ? -5.125 10.734 -10.664 1 95.81 145 TYR B CA 1
ATOM 2633 C C . TYR B 1 145 ? -5.055 9.328 -10.086 1 95.81 145 TYR B C 1
ATOM 2635 O O . TYR B 1 145 ? -5.582 8.383 -10.672 1 95.81 145 TYR B O 1
ATOM 2643 N N . ARG B 1 146 ? -4.289 9.266 -8.969 1 96.62 146 ARG B N 1
ATOM 2644 C CA . ARG B 1 146 ? -4.141 8.023 -8.219 1 96.62 146 ARG B CA 1
ATOM 2645 C C . ARG B 1 146 ? -4.508 8.219 -6.754 1 96.62 146 ARG B C 1
ATOM 2647 O O . ARG B 1 146 ? -4.156 9.234 -6.152 1 96.62 146 ARG B O 1
ATOM 2654 N N . GLU B 1 147 ? -5.215 7.27 -6.219 1 97.94 147 GLU B N 1
ATOM 2655 C CA . GLU B 1 147 ? -5.582 7.301 -4.805 1 97.94 147 GLU B CA 1
ATOM 2656 C C . GLU B 1 147 ? -4.777 6.277 -4.004 1 97.94 147 GLU B C 1
ATOM 2658 O O . GLU B 1 147 ? -4.699 5.109 -4.387 1 97.94 147 GLU B O 1
ATOM 2663 N N . LEU B 1 148 ? -4.219 6.727 -2.977 1 98.69 148 LEU B N 1
ATOM 2664 C CA . LEU B 1 148 ? -3.572 5.852 -2.006 1 98.69 148 LEU B CA 1
ATOM 2665 C C . LEU B 1 148 ? -4.203 6.012 -0.626 1 98.69 148 LEU B C 1
ATOM 2667 O O . LEU B 1 148 ? -4.48 7.129 -0.191 1 98.69 148 LEU B O 1
ATOM 2671 N N . PRO B 1 149 ? -4.406 4.953 0.029 1 98.81 149 PRO B N 1
ATOM 2672 C CA . PRO B 1 149 ? -5.027 5.07 1.35 1 98.81 149 PRO B CA 1
ATOM 2673 C C . PRO B 1 149 ? -4.047 5.516 2.43 1 98.81 149 PRO B C 1
ATOM 2675 O O . PRO B 1 149 ? -2.883 5.109 2.418 1 98.81 149 PRO B O 1
ATOM 2678 N N . ILE B 1 150 ? -4.48 6.387 3.303 1 98.88 150 ILE B N 1
ATOM 2679 C CA . ILE B 1 150 ? -3.859 6.602 4.605 1 98.88 150 ILE B CA 1
ATOM 2680 C C . ILE B 1 150 ? -4.34 5.539 5.59 1 98.88 150 ILE B C 1
ATOM 2682 O O . ILE B 1 150 ? -5.531 5.469 5.902 1 98.88 150 ILE B O 1
ATOM 2686 N N . VAL B 1 151 ? -3.355 4.816 6.109 1 98.75 151 VAL B N 1
ATOM 2687 C CA . VAL B 1 151 ? -3.766 3.639 6.863 1 98.75 151 VAL B CA 1
ATOM 2688 C C . VAL B 1 151 ? -3.492 3.854 8.352 1 98.75 151 VAL B C 1
ATOM 2690 O O . VAL B 1 151 ? -3.809 2.994 9.172 1 98.75 151 VAL B O 1
ATOM 2693 N N . GLY B 1 152 ? -2.92 4.953 8.719 1 98.56 152 GLY B N 1
ATOM 2694 C CA . GLY B 1 152 ? -2.646 5.293 10.109 1 98.56 152 GLY B CA 1
ATOM 2695 C C . GLY B 1 152 ? -1.825 6.559 10.266 1 98.56 152 GLY B C 1
ATOM 2696 O O . GLY B 1 152 ? -1.525 7.234 9.273 1 98.56 152 GLY B O 1
ATOM 2697 N N . GLY B 1 153 ? -1.57 6.887 11.547 1 98.5 153 GLY B N 1
ATOM 2698 C CA . GLY B 1 153 ? -0.743 8.039 11.859 1 98.5 153 GLY B CA 1
ATOM 2699 C C . GLY B 1 153 ? -0.308 8.078 13.312 1 98.5 153 GLY B C 1
ATOM 2700 O O . GLY B 1 153 ? -0.768 7.273 14.125 1 98.5 153 GLY B O 1
ATOM 2701 N N . SER B 1 154 ? 0.609 8.938 13.531 1 98.44 154 SER B N 1
ATOM 2702 C CA . SER B 1 154 ? 1.09 9.164 14.891 1 98.44 154 SER B CA 1
ATOM 2703 C C . SER B 1 154 ? 0.992 10.641 15.273 1 98.44 154 SER B C 1
ATOM 2705 O O . SER B 1 154 ? 0.714 11.484 14.422 1 98.44 154 SER B O 1
ATOM 2707 N N . GLY B 1 155 ? 1.191 10.961 16.531 1 97.19 155 GLY B N 1
ATOM 2708 C CA . GLY B 1 155 ? 1.085 12.336 16.969 1 97.19 155 GLY B CA 1
ATOM 2709 C C . GLY B 1 155 ? -0.319 12.898 16.844 1 97.19 155 GLY B C 1
ATOM 2710 O O . GLY B 1 155 ? -1.279 12.297 17.328 1 97.19 155 GLY B O 1
ATOM 2711 N N . VAL B 1 156 ? -0.424 14.078 16.25 1 96.88 156 VAL B N 1
ATOM 2712 C CA . VAL B 1 156 ? -1.734 14.711 16.141 1 96.88 156 VAL B CA 1
ATOM 2713 C C . VAL B 1 156 ? -2.633 13.867 15.234 1 96.88 156 VAL B C 1
ATOM 2715 O O . VAL B 1 156 ? -3.848 14.07 15.195 1 96.88 156 VAL B O 1
ATOM 2718 N N . PHE B 1 157 ? -2.072 12.922 14.531 1 98.12 157 PHE B N 1
ATOM 2719 C CA . PHE B 1 157 ? -2.822 12.102 13.586 1 98.12 157 PHE B CA 1
ATOM 2720 C C . PHE B 1 157 ? -3.086 10.711 14.156 1 98.12 157 PHE B C 1
ATOM 2722 O O . PHE B 1 157 ? -3.279 9.758 13.398 1 98.12 157 PHE B O 1
ATOM 2729 N N . ARG B 1 158 ? -3.064 10.523 15.438 1 98.19 158 ARG B N 1
ATOM 2730 C CA . ARG B 1 158 ? -3.463 9.242 16.016 1 98.19 158 ARG B CA 1
ATOM 2731 C C . ARG B 1 158 ? -4.801 8.781 15.461 1 98.19 158 ARG B C 1
ATOM 2733 O O . ARG B 1 158 ? -5.754 9.562 15.383 1 98.19 158 ARG B O 1
ATOM 2740 N N . LEU B 1 159 ? -4.82 7.461 14.961 1 97.94 159 LEU B N 1
ATOM 2741 C CA . LEU B 1 159 ? -6.004 6.781 14.445 1 97.94 159 LEU B CA 1
ATOM 2742 C C . LEU B 1 159 ? -6.461 7.406 13.133 1 97.94 159 LEU B C 1
ATOM 2744 O O . LEU B 1 159 ? -7.641 7.312 12.773 1 97.94 159 LEU B O 1
ATOM 2748 N N . ALA B 1 160 ? -5.527 8.023 12.469 1 98.56 160 ALA B N 1
ATOM 2749 C CA . ALA B 1 160 ? -5.875 8.695 11.219 1 98.56 160 ALA B CA 1
ATOM 2750 C C . ALA B 1 160 ? -6.281 7.68 10.148 1 98.56 160 ALA B C 1
ATOM 2752 O O . ALA B 1 160 ? -5.719 6.59 10.07 1 98.56 160 ALA B O 1
ATOM 2753 N N . ARG B 1 161 ? -7.172 8.023 9.328 1 98.56 161 ARG B N 1
ATOM 2754 C CA . ARG B 1 161 ? -7.582 7.371 8.094 1 98.56 161 ARG B CA 1
ATOM 2755 C C . ARG B 1 161 ? -7.926 8.398 7.02 1 98.56 161 ARG B C 1
ATOM 2757 O O . ARG B 1 161 ? -8.477 9.461 7.324 1 98.56 161 ARG B O 1
ATOM 2764 N N . GLY B 1 162 ? -7.551 8.117 5.816 1 98.69 162 GLY B N 1
ATOM 2765 C CA . GLY B 1 162 ? -7.805 9.094 4.773 1 98.69 162 GLY B CA 1
ATOM 2766 C C . GLY B 1 162 ? -7.344 8.641 3.4 1 98.69 162 GLY B C 1
ATOM 2767 O O . GLY B 1 162 ? -7.152 7.445 3.168 1 98.69 162 GLY B O 1
ATOM 2768 N N . ILE B 1 163 ? -7.281 9.641 2.479 1 98.81 163 ILE B N 1
ATOM 2769 C CA . ILE B 1 163 ? -6.91 9.406 1.088 1 98.81 163 ILE B CA 1
ATOM 2770 C C . ILE B 1 163 ? -5.859 10.43 0.655 1 98.81 163 ILE B C 1
ATOM 2772 O O . ILE B 1 163 ? -5.988 11.625 0.952 1 98.81 163 ILE B O 1
ATOM 2776 N N . ALA B 1 164 ? -4.891 9.906 0.08 1 98.81 164 ALA B N 1
ATOM 2777 C CA . ALA B 1 164 ? -3.936 10.742 -0.642 1 98.81 164 ALA B CA 1
ATOM 2778 C C . ALA B 1 164 ? -4.129 10.617 -2.15 1 98.81 164 ALA B C 1
ATOM 2780 O O . ALA B 1 164 ? -4.047 9.516 -2.703 1 98.81 164 ALA B O 1
ATOM 2781 N N . THR B 1 165 ? -4.387 11.711 -2.752 1 98.62 165 THR B N 1
ATOM 2782 C CA . THR B 1 165 ? -4.457 11.766 -4.207 1 98.62 165 THR B CA 1
ATOM 2783 C C . THR B 1 165 ? -3.146 12.281 -4.793 1 98.62 165 THR B C 1
ATOM 2785 O O . THR B 1 165 ? -2.68 13.367 -4.426 1 98.62 165 THR B O 1
ATOM 2788 N N . ALA B 1 166 ? -2.621 11.492 -5.68 1 98.56 166 ALA B N 1
ATOM 2789 C CA . ALA B 1 166 ? -1.361 11.859 -6.32 1 98.56 166 ALA B CA 1
ATOM 2790 C C . ALA B 1 166 ? -1.574 12.188 -7.797 1 98.56 166 ALA B C 1
ATOM 2792 O O . ALA B 1 166 ? -2.418 11.586 -8.461 1 98.56 166 ALA B O 1
ATOM 2793 N N . LYS B 1 167 ? -0.822 13.141 -8.242 1 98.38 167 LYS B N 1
ATOM 2794 C CA . LYS B 1 167 ? -0.728 13.508 -9.648 1 98.38 167 LYS B CA 1
ATOM 2795 C C . LYS B 1 167 ? 0.707 13.859 -10.031 1 98.38 167 LYS B C 1
ATOM 2797 O O . LYS B 1 167 ? 1.348 14.68 -9.367 1 98.38 167 LYS B O 1
ATOM 2802 N N . THR B 1 168 ? 1.135 13.258 -11.117 1 98.06 168 THR B N 1
ATOM 2803 C CA . THR B 1 168 ? 2.475 13.609 -11.578 1 98.06 168 THR B CA 1
ATOM 2804 C C . THR B 1 168 ? 2.506 15.031 -12.117 1 98.06 168 THR B C 1
ATOM 2806 O O . THR B 1 168 ? 1.776 15.367 -13.047 1 98.06 168 THR B O 1
ATOM 2809 N N . TYR B 1 169 ? 3.281 15.852 -11.508 1 98.44 169 TYR B N 1
ATOM 2810 C CA . TYR B 1 169 ? 3.473 17.234 -11.945 1 98.44 169 TYR B CA 1
ATOM 2811 C C . TYR B 1 169 ? 4.527 17.312 -13.039 1 98.44 169 TYR B C 1
ATOM 2813 O O . TYR B 1 169 ? 4.352 18.031 -14.031 1 98.44 169 TYR B O 1
ATOM 2821 N N . TRP B 1 170 ? 5.578 16.609 -12.844 1 97.94 170 TRP B N 1
ATOM 2822 C CA . TRP B 1 170 ? 6.676 16.516 -13.805 1 97.94 170 TRP B CA 1
ATOM 2823 C C . TRP B 1 170 ? 7.418 15.195 -13.656 1 97.94 170 TRP B C 1
ATOM 2825 O O . TRP B 1 170 ? 7.594 14.695 -12.539 1 97.94 170 TRP B O 1
ATOM 2835 N N . ALA B 1 171 ? 7.863 14.633 -14.828 1 96.75 171 ALA B N 1
ATOM 2836 C CA . ALA B 1 171 ? 8.68 13.422 -14.773 1 96.75 171 ALA B CA 1
ATOM 2837 C C . ALA B 1 171 ? 9.594 13.32 -15.992 1 96.75 171 ALA B C 1
ATOM 2839 O O . ALA B 1 171 ? 9.258 13.82 -17.062 1 96.75 171 ALA B O 1
ATOM 2840 N N . SER B 1 172 ? 10.695 12.703 -15.75 1 95.25 172 SER B N 1
ATOM 2841 C CA . SER B 1 172 ? 11.625 12.367 -16.828 1 95.25 172 SER B CA 1
ATOM 2842 C C . SER B 1 172 ? 11.766 10.852 -16.969 1 95.25 172 SER B C 1
ATOM 2844 O O . SER B 1 172 ? 12.188 10.172 -16.047 1 95.25 172 SER B O 1
ATOM 2846 N N . ASN B 1 173 ? 11.5 10.352 -18.141 1 89.38 173 ASN B N 1
ATOM 2847 C CA . ASN B 1 173 ? 11.648 8.922 -18.391 1 89.38 173 ASN B CA 1
ATOM 2848 C C . ASN B 1 173 ? 13.117 8.508 -18.391 1 89.38 173 ASN B C 1
ATOM 2850 O O . ASN B 1 173 ? 13.453 7.383 -18.016 1 89.38 173 ASN B O 1
ATOM 2854 N N . THR B 1 174 ? 13.945 9.398 -18.828 1 91.56 174 THR B N 1
ATOM 2855 C CA . THR B 1 174 ? 15.367 9.109 -18.953 1 91.56 174 THR B CA 1
ATOM 2856 C C . THR B 1 174 ? 16.031 9.039 -17.578 1 91.56 174 THR B C 1
ATOM 2858 O O . THR B 1 174 ? 16.781 8.109 -17.297 1 91.56 174 THR B O 1
ATOM 2861 N N . THR B 1 175 ? 15.758 9.984 -16.781 1 94.38 175 THR B N 1
ATOM 2862 C CA . THR B 1 175 ? 16.406 10.031 -15.477 1 94.38 175 THR B CA 1
ATOM 2863 C C . THR B 1 175 ? 15.57 9.312 -14.422 1 94.38 175 THR B C 1
ATOM 2865 O O . THR B 1 175 ? 16.062 9.008 -13.336 1 94.38 175 THR B O 1
ATOM 2868 N N . GLN B 1 176 ? 14.242 9.117 -14.602 1 94.75 176 GLN B N 1
ATOM 2869 C CA . GLN B 1 176 ? 13.25 8.547 -13.703 1 94.75 176 GLN B CA 1
ATOM 2870 C C . GLN B 1 176 ? 12.969 9.484 -12.531 1 94.75 176 GLN B C 1
ATOM 2872 O O . GLN B 1 176 ? 12.336 9.086 -11.547 1 94.75 176 GLN B O 1
ATOM 2877 N N . ASN B 1 177 ? 13.461 10.75 -12.641 1 97.69 177 ASN B N 1
ATOM 2878 C CA . ASN B 1 177 ? 13.094 11.773 -11.672 1 97.69 177 ASN B CA 1
ATOM 2879 C C . ASN B 1 177 ? 11.633 12.195 -11.836 1 97.69 177 ASN B C 1
ATOM 2881 O O . ASN B 1 177 ? 11.102 12.188 -12.945 1 97.69 177 ASN B O 1
ATOM 2885 N N . ALA B 1 178 ? 11.109 12.547 -10.719 1 98.19 178 ALA B N 1
ATOM 2886 C CA . ALA B 1 178 ? 9.719 12.984 -10.805 1 98.19 178 ALA B CA 1
ATOM 2887 C C . ALA B 1 178 ? 9.367 13.945 -9.68 1 98.19 178 ALA B C 1
ATOM 2889 O O . ALA B 1 178 ? 9.977 13.906 -8.602 1 98.19 178 ALA B O 1
ATOM 2890 N N . ILE B 1 179 ? 8.445 14.867 -9.961 1 98.62 179 ILE B N 1
ATOM 2891 C CA . ILE B 1 179 ? 7.73 15.68 -8.984 1 98.62 179 ILE B CA 1
ATOM 2892 C C . ILE B 1 179 ? 6.258 15.289 -8.969 1 98.62 179 ILE B C 1
ATOM 2894 O O . ILE B 1 179 ? 5.59 15.305 -10.008 1 98.62 179 ILE B O 1
ATOM 2898 N N . VAL B 1 180 ? 5.816 14.898 -7.836 1 98.75 180 VAL B N 1
ATOM 2899 C CA . VAL B 1 180 ? 4.445 14.414 -7.715 1 98.75 180 VAL B CA 1
ATOM 2900 C C . VAL B 1 180 ? 3.66 15.305 -6.758 1 98.75 180 VAL B C 1
ATOM 2902 O O . VAL B 1 180 ? 4.125 15.602 -5.652 1 98.75 180 VAL B O 1
ATOM 2905 N N . GLU B 1 181 ? 2.494 15.766 -7.172 1 98.88 181 GLU B N 1
ATOM 2906 C CA . GLU B 1 181 ? 1.584 16.562 -6.355 1 98.88 181 GLU B CA 1
ATOM 2907 C C . GLU B 1 181 ? 0.662 15.68 -5.527 1 98.88 181 GLU B C 1
ATOM 2909 O O . GLU B 1 181 ? 0.092 14.711 -6.039 1 98.88 181 GLU B O 1
ATOM 2914 N N . TYR B 1 182 ? 0.559 16.031 -4.254 1 98.81 182 TYR B N 1
ATOM 2915 C CA . TYR B 1 182 ? -0.314 15.266 -3.367 1 98.81 182 TYR B CA 1
ATOM 2916 C C . TYR B 1 182 ? -1.372 16.172 -2.738 1 98.81 182 TYR B C 1
ATOM 2918 O O . TYR B 1 182 ? -1.062 17.266 -2.256 1 98.81 182 TYR B O 1
ATOM 2926 N N . HIS B 1 183 ? -2.576 15.758 -2.766 1 98.81 183 HIS B N 1
ATOM 2927 C CA . HIS B 1 183 ? -3.693 16.234 -1.962 1 98.81 183 HIS B CA 1
ATOM 2928 C C . HIS B 1 183 ? -4.156 15.18 -0.968 1 98.81 183 HIS B C 1
ATOM 2930 O O . HIS B 1 183 ? -4.586 14.094 -1.366 1 98.81 183 HIS B O 1
ATOM 2936 N N . VAL B 1 184 ? -4.086 15.508 0.262 1 98.75 184 VAL B N 1
ATOM 2937 C CA . VAL B 1 184 ? -4.418 14.539 1.301 1 98.75 184 VAL B CA 1
ATOM 2938 C C . VAL B 1 184 ? -5.648 15 2.072 1 98.75 184 VAL B C 1
ATOM 2940 O O . VAL B 1 184 ? -5.734 16.172 2.467 1 98.75 184 VAL B O 1
ATOM 2943 N N . VAL B 1 185 ? -6.586 14.18 2.199 1 98.75 185 VAL B N 1
ATOM 2944 C CA . VAL B 1 185 ? -7.707 14.367 3.115 1 98.75 185 VAL B CA 1
ATOM 2945 C C . VAL B 1 185 ? -7.672 13.289 4.199 1 98.75 185 VAL B C 1
ATOM 2947 O O . VAL B 1 185 ? -7.668 12.094 3.896 1 98.75 185 VAL B O 1
ATOM 2950 N N . VAL B 1 186 ? -7.648 13.727 5.445 1 98.5 186 VAL B N 1
ATOM 2951 C CA . VAL B 1 186 ? -7.453 12.773 6.527 1 98.5 186 VAL B CA 1
ATOM 2952 C C . VAL B 1 186 ? -8.406 13.086 7.676 1 98.5 186 VAL B C 1
ATOM 2954 O O . VAL B 1 186 ? -8.625 14.25 8.008 1 98.5 186 VAL B O 1
ATOM 2957 N N . LEU B 1 187 ? -9.016 12.062 8.172 1 98.44 187 LEU B N 1
ATOM 2958 C CA . LEU B 1 187 ? -9.812 12.117 9.391 1 98.44 187 LEU B CA 1
ATOM 2959 C C . LEU B 1 187 ? -8.984 11.742 10.609 1 98.44 187 LEU B C 1
ATOM 2961 O O . LEU B 1 187 ? -8.195 10.789 10.555 1 98.44 187 LEU B O 1
ATOM 2965 N N . HIS B 1 188 ? -9.148 12.461 11.602 1 97.69 188 HIS B N 1
ATOM 2966 C CA . HIS B 1 188 ? -8.477 12.203 12.867 1 97.69 188 HIS B CA 1
ATOM 2967 C C . HIS B 1 188 ? -9.188 12.898 14.023 1 97.69 188 HIS B C 1
ATOM 2969 O O . HIS B 1 188 ? -10.297 13.406 13.859 1 97.69 188 HIS B O 1
ATOM 2975 N N . TYR B 1 189 ? -8.508 12.984 15.305 1 96.38 189 TYR B N 1
ATOM 2976 C CA . TYR B 1 189 ? -9.219 13.469 16.484 1 96.38 189 TYR B CA 1
ATOM 2977 C C . TYR B 1 189 ? -8.43 14.562 17.188 1 96.38 189 TYR B C 1
ATOM 2979 O O . TYR B 1 189 ? -7.199 14.594 17.109 1 96.38 189 TYR B O 1
#

InterPro domains:
  IPR004265 Dirigent protein [PF03018] (43-186)
  IPR004265 Dirigent protein [PTHR21495] (35-186)
  IPR044859 Allene oxide cyclase/Dirigent protein [G3DSA:2.40.480.10] (32-185)

Solvent-accessible surface area (backbone atoms only — not comparable to full-atom values): 19412 Å² total; per-residue (Å²): 136,81,82,76,78,76,77,76,77,74,73,70,73,72,68,70,73,77,64,95,56,80,60,55,42,64,68,37,47,52,55,50,56,71,47,44,88,77,52,62,78,40,80,48,77,47,68,36,19,37,42,43,30,48,62,61,97,76,48,27,32,40,59,23,48,64,41,94,52,13,89,75,35,96,28,33,31,42,31,28,26,28,24,43,19,48,25,15,68,39,86,48,88,84,39,62,67,44,30,36,40,28,24,40,41,26,23,73,27,88,86,45,57,25,28,44,36,41,36,30,43,38,26,69,38,75,95,47,43,77,15,32,38,17,35,61,29,62,41,50,71,84,45,70,71,34,65,27,43,31,51,16,14,18,62,73,27,42,66,16,39,36,41,34,36,38,29,73,72,44,74,36,87,86,50,58,27,35,32,35,36,37,43,34,44,35,36,24,88,139,81,83,76,82,77,76,77,76,74,72,72,71,72,70,68,73,79,61,97,56,79,61,80,44,73,68,39,47,51,54,51,58,72,45,44,89,77,52,63,77,41,80,47,76,48,66,35,20,37,41,43,30,47,61,60,95,80,48,29,35,44,79,74,39,39,24,94,52,15,90,76,36,96,27,32,32,26,32,30,28,41,35,55,20,48,26,14,68,41,86,49,86,85,39,63,66,43,29,34,39,37,39,38,41,26,21,22,24,84,84,44,55,26,28,36,37,42,34,32,41,38,28,68,39,75,96,48,42,77,17,33,40,29,35,46,29,58,40,47,70,84,45,68,58,27,49,27,10,27,52,27,32,35,63,74,27,43,78,18,39,24,42,34,26,36,30,74,73,44,74,37,85,86,51,58,27,34,32,34,36,38,39,32,42,35,38,26,90

Radius of gyration: 23.29 Å; Cα contacts (8 Å, |Δi|>4): 958; chains: 2; bounding box: 76×55×94 Å

Nearest PDB structures (foldseek):
  6ooc-assembly1_B  TM=9.516E-01  e=1.940E-17  Glycyrrhiza echinata
  6ooc-assembly1_C  TM=9.543E-01  e=4.775E-17  Glycyrrhiza echinata
  6ooc-assembly1_A  TM=9.581E-01  e=8.112E-17  Glycyrrhiza echinata
  6ood-assembly1_A  TM=9.443E-01  e=1.378E-16  Pisum sativum
  8th2-assembly1_C  TM=8.560E-01  e=1.270E-17  Pisum sativum

Foldseek 3Di:
DPPPPPPPPPPPPPPPPPPVFQDPDPVSVVVVVVCVVVDDKDKDKDKWKWWAFDFDPDGFKYWDWADPCQVVAPQSAGTKIWGWIWIARDLPPPHDTFFTWTDMWGQHDSPHNKIFDWTKTAGCDDPQHRKIWTWTAIGRQPDAKDKTWGCAMDTQTGVKTWIKIKGWPDADPVRRITMIIIMIMMMGD/DCPPPPPPPPPPPPPPPPPVFQDPDPVSVVVVVVCVVVDDKDKDKDKWKWWAFDFDPDGFKYWDWADPCQVVQPQSAGTKIWGWIWIANDLPPPHDTFFTWTDMWGQHDSPHNKIFDWTKTAGCDDPQHRKIWTWTAIGRQPDAKDKTWGDAMDTQTGVKTWIKIKGWPDADPVRRITMIMIMIMIMGD

Sequence (378 aa):
MEKLLLMVCLLMAITMPSTHGLDRSPKGVDKWFKKLPNAKEKMTKLHFYFHDTVTAKNPSAIQIAQANITFQSPTLFGLLRMFDNSMTVQPDPNSKEIGRAQGIYGSASFQDIELLMTLNLVFTEGKYNGSTLSILGHNRIFHEYRELPIVGGSGVFRLARGIATAKTYWASNTTQNAIVEYHVVVLHYMEKLLLMVCLLMAITMPSTHGLDRSPKGVDKWFKKLPNAKEKMTKLHFYFHDTVTAKNPSAIQIAQANITFQSPTLFGLLRMFDNSMTVQPDPNSKEIGRAQGIYGSASFQDIELLMTLNLVFTEGKYNGSTLSILGHNRIFHEYRELPIVGGSGVFRLARGIATAKTYWASNTTQNAIVEYHVVVLHY

Organism: Nicotiana tabacum (NCBI:txid4097)

=== Feature glossary ===
Legend for the data blocks above and below:

— What the protein is —

The amino-acid sequence is the protein's primary structure: the linear order of residues from the N-terminus to the C-terminus, written in one-letter code. Everything else here — the 3D coordinates, the secondary structure, the domain annotations — is ultimately a consequence of this string.

Database cross-references. InterPro integrates a dozen domain/family signature databases into unified entries with residue-range hits. GO terms attach function/process/location labels with evidence codes. CATH codes position the fold in a four-level structural taxonomy. Organism is the NCBI-taxonomy species name.

— Where its atoms are —

The mmCIF block holds the 3D Cartesian coordinates of each backbone atom (N, Cα, C, O) in ångströms. mmCIF is the PDB's canonical archive format — a tagged-loop text representation of the atomic model.

The six renders are orthographic views along the three Cartesian axes in both directions. Representation (cartoon, sticks, or surface) and color scheme (sequence-rainbow or by-chain) vary across proteins so the training set covers all the common visualization conventions.

— Local backbone conformation —

Secondary structure is the local, repeating backbone conformation. DSSP classifies it into eight states by reading the hydrogen-bond network: three helix types (H, G, I), two β types (E, B), two non-regular types (T, S), and unstructured coil (-).

SS3 is a coarse helix/strand/coil call (letters a/b/c) made by the P-SEA algorithm from inter-Cα distances and dihedrals. It is less detailed than DSSP but needs only Cα positions.

Backbone dihedral angles. Every residue except chain termini has a φ (preceding-C → N → Cα → C) and a ψ (N → Cα → C → next-N). They are reported in degrees following the IUPAC sign convention. Secondary structure is essentially a statement about which (φ, ψ) basin each residue occupies.

— Global shape and packing —

The geometric summary reports three shape descriptors. Rg (radius of gyration) measures how spread out the Cα atoms are about their centre of mass; compact globular proteins have small Rg, elongated or unfolded ones large. Cα contacts (<8 Å, |i−j|>4) count long-range residue pairs in spatial proximity — high for tightly packed folds, near zero for rods or random coil. The bounding-box extents give the protein's footprint along x, y, z in Å.

Solvent accessibility: the surface area of each residue that a 1.4 Å water probe can touch, in Å². When only backbone atoms are present the absolute values are lower than full-atom SASA (side chains contribute most of the area) and are flagged as backbone-only.

Plot images: a contact map (which residues are close in 3D, as an N×N binary image), a Ramachandran scatter (backbone torsion angles, revealing secondary-structure composition at a glance), and — for AlphaFold structures — a PAE heatmap (pairwise prediction confidence).

— Structural neighborhood —

Foldseek's 3Di representation compresses backbone geometry into a per-residue letter drawn from a learned twenty-state alphabet. It captures the tertiary interaction pattern around each residue — which residues are packed against it in space, regardless of where they are in sequence.

Structural nearest neighbors (via Foldseek easy-search vs the PDB). Reported per hit: target PDB id, E-value, and alignment TM-score. A TM-score above ~0.5 is the conventional threshold for 'same fold'.

— Confidence and disorder —

pLDDT (predicted Local Distance Difference Test) is AlphaFold's per-residue confidence score, ranging from 0 to 100. Values above 90 indicate high confidence (typically well-packed cores); 70–90 is confident; 50–70 low confidence; below 50 usually means the region is disordered or the prediction is unreliable there. AlphaFold stores pLDDT in the mmCIF B-factor column.

For experimental (PDB) structures, the B-factor (temperature factor) quantifies the positional spread of each atom in the crystal — a combination of thermal vibration and static disorder — in units of Å². High B-factors mark flexible loops or poorly resolved regions; low B-factors mark the rigid, well-ordered core.

Predicted Aligned Error (PAE) is an AlphaFold confidence matrix: entry (i, j) is the expected error in the position of residue j, in ångströms, when the prediction is superimposed on the true structure at residue i. Low PAE within a block of residues means that block is internally rigid and well-predicted; high PAE between two blocks means their relative placement is uncertain even if each block individually is confident.